Protein 8PHX (pdb70)

Sequence (516 aa):
DISHLRVLVAEDNLVNNQEVISRMLKQEGITNNLLTMACNGAKAIDFVKESIENNENFDLIFMDVQMPEVDGLKATKMIRKNLQYNKPIIALTAFADESSNVKECLNSGMSGFITKPISKTNIKKVLVEFLSGDISHLRVLVAEDNLVNQEVISSRMLKQEGITNLTMACNGAKAIDFVKESIENNENFDLIFMDVQMPEVDGLKATKMIRKNLQYNKPIIALTAFADESNVKECLNSGMSGFITKPISSKTNIKKVLVEFLSPGDISHLRVLVAEDNLVNQEVISSRMLKQEGITNLLTMACNGAKAIDFVKESIENNENFDLIFMDVQMPEVDGLKATKMIRKNLQYNKPIIALTAFADESNVKECLNSSGMSSGFITKPISKTNIKKVLVEFLSPGDISHLRVLVAEDNLVNQEVISSRMLKQEGITNLTMACNGAKAIDFVKESIENNENFDLIFMDVQMPEVDGLKATKMIRKNLQYNKPIIALTAFADESNVKECLNSGMSGFITKPISKTNIKKVLVEFL

GO terms:
  GO:0004673 protein histidine kinase activity (F, IDA)
  GO:0007234 osmosensory signaling via phosphorelay pathway (P, IGI)
  GO:0036180 filamentous growth of a population of unicellular organisms in response to biotic stimulus (P, IMP)
  GO:0044180 filamentous growth of a unicellular organism (P, IMP)
  GO:1900445 positive regulation of filamentous growth of a population of unicellular organisms in response to biotic stimulus (P, IMP)
  GO:0097308 cellular response to farnesol (P, IMP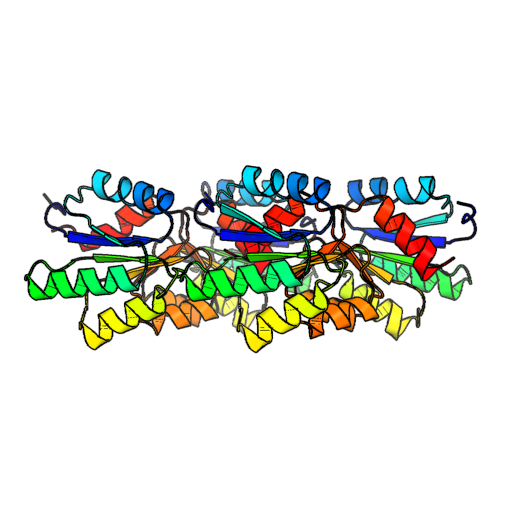)

Secondary structure (DSSP, 8-state):
--TT-EEEEE-S-HHHHHHHHHHHHHTT--EEEEESSHHHHHHHHHHHHHTT---SEEEEES--SSS-HHHHHHIIIIIS---S-EEEEES-EEHHHHHHHHHHT--EEEESSP-HHHHHHHHHHH--/---TT-EEEEE-S-HHHHHHHHHHHHHTT--EEEEESSHHHHHHHHHHHHHTT---SEEEEES--SSS-HHHHHHHHHHTS---S-EEEEES-EEHHHHHHHHHHT--EEEESSP-HHHHHHHHHHHH-/----TT-EEEEE-S-HHHHHHHHHHHHHHT--EEEEESSHHHHHHHHHHHHHTT---SEEEEES--SSS-HHHHHHHHHHTT---S-EEEEES-EEHHHHHHHHHHT--EEEESSP-HHHHHHHHGGG--/----TT-EEEEE-S-HHHHHHHHHHHHHHT--EEEEESSHHHHHHHHHHHHHTT---SEEEEES--SSS-HHHHHHHHHHTS---S-EEEEES-EEHHHHHHHHHHT--EEEESSP-HHHHHHHHHHH-

Radius of gyration: 25.38 Å; Cα contacts (8 Å, |Δi|>4): 1034; chains: 4; bounding box: 82×47×46 Å

Foldseek 3Di:
DCCPAAEEEEDLDVVLVVVVVVLCVVVPHDHYHYHNALVSVLVVQLVCVVPVVHHQEYEAEQDGPPHGRLNSLLCCCPVVVDDHAYEYEAQDDDDVVVVSNVVSPHPYYDYPPDDSVVVVVCCVVRPD/DCPQLAAEEEEDLDVVLVVVVVVLCVVVPHDHYHYHNALVRVLVVQVVCVVPVVHGQEYEAEQDGPPHGRLNSLLCCCPVVVDDHAYEYEAQDDDPVVVVSSVVSPHPYYDYPPHDSVVVVCCCVVRPD/DWAQQLAAEEEEDLDVVLVVVVVVLCVVRRHDHYDYHNALVRVLVVQVVCVVVVVHHQEYEAEQDGPPHGRLRSLLCCCPVVVDDHAYEYEAQDDDPVVVVSSVVSPHDHYDHPPDDSVVVVVVCPVVTD/DQAPQPAAEEEEDLDVVLVVVVVVLCVVVHHDHYDYHNALVSVLVVQVVCVVVVNHHQEYEAEQDGPPHGRLNSLLCCCPVVVDDHAYEYAYQDDDPVVVVSSVVSPHDHYDYPPDDSVNVVVVSVVSD

B-factor: mean 22.0, std 8.11, range [11.15, 103.99]

Solvent-accessible surface area: 22988 Å² total; per-residue (Å²): 71,29,42,23,5,57,0,0,0,0,2,64,70,127,110,49,12,64,72,4,14,48,32,0,114,146,42,31,3,94,68,39,21,53,1,64,29,0,37,104,0,30,69,59,0,135,92,1,68,83,94,127,101,62,0,42,0,0,0,0,5,17,144,16,80,94,37,36,0,21,127,0,0,86,87,0,51,172,99,27,146,11,129,83,19,0,2,0,3,14,68,86,6,44,84,81,51,4,107,95,11,17,127,3,23,4,20,0,10,5,3,42,67,23,28,38,38,7,0,85,12,5,16,14,62,58,32,48,84,138,36,64,132,6,46,0,0,0,0,2,35,46,128,108,46,12,49,58,2,13,136,22,0,122,103,22,20,2,100,67,38,21,56,1,68,28,0,36,110,0,23,83,64,0,101,94,3,66,115,83,124,101,72,0,30,0,0,0,0,5,14,44,7,55,94,36,35,0,24,124,0,0,90,78,0,46,167,92,25,128,19,131,85,15,0,0,0,3,15,22,22,4,29,83,81,18,4,108,91,14,21,122,3,23,3,18,1,13,4,3,15,70,29,24,118,80,10,0,103,72,5,10,96,110,63,48,113,148,57,67,9,53,108,4,37,0,0,0,0,3,33,0,124,68,35,11,98,41,1,8,112,28,0,116,119,56,30,5,90,70,34,19,58,2,62,28,0,38,113,0,22,80,60,1,79,80,2,68,128,74,127,103,80,4,42,0,0,0,0,4,27,102,5,69,92,37,30,0,30,140,0,0,101,50,0,51,132,90,31,134,18,117,100,23,0,11,0,2,16,33,31,3,34,73,82,50,2,98,100,8,25,122,12,20,2,13,1,6,3,5,46,37,25,23,115,86,7,0,35,34,10,6,95,123,26,93,100,106,36,54,9,37,62,4,42,0,0,0,0,1,58,64,112,108,45,15,99,52,3,10,135,31,0,114,116,44,29,4,83,68,36,21,52,2,63,26,0,34,103,0,24,73,63,0,81,81,2,69,133,81,123,105,70,1,24,0,0,0,0,3,19,131,14,79,96,36,32,0,34,131,0,0,94,53,0,52,129,93,31,126,17,134,63,26,0,4,0,1,12,36,31,4,32,72,81,46,3,97,93,8,27,115,12,19,2,19,7,6,4,5,46,81,24,21,88,62,7,0,93,69,11,7,26,51,38,67

Structure (mmCIF, N/CA/C/O backbone):
data_8PHX
#
_entry.id   8PHX
#
_cell.length_a   65.163
_cell.length_b   96.272
_cell.length_c   97.278
_cell.angle_alpha   90.00
_cell.angle_beta   90.00
_cell.angle_gamma   90.00
#
_symmetry.space_group_name_H-M   'P 2 21 21'
#
loop_
_entity.id
_entity.type
_entity.pdbx_description
1 polymer 'Histidine protein kinase SLN1'
2 non-polymer 'MAGNESIUM ION'
3 water water
#
loop_
_atom_site.group_PDB
_atom_site.id
_atom_site.type_symbol
_atom_site.label_atom_id
_atom_site.label_alt_id
_atom_site.label_comp_id
_atom_site.label_asym_id
_atom_site.label_entity_id
_atom_site.label_seq_id
_atom_site.pdbx_PDB_ins_code
_atom_site.Cartn_x
_atom_site.Cartn_y
_atom_site.Cartn_z
_atom_site.occupancy
_atom_site.B_iso_or_equiv
_atom_site.auth_seq_id
_atom_site.auth_comp_id
_atom_site.auth_asym_id
_atom_site.auth_atom_id
_atom_site.pdbx_PDB_model_num
ATOM 1 N N . ASP A 1 4 ? 31.464 21.780 11.118 1.00 38.21 1240 ASP A N 1
ATOM 2 C CA . ASP A 1 4 ? 31.937 20.553 11.819 1.00 36.91 1240 ASP A CA 1
ATOM 3 C C . ASP A 1 4 ? 30.808 19.595 12.152 1.00 32.75 1240 ASP A C 1
ATOM 4 O O . ASP A 1 4 ? 31.037 18.688 12.950 1.00 33.19 1240 ASP A O 1
ATOM 9 N N . ILE A 1 5 ? 29.636 19.737 11.515 1.00 31.68 1241 ILE A N 1
ATOM 10 C CA . ILE A 1 5 ? 28.564 18.792 11.779 1.00 29.15 1241 ILE A CA 1
ATOM 11 C C . ILE A 1 5 ? 28.133 18.044 10.520 1.00 27.82 1241 ILE A C 1
ATOM 12 O O . ILE A 1 5 ? 27.082 17.409 10.561 1.00 24.96 1241 ILE A O 1
ATOM 17 N N . SER A 1 6 ? 28.934 18.062 9.435 1.00 24.24 1242 SER A N 1
ATOM 18 C CA . SER A 1 6 ? 28.546 17.371 8.210 1.00 24.82 1242 SER A CA 1
ATOM 19 C C . SER A 1 6 ? 28.607 15.850 8.371 1.00 23.89 1242 SER A C 1
ATOM 20 O O . SER A 1 6 ? 28.104 15.122 7.513 1.00 24.99 1242 SER A O 1
ATOM 23 N N . HIS A 1 7 ? 29.156 15.362 9.470 1.00 19.18 1243 HIS A N 1
ATOM 24 C CA . HIS A 1 7 ? 29.179 13.933 9.737 1.00 19.19 1243 HIS A CA 1
ATOM 25 C C . HIS A 1 7 ? 27.817 13.389 10.162 1.00 18.09 1243 HIS A C 1
ATOM 26 O O . HIS A 1 7 ? 27.634 12.193 10.200 1.00 21.14 1243 HIS A O 1
ATOM 33 N N . LEU A 1 8 ? 26.865 14.268 10.472 1.00 16.98 1244 LEU A N 1
ATOM 34 C CA . LEU A 1 8 ? 25.599 13.796 11.021 1.00 16.89 1244 LEU A CA 1
ATOM 35 C C . LEU A 1 8 ? 24.668 13.332 9.907 1.00 16.94 1244 LEU A C 1
ATOM 36 O O . LEU A 1 8 ? 24.665 13.880 8.807 1.00 20.09 1244 LEU A O 1
ATOM 41 N N . ARG A 1 9 ? 23.891 12.301 10.213 1.00 15.04 1245 ARG A N 1
ATOM 42 C CA . ARG A 1 9 ? 22.793 11.890 9.354 1.00 15.63 1245 ARG A CA 1
ATOM 43 C C . ARG A 1 9 ? 21.517 12.059 10.161 1.00 13.42 1245 ARG A C 1
ATOM 44 O O . ARG A 1 9 ? 21.422 11.551 11.276 1.00 13.46 1245 ARG A O 1
ATOM 52 N N . VAL A 1 10 ? 20.569 12.814 9.603 1.00 13.54 1246 VAL A N 1
ATOM 53 C CA . VAL A 1 10 ? 19.380 13.218 10.337 1.00 13.36 1246 VAL A CA 1
ATOM 54 C C . VAL A 1 10 ? 18.137 12.768 9.587 1.00 13.70 1246 VAL A C 1
ATOM 55 O O . VAL A 1 10 ? 18.089 12.883 8.368 1.00 14.39 1246 VAL A O 1
ATOM 59 N N . LEU A 1 11 ? 17.172 12.220 10.322 1.00 12.32 1247 LEU A N 1
ATOM 60 C CA . LEU A 1 11 ? 15.846 11.908 9.810 1.00 11.42 1247 LEU A CA 1
ATOM 61 C C . LEU A 1 11 ? 14.845 12.925 10.346 1.00 11.51 1247 LEU A C 1
ATOM 62 O O . LEU A 1 11 ? 14.834 13.199 11.537 1.00 11.60 1247 LEU A O 1
ATOM 67 N N . VAL A 1 12 ? 14.025 13.477 9.454 1.00 12.60 1248 VAL A N 1
ATOM 68 C CA . VAL A 1 12 ? 12.929 14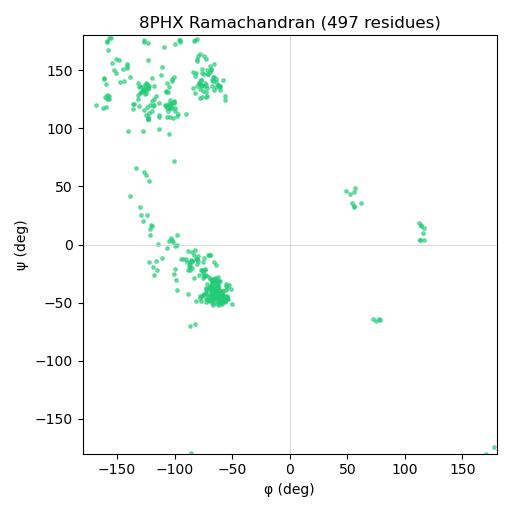.343 9.848 1.00 12.89 1248 VAL A CA 1
ATOM 69 C C . VAL A 1 12 ? 11.619 13.702 9.406 1.00 13.42 1248 VAL A C 1
ATOM 70 O O . VAL A 1 12 ? 11.420 13.508 8.205 1.00 14.00 1248 VAL A O 1
ATOM 74 N N . ALA A 1 13 ? 10.740 13.422 10.363 1.00 12.60 1249 ALA A N 1
ATOM 75 C CA . ALA A 1 13 ? 9.398 12.962 10.050 1.00 12.57 1249 ALA A CA 1
ATOM 76 C C . ALA A 1 13 ? 8.462 14.142 10.258 1.00 13.28 1249 ALA A C 1
ATOM 77 O O . ALA A 1 13 ? 8.366 14.665 11.372 1.00 12.88 1249 ALA A O 1
ATOM 79 N N . GLU A 1 14 ? 7.775 14.540 9.190 1.00 13.36 1250 GLU A N 1
ATOM 80 C CA . GLU A 1 14 ? 6.855 15.655 9.202 1.00 14.29 1250 GLU A CA 1
ATOM 81 C C . GLU A 1 14 ? 5.877 15.450 8.053 1.00 13.62 1250 GLU A C 1
ATOM 82 O O . GLU A 1 14 ? 6.328 15.324 6.907 1.00 15.11 1250 GLU A O 1
ATOM 88 N N . ASP A 1 15 ? 4.584 15.461 8.355 1.00 12.93 1251 ASP A N 1
ATOM 89 C CA . ASP A 1 15 ? 3.561 15.265 7.293 1.00 15.02 1251 ASP A CA 1
ATOM 90 C C . ASP A 1 15 ? 3.217 16.585 6.588 1.00 17.47 1251 ASP A C 1
ATOM 91 O O . ASP A 1 15 ? 2.477 16.528 5.618 1.00 18.46 1251 ASP A O 1
ATOM 96 N N . ASN A 1 16 ? 3.738 17.706 7.074 1.00 16.59 1252 ASN A N 1
ATOM 97 C CA . ASN A 1 16 ? 3.536 19.026 6.418 1.00 17.82 1252 ASN A CA 1
ATOM 98 C C . ASN A 1 16 ? 4.757 19.322 5.536 1.00 17.52 1252 ASN A C 1
ATOM 99 O O . ASN A 1 16 ? 5.829 19.515 6.059 1.00 17.95 1252 ASN A O 1
ATOM 104 N N . LEU A 1 17 ? 4.559 19.342 4.214 1.00 20.03 1253 LEU A N 1
ATOM 105 C CA . LEU A 1 17 ? 5.686 19.536 3.264 1.00 20.80 1253 LEU A CA 1
ATOM 106 C C . LEU A 1 17 ? 6.301 20.935 3.354 1.00 20.84 1253 LEU A C 1
ATOM 107 O O . LEU A 1 17 ? 7.511 21.047 3.210 1.00 23.43 1253 LEU A O 1
ATOM 112 N N . VAL A 1 18 ? 5.493 21.950 3.633 1.00 23.81 1254 VAL A N 1
ATOM 113 C CA . VAL A 1 18 ? 6.084 23.301 3.824 1.00 25.30 1254 VAL A CA 1
ATOM 114 C C . VAL A 1 18 ? 7.015 23.239 5.027 1.00 24.24 1254 VAL A C 1
ATOM 115 O O . VAL A 1 18 ? 8.143 23.714 4.954 1.00 24.58 1254 VAL A O 1
ATOM 119 N N . ASN A 1 19 ? 6.541 22.619 6.093 1.00 21.91 1255 ASN A N 1
ATOM 120 C CA A ASN A 1 19 ? 7.426 22.443 7.282 0.50 20.71 1255 ASN A CA 1
ATOM 121 C CA B ASN A 1 19 ? 7.436 22.459 7.269 0.50 22.16 1255 ASN A CA 1
ATOM 122 C C . ASN A 1 19 ? 8.758 21.669 7.034 1.00 20.06 1255 ASN A C 1
ATOM 123 O O . ASN A 1 19 ? 10.005 21.887 7.505 1.00 21.90 1255 ASN A O 1
ATOM 132 N N . GLN A 1 20 ? 8.611 20.631 6.188 1.00 19.82 1256 GLN A N 1
ATOM 133 C CA . GLN A 1 20 ? 9.832 19.844 5.849 1.00 18.89 1256 GLN A CA 1
ATOM 134 C C . GLN A 1 20 ? 10.873 20.758 5.196 1.00 19.01 1256 GLN A C 1
ATOM 135 O O . GLN A 1 20 ? 12.043 20.636 5.509 1.00 19.19 1256 GLN A O 1
ATOM 141 N N . GLU A 1 21 ? 10.420 21.593 4.269 1.00 20.53 1257 GLU A N 1
ATOM 142 C CA . GLU A 1 21 ? 11.332 22.514 3.558 1.00 22.39 1257 GLU A CA 1
ATOM 143 C C . GLU A 1 21 ? 11.973 23.483 4.555 1.00 21.38 1257 GLU A C 1
ATOM 144 O O . GLU A 1 21 ? 13.180 23.697 4.493 1.00 22.81 1257 GLU A O 1
ATOM 146 N N . VAL A 1 22 ? 11.174 24.005 5.471 1.00 21.86 1258 VAL A N 1
ATOM 147 C CA . VAL A 1 22 ? 11.708 24.947 6.440 1.00 22.25 1258 VAL A CA 1
ATOM 148 C C . VAL A 1 22 ? 12.777 24.307 7.325 1.00 19.93 1258 VAL A C 1
ATOM 149 O O . VAL A 1 22 ? 13.859 24.863 7.511 1.00 20.65 1258 VAL A O 1
ATOM 153 N N . ILE A 1 23 ? 12.490 23.132 7.912 1.00 20.56 1259 ILE A N 1
ATOM 154 C CA . ILE A 1 23 ? 13.458 22.504 8.792 1.00 20.08 1259 ILE A CA 1
ATOM 155 C C . ILE A 1 23 ? 14.688 22.038 8.010 1.00 17.06 1259 ILE A C 1
ATOM 156 O O . ILE A 1 23 ? 15.805 22.088 8.517 1.00 18.90 1259 ILE A O 1
ATOM 161 N N . SER A 1 24 ? 14.481 21.582 6.773 1.00 20.02 1260 SER A N 1
ATOM 162 C CA . SER A 1 24 ? 15.607 21.168 5.948 1.00 20.93 1260 SER A CA 1
ATOM 163 C C . SER A 1 24 ? 16.562 22.331 5.719 1.00 19.84 1260 SER A C 1
ATOM 164 O O . SER A 1 24 ? 17.763 22.153 5.860 1.00 20.17 1260 SER A O 1
ATOM 167 N N . ARG A 1 25 ? 16.013 23.501 5.367 1.00 20.46 1261 ARG A N 1
ATOM 168 C CA . ARG A 1 25 ? 16.833 24.686 5.132 1.00 20.84 1261 ARG A CA 1
ATOM 169 C C . ARG A 1 25 ? 17.607 25.069 6.391 1.00 20.87 1261 ARG A C 1
ATOM 170 O O . ARG A 1 25 ? 18.813 25.320 6.341 1.00 21.16 1261 ARG A O 1
ATOM 172 N N . MET A 1 26 ? 16.946 25.013 7.556 1.00 19.58 1262 MET A N 1
ATOM 173 C CA . MET A 1 26 ? 17.610 25.303 8.814 1.00 20.22 1262 MET A CA 1
ATOM 174 C C . MET A 1 26 ? 18.761 24.336 9.061 1.00 19.48 1262 MET A C 1
ATOM 175 O O . MET A 1 26 ? 19.822 24.754 9.513 1.00 22.23 1262 MET A O 1
ATOM 180 N N . LEU A 1 27 ? 18.527 23.026 8.851 1.00 18.44 1263 LEU A N 1
ATOM 181 C CA . LEU A 1 27 ? 19.545 22.019 9.106 1.00 18.30 1263 LEU A CA 1
ATOM 182 C C . LEU A 1 27 ? 20.734 22.208 8.165 1.00 18.54 1263 LEU A C 1
ATOM 183 O O . LEU A 1 27 ? 21.882 22.109 8.595 1.00 19.90 1263 LEU A O 1
ATOM 188 N N . LYS A 1 28 ? 20.433 22.496 6.902 1.00 19.85 1264 LYS A N 1
ATOM 189 C CA . LYS A 1 28 ? 21.479 22.756 5.923 1.00 22.79 1264 LYS A CA 1
ATOM 190 C C . LYS A 1 28 ? 22.296 23.985 6.313 1.00 24.44 1264 LYS A C 1
ATOM 191 O O . LYS A 1 28 ? 23.518 23.934 6.242 1.00 24.96 1264 LYS A O 1
ATOM 197 N N . GLN A 1 29 ? 21.635 25.067 6.747 1.00 24.15 1265 GLN A N 1
ATOM 198 C CA . GLN A 1 29 ? 22.339 26.267 7.182 1.00 26.34 1265 GLN A CA 1
ATOM 199 C C . GLN A 1 29 ? 23.257 25.966 8.363 1.00 27.76 1265 GLN A C 1
ATOM 200 O O . GLN A 1 29 ? 24.298 26.600 8.517 1.00 29.44 1265 GLN A O 1
ATOM 206 N N . GLU A 1 30 ? 22.890 24.999 9.212 1.00 26.58 1266 GLU A N 1
ATOM 207 C CA . GLU A 1 30 ? 23.726 24.620 10.339 1.00 28.73 1266 GLU A CA 1
ATOM 208 C C . GLU A 1 30 ? 24.865 23.700 9.906 1.00 28.17 1266 GLU A C 1
ATOM 209 O O . GLU A 1 30 ? 25.734 23.405 10.715 1.00 30.64 1266 GLU A O 1
ATOM 215 N N . GLY A 1 31 ? 24.854 23.206 8.661 1.00 25.59 1267 GLY A N 1
ATOM 216 C CA . GLY A 1 31 ? 25.952 22.394 8.159 1.00 24.47 1267 GLY A CA 1
ATOM 217 C C . GLY A 1 31 ? 25.603 20.928 7.881 1.00 23.51 1267 GLY A C 1
ATOM 218 O O . GLY A 1 31 ? 26.486 20.146 7.517 1.00 25.11 1267 GLY A O 1
ATOM 219 N N . ILE A 1 32 ? 24.334 20.537 8.035 1.00 21.85 1268 ILE A N 1
ATOM 220 C CA . ILE A 1 32 ? 23.942 19.160 7.779 1.00 21.82 1268 ILE A CA 1
ATOM 221 C C . ILE A 1 32 ? 23.831 18.981 6.270 1.00 21.33 1268 ILE A C 1
ATOM 222 O O . ILE A 1 32 ? 23.234 19.818 5.607 1.00 24.60 1268 ILE A O 1
ATOM 227 N N . THR A 1 33 ? 24.399 17.888 5.758 1.00 21.64 1269 THR A N 1
ATOM 228 C CA . THR A 1 33 ? 24.344 17.547 4.343 1.00 22.30 1269 THR A CA 1
ATOM 229 C C . THR A 1 33 ? 23.566 16.254 4.116 1.00 21.91 1269 THR A C 1
ATOM 230 O O . THR A 1 33 ? 23.099 16.013 3.009 1.00 25.74 1269 THR A O 1
ATOM 234 N N . ASN A 1 34 ? 23.446 15.411 5.155 1.00 17.27 1270 ASN A N 1
ATOM 235 C CA A ASN A 1 34 ? 22.826 14.103 5.032 0.50 17.86 1270 ASN A CA 1
ATOM 236 C CA B ASN A 1 34 ? 22.833 14.104 5.034 0.50 18.59 1270 ASN A CA 1
ATOM 237 C C . ASN A 1 34 ? 21.480 14.128 5.745 1.00 17.28 1270 ASN A C 1
ATOM 238 O O . ASN A 1 34 ? 21.429 13.987 6.958 1.00 18.70 1270 ASN A O 1
ATOM 247 N N . LEU A 1 35 ? 20.417 14.316 4.970 1.00 17.22 1271 LEU A N 1
ATOM 248 C CA A LEU A 1 35 ? 19.082 14.509 5.495 0.50 16.94 1271 LEU A CA 1
ATOM 249 C CA B LEU A 1 35 ? 19.061 14.549 5.458 0.50 16.71 1271 LEU A CA 1
ATOM 250 C C . LEU A 1 35 ? 18.101 13.596 4.758 1.00 16.32 1271 LEU A C 1
ATOM 251 O O . LEU A 1 35 ? 18.136 13.493 3.532 1.00 18.77 1271 LEU A O 1
ATOM 260 N N . THR A 1 36 ? 17.196 12.964 5.508 1.00 14.57 1272 THR A N 1
ATOM 261 C CA . THR A 1 36 ? 16.128 12.140 4.964 1.00 14.99 1272 THR A CA 1
ATOM 262 C C . THR A 1 36 ? 14.807 12.633 5.539 1.00 15.27 1272 THR A C 1
ATOM 263 O O . THR A 1 36 ? 14.721 12.867 6.751 1.00 14.36 1272 THR A O 1
ATOM 267 N N . MET A 1 37 ? 13.806 12.806 4.668 1.00 15.08 1273 MET A N 1
ATOM 268 C CA . MET A 1 37 ? 12.462 13.201 5.048 1.00 15.32 1273 MET A CA 1
ATOM 269 C C . MET A 1 37 ? 11.536 11.985 5.033 1.00 15.55 1273 MET A C 1
ATOM 270 O O . MET A 1 37 ? 11.627 11.128 4.154 1.00 17.14 1273 MET A O 1
ATOM 275 N N . ALA A 1 38 ? 10.640 11.931 6.011 1.00 14.55 1274 ALA A N 1
ATOM 276 C CA . ALA A 1 38 ? 9.575 10.941 6.094 1.00 14.33 1274 ALA A CA 1
ATOM 277 C C . ALA A 1 38 ? 8.244 11.661 6.272 1.00 15.59 1274 ALA A C 1
ATOM 278 O O . ALA A 1 38 ? 8.110 12.549 7.111 1.00 16.21 1274 ALA A O 1
ATOM 280 N N . CYS A 1 39 ? 7.242 11.254 5.496 1.00 13.43 1275 CYS A N 1
ATOM 281 C CA . CYS A 1 39 ? 5.925 11.952 5.504 1.00 15.01 1275 CYS A CA 1
ATOM 282 C C . CYS A 1 39 ? 4.986 11.411 6.589 1.00 14.50 1275 CYS A C 1
ATOM 283 O O . CYS A 1 39 ? 4.007 12.059 6.865 1.00 16.17 1275 CYS A O 1
ATOM 286 N N . ASN A 1 40 ? 5.304 10.249 7.153 1.00 14.64 1276 ASN A N 1
ATOM 287 C CA . ASN A 1 40 ? 4.473 9.694 8.215 1.00 15.59 1276 ASN A CA 1
ATOM 288 C C . ASN A 1 40 ? 5.296 8.717 9.050 1.00 14.95 1276 ASN A C 1
ATOM 289 O O . ASN A 1 40 ? 6.472 8.488 8.763 1.00 15.04 1276 ASN A O 1
ATOM 294 N N . GLY A 1 41 ? 4.682 8.164 10.102 1.00 15.11 1277 GLY A N 1
ATOM 295 C CA . GLY A 1 41 ? 5.405 7.293 11.006 1.00 15.30 1277 GLY A CA 1
ATOM 296 C C . GLY A 1 41 ? 5.788 5.963 10.359 1.00 15.42 1277 GLY A C 1
ATOM 297 O O . GLY A 1 41 ? 6.792 5.382 10.725 1.00 16.02 1277 GLY A O 1
ATOM 298 N N . ALA A 1 42 ? 4.978 5.499 9.389 1.00 17.44 1278 ALA A N 1
ATOM 299 C CA . ALA A 1 42 ? 5.290 4.237 8.715 1.00 18.00 1278 ALA A CA 1
ATOM 300 C C . ALA A 1 42 ? 6.584 4.365 7.909 1.00 17.14 1278 ALA A C 1
ATOM 301 O O . ALA A 1 42 ? 7.473 3.520 8.002 1.00 19.00 1278 ALA A O 1
ATOM 303 N N . LYS A 1 43 ? 6.720 5.487 7.195 1.00 18.67 1279 LYS A N 1
ATOM 304 C CA . LYS A 1 43 ? 7.915 5.776 6.421 1.00 18.50 1279 LYS A CA 1
ATOM 305 C C . LYS A 1 43 ? 9.115 5.953 7.348 1.00 16.94 1279 LYS A C 1
ATOM 306 O O . LYS A 1 43 ? 10.220 5.512 7.062 1.00 17.18 1279 LYS A O 1
ATOM 312 N N . ALA A 1 44 ? 8.868 6.598 8.496 1.00 15.89 1280 ALA A N 1
ATOM 313 C CA . ALA A 1 44 ? 9.923 6.807 9.453 1.00 15.45 1280 ALA A CA 1
ATOM 314 C C . ALA A 1 44 ? 10.484 5.469 9.917 1.00 15.40 1280 ALA A C 1
ATOM 315 O O . ALA A 1 44 ? 11.691 5.311 9.989 1.00 16.04 1280 ALA A O 1
ATOM 317 N N . ILE A 1 45 ? 9.603 4.527 10.276 1.00 16.20 1281 ILE A N 1
ATOM 318 C CA . ILE A 1 45 ? 10.035 3.211 10.745 1.00 16.29 1281 ILE A CA 1
ATOM 319 C C . ILE A 1 45 ? 10.865 2.530 9.655 1.00 16.99 1281 ILE A C 1
ATOM 320 O O . ILE A 1 45 ? 11.954 2.049 9.936 1.00 17.64 1281 ILE A O 1
ATOM 325 N N . ASP A 1 46 ? 10.328 2.542 8.440 1.00 18.61 1282 ASP A N 1
ATOM 326 C CA . ASP A 1 46 ? 10.994 1.933 7.298 1.00 20.91 1282 ASP A CA 1
ATOM 327 C C . ASP A 1 46 ? 12.417 2.478 7.151 1.00 20.01 1282 ASP A C 1
ATOM 328 O O . ASP A 1 46 ? 13.370 1.716 6.993 1.00 22.04 1282 ASP A O 1
ATOM 333 N N . PHE A 1 47 ? 12.575 3.809 7.226 1.00 18.69 1283 PHE A N 1
ATOM 334 C CA . PHE A 1 47 ? 13.876 4.425 7.023 1.00 18.59 1283 PHE A CA 1
ATOM 335 C C . PHE A 1 47 ? 14.862 4.062 8.121 1.00 18.52 1283 PHE A C 1
ATOM 336 O O . PHE A 1 47 ? 16.058 3.878 7.887 1.00 19.13 1283 PHE A O 1
ATOM 344 N N . VAL A 1 48 ? 14.391 3.989 9.364 1.00 16.99 1284 VAL A N 1
ATOM 345 C CA . VAL A 1 48 ? 15.288 3.639 10.440 1.00 18.73 1284 VAL A CA 1
ATOM 346 C C . VAL A 1 48 ? 15.765 2.198 10.267 1.00 21.29 1284 VAL A C 1
ATOM 347 O O . VAL A 1 48 ? 16.943 1.917 10.489 1.00 21.49 1284 VAL A O 1
ATOM 351 N N . LYS A 1 49 ? 14.840 1.300 9.937 1.00 23.85 1285 LYS A N 1
ATOM 352 C CA . LYS A 1 49 ? 15.204 -0.111 9.832 1.00 26.24 1285 LYS A CA 1
ATOM 353 C C . LYS A 1 49 ? 16.354 -0.266 8.836 1.00 27.05 1285 LYS A C 1
ATOM 354 O O . LYS A 1 49 ? 17.374 -0.880 9.167 1.00 27.51 1285 LYS A O 1
ATOM 360 N N . GLU A 1 50 ? 16.197 0.335 7.648 1.00 25.80 1286 GLU A N 1
ATOM 361 C CA . GLU A 1 50 ? 17.230 0.315 6.613 1.00 28.43 1286 GLU A CA 1
ATOM 362 C C . GLU A 1 50 ? 18.570 0.841 7.129 1.00 29.28 1286 GLU A C 1
ATOM 363 O O . GLU A 1 50 ? 19.622 0.290 6.825 1.00 30.23 1286 GLU A O 1
ATOM 369 N N . SER A 1 51 ? 18.537 1.961 7.860 1.00 24.71 1287 SER A N 1
ATOM 370 C CA . SER A 1 51 ? 19.742 2.648 8.290 1.00 24.60 1287 SER A CA 1
ATOM 371 C C . SER A 1 51 ? 20.573 1.777 9.235 1.00 26.90 1287 SER A C 1
ATOM 372 O O . SER A 1 51 ? 21.800 1.877 9.262 1.00 26.69 1287 SER A O 1
ATOM 375 N N . ILE A 1 52 ? 19.898 0.972 10.066 1.00 26.41 1288 ILE A N 1
ATOM 376 C CA . ILE A 1 52 ? 20.572 0.103 11.022 1.00 28.76 1288 ILE A CA 1
ATOM 377 C C . ILE A 1 52 ? 21.223 -1.054 10.262 1.00 31.23 1288 ILE A C 1
ATOM 378 O O . ILE A 1 52 ? 22.360 -1.439 10.554 1.00 31.32 1288 ILE A O 1
ATOM 383 N N . GLU A 1 53 ? 20.500 -1.576 9.267 1.00 29.81 1289 GLU A N 1
ATOM 384 C CA . GLU A 1 53 ? 20.977 -2.691 8.471 1.00 33.47 1289 GLU A CA 1
ATOM 385 C C . GLU A 1 53 ? 22.222 -2.284 7.688 1.00 36.96 1289 GLU A C 1
ATOM 386 O O . GLU A 1 53 ? 23.188 -3.053 7.648 1.00 36.83 1289 GLU A O 1
ATOM 388 N N . ASN A 1 54 ? 22.186 -1.077 7.097 1.00 36.38 1290 ASN A N 1
ATOM 389 C CA . ASN A 1 54 ? 23.136 -0.665 6.067 1.00 37.95 1290 ASN A CA 1
ATOM 390 C C . ASN A 1 54 ? 24.272 0.187 6.614 1.00 37.14 1290 ASN A C 1
ATOM 391 O O . ASN A 1 54 ? 25.043 0.727 5.819 1.00 34.41 1290 ASN A O 1
ATOM 396 N N . ASN A 1 55 ? 24.363 0.311 7.944 1.00 33.17 1291 ASN A N 1
ATOM 397 C CA . ASN A 1 55 ? 25.347 1.181 8.564 1.00 35.61 1291 ASN A CA 1
ATOM 398 C C . ASN A 1 55 ? 25.313 2.559 7.912 1.00 34.01 1291 ASN A C 1
ATOM 399 O O . ASN A 1 55 ? 26.353 3.134 7.607 1.00 34.38 1291 ASN A O 1
ATOM 404 N N . GLU A 1 56 ? 24.101 3.084 7.723 1.00 30.00 1292 GLU A N 1
ATOM 405 C CA . GLU A 1 56 ? 23.903 4.487 7.411 1.00 27.99 1292 GLU A CA 1
ATOM 406 C C . GLU A 1 56 ? 22.995 5.056 8.497 1.00 24.51 1292 GLU A C 1
ATOM 407 O O . GLU A 1 56 ? 21.958 5.644 8.199 1.00 24.22 1292 GLU A O 1
ATOM 413 N N . ASN A 1 57 ? 23.437 4.865 9.738 1.00 25.98 1293 ASN A N 1
ATOM 414 C CA . ASN A 1 57 ? 22.634 5.074 10.932 1.00 29.15 1293 ASN A CA 1
ATOM 415 C C . ASN A 1 57 ? 22.284 6.550 11.067 1.00 23.15 1293 ASN A C 1
ATOM 416 O O . ASN A 1 57 ? 23.085 7.420 10.735 1.00 23.24 1293 ASN A O 1
ATOM 421 N N . PHE A 1 58 ? 21.074 6.834 11.570 1.00 20.09 1294 PHE A N 1
ATOM 422 C CA . PHE A 1 58 ? 20.712 8.203 11.888 1.00 16.48 1294 PHE A CA 1
ATOM 423 C C . PHE A 1 58 ? 21.257 8.574 13.259 1.00 15.08 1294 PHE A C 1
ATOM 424 O O . PHE A 1 58 ? 21.033 7.872 14.238 1.00 17.37 1294 PHE A O 1
ATOM 432 N N . ASP A 1 59 ? 21.932 9.715 13.326 1.00 14.63 1295 ASP A N 1
ATOM 433 C CA . ASP A 1 59 ? 22.460 10.212 14.588 1.00 15.05 1295 ASP A CA 1
ATOM 434 C C . ASP A 1 59 ? 21.347 10.793 15.462 1.00 14.11 1295 ASP A C 1
ATOM 435 O O . ASP A 1 59 ? 21.475 10.865 16.679 1.00 15.78 1295 ASP A O 1
ATOM 440 N N . LEU A 1 60 ? 20.259 11.221 14.816 1.00 15.13 1296 LEU A N 1
ATOM 441 C CA . LEU A 1 60 ? 19.205 11.994 15.447 1.00 16.28 1296 LEU A CA 1
ATOM 442 C C . LEU A 1 60 ? 17.960 11.884 14.571 1.00 13.92 1296 LEU A C 1
ATOM 443 O O . LEU A 1 60 ? 18.078 11.917 13.348 1.00 13.34 1296 LEU A O 1
ATOM 448 N N . ILE A 1 61 ? 16.794 11.821 15.218 1.00 12.48 1297 ILE A N 1
ATOM 449 C CA . ILE A 1 61 ? 15.515 11.896 14.537 1.00 11.83 1297 ILE A CA 1
ATOM 450 C C . ILE A 1 61 ? 14.721 13.059 15.122 1.00 11.65 1297 ILE A C 1
ATOM 451 O O . ILE A 1 61 ? 14.613 13.196 16.343 1.00 12.09 1297 ILE A O 1
ATOM 456 N N . PHE A 1 62 ? 14.147 13.864 14.231 1.00 11.72 1298 PHE A N 1
ATOM 457 C CA . PHE A 1 62 ? 13.109 14.823 14.590 1.00 11.79 1298 PHE A CA 1
ATOM 458 C C . PHE A 1 62 ? 11.763 14.226 14.197 1.00 11.80 1298 PHE A C 1
ATOM 459 O O . PHE A 1 62 ? 11.548 13.900 13.028 1.00 12.58 1298 PHE A O 1
ATOM 467 N N . MET A 1 63 ? 10.862 14.084 15.157 1.00 11.44 1299 MET A N 1
ATOM 468 C CA . MET A 1 63 ? 9.650 13.303 14.943 1.00 12.18 1299 MET A CA 1
ATOM 469 C C . MET A 1 63 ? 8.430 14.172 15.210 1.00 12.10 1299 MET A C 1
ATOM 470 O O . MET A 1 63 ? 8.082 14.445 16.357 1.00 11.15 1299 MET A O 1
ATOM 475 N N . A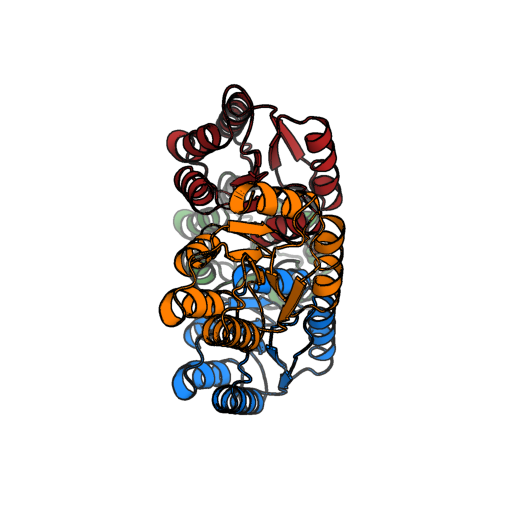SP A 1 64 ? 7.714 14.540 14.158 1.00 11.53 1300 ASP A N 1
ATOM 476 C CA . ASP A 1 64 ? 6.440 15.216 14.344 1.00 12.32 1300 ASP A CA 1
ATOM 477 C C . ASP A 1 64 ? 5.499 14.302 15.122 1.00 12.74 1300 ASP A C 1
ATOM 478 O O . ASP A 1 64 ? 5.382 13.111 14.800 1.00 13.39 1300 ASP A O 1
ATOM 483 N N . VAL A 1 65 ? 4.769 14.840 16.108 1.00 12.52 1301 VAL A N 1
ATOM 484 C CA . VAL A 1 65 ? 3.930 13.977 16.908 1.00 13.17 1301 VAL A CA 1
ATOM 485 C C . VAL A 1 65 ? 2.683 13.541 16.133 1.00 12.36 1301 VAL A C 1
ATOM 486 O O . VAL A 1 65 ? 2.320 12.366 16.206 1.00 14.52 1301 VAL A O 1
ATOM 490 N N . GLN A 1 66 ? 2.052 14.458 15.408 1.00 14.20 1302 GLN A N 1
ATOM 491 C CA . GLN A 1 66 ? 0.782 14.168 14.763 1.00 15.46 1302 GLN A CA 1
ATOM 492 C C . GLN A 1 66 ? 0.968 14.021 13.254 1.00 14.45 1302 GLN A C 1
ATOM 493 O O . GLN A 1 66 ? 1.223 14.976 12.530 1.00 15.31 1302 GLN A O 1
ATOM 499 N N . MET A 1 67 ? 0.823 12.775 12.804 1.00 14.94 1303 MET A N 1
ATOM 500 C CA . MET A 1 67 ? 0.943 12.428 11.409 1.00 14.98 1303 MET A CA 1
ATOM 501 C C . MET A 1 67 ? -0.122 11.378 11.094 1.00 15.43 1303 MET A C 1
ATOM 502 O O . MET A 1 67 ? -0.526 10.630 11.975 1.00 16.76 1303 MET A O 1
ATOM 507 N N . PRO A 1 68 ? -0.543 11.266 9.823 1.00 17.46 1304 PRO A N 1
ATOM 508 C CA . PRO A 1 68 ? -1.555 10.274 9.463 1.00 19.43 1304 PRO A CA 1
ATOM 509 C C . PRO A 1 68 ? -0.921 8.898 9.333 1.00 20.54 1304 PRO A C 1
ATOM 510 O O . PRO A 1 68 ? 0.298 8.777 9.213 1.00 18.65 1304 PRO A O 1
ATOM 514 N N . GLU A 1 69 ? -1.784 7.867 9.376 1.00 23.49 1305 GLU A N 1
ATOM 515 C CA . GLU A 1 69 ? -1.446 6.474 9.122 1.00 24.76 1305 GLU A CA 1
ATOM 516 C C . GLU A 1 69 ? -0.769 5.876 10.353 1.00 24.53 1305 GLU A C 1
ATOM 517 O O . GLU A 1 69 ? -1.299 4.955 10.975 1.00 24.82 1305 GLU A O 1
ATOM 519 N N . VAL A 1 70 ? 0.422 6.387 10.690 1.00 20.66 1306 VAL A N 1
ATOM 520 C CA . VAL A 1 70 ? 1.122 6.040 11.915 1.00 18.99 1306 VAL A CA 1
ATOM 521 C C . VAL A 1 70 ? 1.656 7.348 12.487 1.00 18.03 1306 VAL A C 1
ATOM 522 O O . VAL A 1 70 ? 2.401 8.040 11.814 1.00 18.27 1306 VAL A O 1
ATOM 526 N N . ASP A 1 71 ? 1.255 7.687 13.710 1.00 16.87 1307 ASP A N 1
ATOM 527 C CA . ASP A 1 71 ? 1.646 8.963 14.290 1.00 17.12 1307 ASP A CA 1
ATOM 528 C C . ASP A 1 71 ? 3.041 8.841 14.901 1.00 15.91 1307 ASP A C 1
ATOM 529 O O . ASP A 1 71 ? 3.665 7.784 14.889 1.00 15.93 1307 ASP A O 1
ATOM 534 N N . GLY A 1 72 ? 3.556 9.965 15.384 1.00 14.43 1308 GLY A N 1
ATOM 535 C CA . GLY A 1 72 ? 4.899 9.996 15.950 1.00 14.13 1308 GLY A CA 1
ATOM 536 C C . GLY A 1 72 ? 5.066 9.175 17.218 1.00 15.20 1308 GLY A C 1
ATOM 537 O O . GLY A 1 72 ? 6.149 8.680 17.520 1.00 15.71 1308 GLY A O 1
ATOM 538 N N . LEU A 1 73 ? 4.014 9.046 18.007 1.00 14.73 1309 LEU A N 1
ATOM 539 C CA . LEU A 1 73 ? 4.113 8.288 19.241 1.00 16.27 1309 LEU A CA 1
ATOM 540 C C . LEU A 1 73 ? 4.266 6.809 18.905 1.00 15.17 1309 LEU A C 1
ATOM 541 O O . LEU A 1 73 ? 5.128 6.152 19.463 1.00 14.95 1309 LEU A O 1
ATOM 546 N N . LYS A 1 74 ? 3.406 6.296 18.017 1.00 15.76 1310 LYS A N 1
ATOM 547 C CA . LYS A 1 74 ? 3.476 4.899 17.609 1.00 16.81 1310 LYS A CA 1
ATOM 548 C C . LYS A 1 74 ? 4.805 4.625 16.911 1.00 16.43 1310 LYS A C 1
ATOM 549 O O . LYS A 1 74 ? 5.432 3.581 17.138 1.00 16.87 1310 LYS A O 1
ATOM 555 N N . ALA A 1 75 ? 5.243 5.557 16.063 1.00 14.83 1311 ALA A N 1
ATOM 556 C CA . ALA A 1 75 ? 6.494 5.375 15.350 1.00 14.09 1311 ALA A CA 1
ATOM 557 C C . ALA A 1 75 ? 7.650 5.334 16.342 1.00 13.84 1311 ALA A C 1
ATOM 558 O O . ALA A 1 75 ? 8.557 4.507 16.199 1.00 14.02 1311 ALA A O 1
ATOM 560 N N . THR A 1 76 ? 7.660 6.256 17.311 1.00 14.07 1312 THR A N 1
ATOM 561 C CA . THR A 1 76 ? 8.728 6.295 18.301 1.00 13.62 1312 THR A CA 1
ATOM 562 C C . THR A 1 76 ? 8.784 4.987 19.103 1.00 13.61 1312 THR A C 1
ATOM 563 O O . THR A 1 76 ? 9.865 4.447 19.348 1.00 13.89 1312 THR A O 1
ATOM 567 N N . LYS A 1 77 ? 7.637 4.454 19.527 1.00 14.29 1313 LYS A N 1
ATOM 568 C CA . LYS A 1 77 ? 7.623 3.192 20.258 1.00 16.24 1313 LYS A CA 1
ATOM 569 C C . LYS A 1 77 ? 8.199 2.061 19.407 1.00 14.92 1313 LYS A C 1
ATOM 570 O O . LYS A 1 77 ? 9.008 1.277 19.897 1.00 15.15 1313 LYS A O 1
ATOM 576 N N . MET A 1 78 ? 7.811 1.990 18.131 1.00 14.16 1314 MET A N 1
ATOM 577 C CA . MET A 1 78 ? 8.335 0.945 17.260 1.00 15.47 1314 MET A CA 1
ATOM 578 C C . MET A 1 78 ? 9.851 1.087 17.091 1.00 15.07 1314 MET A C 1
ATOM 579 O O . MET A 1 78 ? 10.618 0.116 17.179 1.00 15.87 1314 MET A O 1
ATOM 584 N N . ILE A 1 79 ? 10.293 2.325 16.862 1.00 13.39 1315 ILE A N 1
ATOM 585 C CA . ILE A 1 79 ? 11.703 2.583 16.630 1.00 14.37 1315 ILE A CA 1
ATOM 586 C C . ILE A 1 79 ? 12.516 2.262 17.879 1.00 15.12 1315 ILE A C 1
ATOM 587 O O . ILE A 1 79 ? 13.595 1.674 17.786 1.00 15.81 1315 ILE A O 1
ATOM 592 N N . ARG A 1 80 ? 12.018 2.629 19.058 1.00 14.86 1316 ARG A N 1
ATOM 593 C CA . ARG A 1 80 ? 12.690 2.330 20.315 1.00 15.15 1316 ARG A CA 1
ATOM 594 C C . ARG A 1 80 ? 12.704 0.838 20.631 1.00 15.27 1316 ARG A C 1
ATOM 595 O O . ARG A 1 80 ? 13.743 0.312 21.023 1.00 16.87 1316 ARG A O 1
ATOM 603 N N . LYS A 1 81 ? 11.539 0.185 20.559 1.00 15.12 1317 LYS A N 1
ATOM 604 C CA . LYS A 1 81 ? 11.404 -1.139 21.164 1.00 16.59 1317 LYS A CA 1
ATOM 605 C C . LYS A 1 81 ? 11.576 -2.272 20.157 1.00 15.76 1317 LYS A C 1
ATOM 606 O O . LYS A 1 81 ? 12.143 -3.315 20.517 1.00 18.15 1317 LYS A O 1
ATOM 612 N N . ASN A 1 82 ? 11.048 -2.091 18.945 1.00 15.23 1318 ASN A N 1
ATOM 613 C CA . ASN A 1 82 ? 11.159 -3.081 17.886 1.00 16.23 1318 ASN A CA 1
ATOM 614 C C . ASN A 1 82 ? 12.512 -2.976 17.186 1.00 16.47 1318 ASN A C 1
ATOM 615 O O . ASN A 1 82 ? 13.198 -3.985 17.039 1.00 19.39 1318 ASN A O 1
ATOM 620 N N . LEU A 1 83 ? 12.929 -1.756 16.797 1.00 15.95 1319 LEU A N 1
ATOM 621 C CA . LEU A 1 83 ? 14.194 -1.548 16.094 1.00 15.71 1319 LEU A CA 1
ATOM 622 C C . LEU A 1 83 ? 15.361 -1.298 17.052 1.00 14.96 1319 LEU A C 1
ATOM 623 O O . LEU A 1 83 ? 16.504 -1.360 16.605 1.00 17.82 1319 LEU A O 1
ATOM 628 N N . GLN A 1 84 ? 15.082 -1.046 18.340 1.00 14.93 1320 GLN A N 1
ATOM 629 C CA . GLN A 1 84 ? 16.090 -0.921 19.383 1.00 15.03 1320 GLN A CA 1
ATOM 630 C C . GLN A 1 84 ? 17.021 0.246 19.071 1.00 16.20 1320 GLN A C 1
ATOM 631 O O . GLN A 1 84 ? 18.229 0.206 19.338 1.00 17.77 1320 GLN A O 1
ATOM 637 N N . TYR A 1 85 ? 16.447 1.305 18.499 1.00 15.67 1321 TYR A N 1
ATOM 638 C CA . TYR A 1 85 ? 17.168 2.545 18.269 1.00 16.61 1321 TYR A CA 1
ATOM 639 C C . TYR A 1 85 ? 17.262 3.307 19.582 1.00 15.88 1321 TYR A C 1
ATOM 640 O O . TYR A 1 85 ? 16.235 3.551 20.209 1.00 16.73 1321 TYR A O 1
ATOM 649 N N . ASN A 1 86 ? 18.481 3.688 19.998 1.00 16.75 1322 ASN A N 1
ATOM 650 C CA . ASN A 1 86 ? 18.669 4.291 21.306 1.00 19.14 1322 ASN A CA 1
ATOM 651 C C . ASN A 1 86 ? 19.261 5.695 21.221 1.00 18.90 1322 ASN A C 1
ATOM 652 O O . ASN A 1 86 ? 19.645 6.247 22.252 1.00 21.90 1322 ASN A O 1
ATOM 657 N N . LYS A 1 87 ? 19.203 6.325 20.041 1.00 15.99 1323 LYS A N 1
ATOM 658 C CA . LYS A 1 87 ? 19.766 7.659 19.869 1.00 16.56 1323 LYS A CA 1
ATOM 659 C C . LYS A 1 87 ? 18.656 8.702 20.051 1.00 15.08 1323 LYS A C 1
ATOM 660 O O . LYS A 1 87 ? 17.490 8.368 20.296 1.00 14.87 1323 LYS A O 1
ATOM 666 N N . PRO A 1 88 ? 18.968 10.009 20.050 1.00 14.33 1324 PRO A N 1
ATOM 667 C CA . PRO A 1 88 ? 17.955 11.011 20.362 1.00 13.83 1324 PRO A CA 1
ATOM 668 C C . PRO A 1 88 ? 16.814 11.059 19.338 1.00 12.84 1324 PRO A C 1
ATOM 669 O O . PRO A 1 88 ? 17.036 11.050 18.136 1.00 13.57 1324 PRO A O 1
ATOM 673 N N . ILE A 1 89 ? 15.601 11.140 19.880 1.00 12.24 1325 ILE A N 1
ATOM 674 C CA . ILE A 1 89 ? 14.395 11.415 19.118 1.00 12.65 1325 ILE A CA 1
ATOM 675 C C . ILE A 1 89 ? 13.744 12.642 19.742 1.00 12.80 1325 ILE A C 1
ATOM 676 O O . ILE A 1 89 ? 13.365 12.609 20.915 1.00 13.89 1325 ILE A O 1
ATOM 681 N N . ILE A 1 90 ? 13.623 13.699 18.940 1.00 13.00 1326 ILE A N 1
ATOM 682 C CA . ILE A 1 90 ? 13.115 14.984 19.399 1.00 12.67 1326 ILE A CA 1
ATOM 683 C C . ILE A 1 90 ? 11.726 15.170 18.803 1.00 11.69 1326 ILE A C 1
ATOM 684 O O . ILE A 1 90 ? 11.595 15.271 17.590 1.00 12.79 1326 ILE A O 1
ATOM 689 N N . ALA A 1 91 ? 10.721 15.318 19.662 1.00 11.65 1327 ALA A N 1
ATOM 690 C CA . ALA A 1 91 ? 9.359 15.488 19.188 1.00 11.71 1327 ALA A CA 1
ATOM 691 C C . ALA A 1 91 ? 9.168 16.927 18.700 1.00 12.90 1327 ALA A C 1
ATOM 692 O O . ALA A 1 91 ? 9.705 17.845 19.302 1.00 13.36 1327 ALA A O 1
ATOM 694 N N . LEU A 1 92 ? 8.415 17.087 17.609 1.00 12.30 1328 LEU A N 1
ATOM 695 C CA . LEU A 1 92 ? 7.944 18.381 17.141 1.00 12.72 1328 LEU A CA 1
ATOM 696 C C . LEU A 1 92 ? 6.460 18.418 17.476 1.00 13.52 1328 LEU A C 1
ATOM 697 O O . LEU A 1 92 ? 5.698 17.592 16.993 1.00 13.21 1328 LEU A O 1
ATOM 702 N N . THR A 1 93 ? 6.045 19.355 18.334 1.00 13.11 1329 THR A N 1
ATOM 703 C CA . THR A 1 93 ? 4.689 19.396 18.849 1.00 13.98 1329 THR A CA 1
ATOM 704 C C . THR A 1 93 ? 4.095 20.794 18.699 1.00 15.86 1329 THR A C 1
ATOM 705 O O . THR A 1 93 ? 4.763 21.798 18.969 1.00 15.24 1329 THR A O 1
ATOM 709 N N . ALA A 1 94 ? 2.829 20.844 18.247 1.00 17.39 1330 ALA A N 1
ATOM 710 C CA . ALA A 1 94 ? 2.118 22.101 18.077 1.00 18.23 1330 ALA A CA 1
ATOM 711 C C . ALA A 1 94 ? 1.584 22.585 19.414 1.00 19.71 1330 ALA A C 1
ATOM 712 O O . ALA A 1 94 ? 1.215 23.750 19.532 1.00 19.49 1330 ALA A O 1
ATOM 714 N N . PHE A 1 95 ? 1.510 21.704 20.412 1.00 18.18 1331 PHE A N 1
ATOM 715 C CA . PHE A 1 95 ? 0.849 22.051 21.655 1.00 19.94 1331 PHE A CA 1
ATOM 716 C C . PHE A 1 95 ? 1.297 21.055 22.707 1.00 18.78 1331 PHE A C 1
ATOM 717 O O . PHE A 1 95 ? 1.054 19.858 22.561 1.00 19.45 1331 PHE A O 1
ATOM 725 N N . ALA A 1 96 ? 1.973 21.550 23.743 1.00 18.13 1332 ALA A N 1
ATOM 726 C CA . ALA A 1 96 ? 2.480 20.705 24.809 1.00 17.62 1332 ALA A CA 1
ATOM 727 C C . ALA A 1 96 ? 1.754 21.009 26.114 1.00 18.67 1332 ALA A C 1
ATOM 728 O O . ALA A 1 96 ? 1.904 22.096 26.659 1.00 18.70 1332 ALA A O 1
ATOM 730 N N . ASP A 1 97 ? 0.949 20.049 26.585 1.00 20.67 1333 ASP A N 1
ATOM 731 C CA . ASP A 1 97 ? 0.332 20.111 27.905 1.00 24.21 1333 ASP A CA 1
ATOM 732 C C . ASP A 1 97 ? 0.638 18.847 28.713 1.00 25.06 1333 ASP A C 1
ATOM 733 O O . ASP A 1 97 ? 1.253 17.909 28.226 1.00 24.04 1333 ASP A O 1
ATOM 738 N N . GLU A 1 98 ? 0.223 18.835 29.988 1.00 25.65 1334 GLU A N 1
ATOM 739 C CA . GLU A 1 98 ? 0.661 17.824 30.944 1.00 26.27 1334 GLU A CA 1
ATOM 740 C C . GLU A 1 98 ? 0.340 16.409 30.448 1.00 24.79 1334 GLU A C 1
ATOM 741 O O . GLU A 1 98 ? 1.211 15.532 30.465 1.00 22.98 1334 GLU A O 1
ATOM 747 N N . SER A 1 99 ? -0.889 16.201 29.976 1.00 24.75 1335 SER A N 1
ATOM 748 C CA A SER A 1 99 ? -1.348 14.904 29.499 0.50 25.42 1335 SER A CA 1
ATOM 749 C CA B SER A 1 99 ? -1.333 14.894 29.516 0.50 26.03 1335 SER A CA 1
ATOM 750 C C . SER A 1 99 ? -0.534 14.428 28.298 1.00 24.40 1335 SER A C 1
ATOM 751 O O . SER A 1 99 ? -0.004 13.305 28.292 1.00 26.79 1335 SER A O 1
ATOM 756 N N . ASN A 1 100 ? -0.442 15.267 27.263 1.00 22.62 1336 ASN A N 1
ATOM 757 C CA . ASN A 1 100 ? 0.161 14.806 26.027 1.00 22.93 1336 ASN A CA 1
ATOM 758 C C . ASN A 1 100 ? 1.684 14.737 26.184 1.00 21.85 1336 ASN A C 1
ATOM 759 O O . ASN A 1 100 ? 2.326 13.945 25.509 1.00 21.81 1336 ASN A O 1
ATOM 764 N N . VAL A 1 101 ? 2.274 15.480 27.118 1.00 19.94 1337 VAL A N 1
ATOM 765 C CA . VAL A 1 101 ? 3.701 15.369 27.341 1.00 19.38 1337 VAL A CA 1
ATOM 766 C C . VAL A 1 101 ? 4.017 14.021 27.990 1.00 19.30 1337 VAL A C 1
ATOM 767 O O . VAL A 1 101 ? 5.005 13.385 27.652 1.00 19.24 1337 VAL A O 1
ATOM 771 N N . LYS A 1 102 ? 3.238 13.608 29.000 1.00 19.99 1338 LYS A N 1
ATOM 772 C CA . LYS A 1 102 ? 3.479 12.312 29.620 1.00 21.53 1338 LYS A CA 1
ATOM 773 C C . LYS A 1 102 ? 3.390 11.185 28.587 1.00 21.76 1338 LYS A C 1
ATOM 774 O O . LYS A 1 102 ? 4.197 10.260 28.609 1.00 21.26 1338 LYS A O 1
ATOM 780 N N . GLU A 1 103 ? 2.431 11.286 27.675 1.00 21.06 1339 GLU A N 1
ATOM 781 C CA . GLU A 1 103 ? 2.254 10.328 26.592 1.00 22.95 1339 GLU A CA 1
ATOM 782 C C . GLU A 1 103 ? 3.509 10.282 25.710 1.00 21.38 1339 GLU A C 1
ATOM 783 O O . GLU A 1 103 ? 4.011 9.206 25.370 1.00 21.02 1339 GLU A O 1
ATOM 789 N N . CYS A 1 104 ? 4.047 11.459 25.367 1.00 19.41 1340 CYS A N 1
ATOM 790 C CA . CYS A 1 104 ? 5.258 11.575 24.562 1.00 21.56 1340 CYS A CA 1
ATOM 791 C C . CYS A 1 104 ? 6.448 10.930 25.261 1.00 20.48 1340 CYS A C 1
ATOM 792 O O . CYS A 1 104 ? 7.206 10.175 24.648 1.00 18.37 1340 CYS A O 1
ATOM 795 N N . LEU A 1 105 ? 6.645 11.260 26.543 1.00 19.09 1341 LEU A N 1
ATOM 796 C CA . LEU A 1 105 ? 7.746 10.693 27.300 1.00 19.39 1341 LEU A CA 1
ATOM 797 C C . LEU A 1 105 ? 7.615 9.171 27.378 1.00 19.56 1341 LEU A C 1
ATOM 798 O O . LEU A 1 105 ? 8.597 8.455 27.215 1.00 21.51 1341 LEU A O 1
ATOM 803 N N . ASN A 1 106 ? 6.392 8.668 27.585 1.00 19.62 1342 ASN A N 1
ATOM 804 C CA . ASN A 1 106 ? 6.161 7.236 27.687 1.00 21.41 1342 ASN A CA 1
ATOM 805 C C . ASN A 1 106 ? 6.472 6.544 26.362 1.00 19.71 1342 ASN A C 1
ATOM 806 O O . ASN A 1 106 ? 6.888 5.387 26.374 1.00 23.28 1342 ASN A O 1
ATOM 811 N N . SER A 1 107 ? 6.313 7.252 25.242 1.00 17.98 1343 SER A N 1
ATOM 812 C CA . SER A 1 107 ? 6.572 6.667 23.936 1.00 17.54 1343 SER A CA 1
ATOM 813 C C . SER A 1 107 ? 8.069 6.498 23.688 1.00 18.06 1343 SER A C 1
ATOM 814 O O . SER A 1 107 ? 8.442 5.703 22.820 1.00 18.98 1343 SER A O 1
ATOM 817 N N . GLY A 1 108 ? 8.908 7.249 24.421 1.00 17.30 1344 GLY A N 1
ATOM 818 C CA . GLY A 1 108 ? 10.361 7.163 24.347 1.00 17.08 1344 GLY A CA 1
ATOM 819 C C . GLY A 1 108 ? 11.040 8.397 23.750 1.00 17.10 1344 GLY A C 1
ATOM 820 O O . GLY A 1 108 ? 12.208 8.334 23.353 1.00 16.71 1344 GLY A O 1
ATOM 821 N N . MET A 1 109 ? 10.333 9.533 23.713 1.00 16.76 1345 MET A N 1
ATOM 822 C CA . MET A 1 109 ? 10.913 10.762 23.186 1.00 16.92 1345 MET A CA 1
ATOM 823 C C . MET A 1 109 ? 12.030 11.236 24.102 1.00 15.77 1345 MET A C 1
ATOM 824 O O . MET A 1 109 ? 11.914 11.151 25.329 1.00 17.47 1345 MET A O 1
ATOM 829 N N . SER A 1 110 ? 13.078 11.795 23.506 1.00 14.67 1346 SER A N 1
ATOM 830 C CA . SER A 1 110 ? 14.230 12.304 24.245 1.00 13.67 1346 SER A CA 1
ATOM 831 C C . SER A 1 110 ? 14.018 13.750 24.704 1.00 15.30 1346 SER A C 1
ATOM 832 O O . SER A 1 110 ? 14.759 14.252 25.551 1.00 16.93 1346 SER A O 1
ATOM 835 N N . GLY A 1 111 ? 13.078 14.445 24.072 1.00 15.62 1347 GLY A N 1
ATOM 836 C CA . GLY A 1 111 ? 12.873 15.872 24.282 1.00 16.18 1347 GLY A CA 1
ATOM 837 C C . GLY A 1 111 ? 11.894 16.376 23.226 1.00 15.37 1347 GLY A C 1
ATOM 838 O O . GLY A 1 111 ? 11.397 15.576 22.442 1.00 14.18 1347 GLY A O 1
ATOM 839 N N . PHE A 1 112 ? 11.574 17.676 23.246 1.00 14.70 1348 PHE A N 1
ATOM 840 C CA . PHE A 1 112 ? 10.625 18.218 22.295 1.00 14.18 1348 PHE A CA 1
ATOM 841 C C . PHE A 1 112 ? 10.939 19.680 22.018 1.00 13.37 1348 PHE A C 1
ATOM 842 O O . PHE A 1 112 ? 11.625 20.319 22.802 1.00 14.12 1348 PHE A O 1
ATOM 850 N N . ILE A 1 113 ? 10.425 20.132 20.885 1.00 12.44 1349 ILE A N 1
ATOM 851 C CA . ILE A 1 113 ? 10.425 21.518 20.447 1.00 12.22 1349 ILE A CA 1
ATOM 852 C C . ILE A 1 113 ? 8.993 21.855 20.083 1.00 12.85 1349 ILE A C 1
ATOM 853 O O . ILE A 1 113 ? 8.365 21.111 19.338 1.00 12.83 1349 ILE A O 1
ATOM 858 N N . THR A 1 114 ? 8.487 22.992 20.577 1.00 13.17 1350 THR A N 1
ATOM 859 C CA . THR A 1 114 ? 7.186 23.448 20.131 1.00 12.86 1350 THR A CA 1
ATOM 860 C C . THR A 1 114 ? 7.323 24.110 18.764 1.00 13.26 1350 THR A C 1
ATOM 861 O O . THR A 1 114 ? 8.240 24.907 18.522 1.00 14.16 1350 THR A O 1
ATOM 865 N N . LYS A 1 115 ? 6.342 23.818 17.902 1.00 15.04 1351 LYS A N 1
ATOM 866 C CA . LYS A 1 115 ? 6.275 24.422 16.587 1.00 16.47 1351 LYS A CA 1
ATOM 867 C C . LYS A 1 115 ? 5.642 25.803 16.739 1.00 18.23 1351 LYS A C 1
ATOM 868 O O . LYS A 1 115 ? 4.780 25.987 17.585 1.00 19.62 1351 LYS A O 1
ATOM 874 N N . PRO A 1 116 ? 6.017 26.805 15.917 1.00 20.06 1352 PRO A N 1
ATOM 875 C CA . PRO A 1 116 ? 7.035 26.644 14.885 1.00 20.09 1352 PRO A CA 1
ATOM 876 C C . PRO A 1 116 ? 8.436 26.629 15.479 1.00 21.42 1352 PRO A C 1
ATOM 877 O O . PRO A 1 116 ? 8.682 27.281 16.497 1.00 20.04 1352 PRO A O 1
ATOM 881 N N . ILE A 1 117 ? 9.332 25.875 14.856 1.00 21.44 1353 ILE A N 1
ATOM 882 C CA . ILE A 1 117 ? 10.689 25.737 15.342 1.00 22.71 1353 ILE A CA 1
ATOM 883 C C . ILE A 1 117 ? 11.509 26.952 14.911 1.00 21.42 1353 ILE A C 1
ATOM 884 O O . ILE A 1 117 ? 11.172 27.646 13.944 1.00 22.64 1353 ILE A O 1
ATOM 889 N N . SER A 1 118 ? 12.594 27.176 15.644 1.00 19.94 1354 SER A N 1
ATOM 890 C CA . SER A 1 118 ? 13.556 28.208 15.309 1.00 17.76 1354 SER A CA 1
ATOM 891 C C . SER A 1 118 ? 14.937 27.596 15.147 1.00 17.30 1354 SER A C 1
ATOM 892 O O . SER A 1 118 ? 15.213 26.530 15.690 1.00 17.29 1354 SER A O 1
ATOM 895 N N . LYS A 1 119 ? 15.835 28.297 14.429 1.00 18.28 1355 LYS A N 1
ATOM 896 C CA . LYS A 1 119 ? 17.206 27.832 14.269 1.00 18.55 1355 LYS A CA 1
ATOM 897 C C . LYS A 1 119 ? 17.883 27.595 15.618 1.00 17.20 1355 LYS A C 1
ATOM 898 O O . LYS A 1 119 ? 18.684 26.670 15.775 1.00 18.32 1355 LYS A O 1
ATOM 900 N N . THR A 1 120 ? 17.537 28.409 16.616 1.00 17.44 1356 THR A N 1
ATOM 901 C CA . THR A 1 120 ? 18.155 28.270 17.955 1.00 18.85 1356 THR A CA 1
ATOM 902 C C . THR A 1 120 ? 17.827 26.901 18.556 1.00 15.97 1356 THR A C 1
ATOM 903 O O . THR A 1 120 ? 18.678 26.321 19.188 1.00 15.57 1356 THR A O 1
ATOM 907 N N . ASN A 1 121 ? 16.611 26.428 18.300 1.00 15.76 1357 ASN A N 1
ATOM 908 C CA . ASN A 1 121 ? 16.207 25.136 18.816 1.00 16.24 1357 ASN A CA 1
ATOM 909 C C . ASN A 1 121 ? 17.050 24.009 18.219 1.00 15.60 1357 ASN A C 1
ATOM 910 O O . ASN A 1 121 ? 17.364 23.049 18.907 1.00 15.05 1357 ASN A O 1
ATOM 915 N N . ILE A 1 122 ? 17.369 24.138 16.924 1.00 18.32 1358 ILE A N 1
ATOM 916 C CA . ILE A 1 122 ? 18.208 23.165 16.239 1.00 20.68 1358 ILE A CA 1
ATOM 917 C C . ILE A 1 122 ? 19.627 23.184 16.806 1.00 20.29 1358 ILE A C 1
ATOM 918 O O . ILE A 1 122 ? 20.182 22.140 17.159 1.00 19.84 1358 ILE A O 1
ATOM 923 N N . LYS A 1 123 ? 20.230 24.374 16.917 1.00 20.21 1359 LYS A N 1
ATOM 924 C CA . LYS A 1 123 ? 21.548 24.507 17.521 1.00 20.31 1359 LYS A CA 1
ATOM 925 C C . LYS A 1 123 ? 21.583 23.899 18.918 1.00 20.95 1359 LYS A C 1
ATOM 926 O O . LYS A 1 123 ? 22.536 23.244 19.321 1.00 21.97 1359 LYS A O 1
ATOM 932 N N . LYS A 1 124 ? 20.550 24.182 19.721 1.00 17.43 1360 LYS A N 1
ATOM 933 C CA . LYS A 1 124 ? 20.548 23.711 21.086 1.00 16.71 1360 LYS A CA 1
ATOM 934 C C . LYS A 1 124 ? 20.502 22.187 21.101 1.00 16.09 1360 LYS A C 1
ATOM 935 O O . LYS A 1 124 ? 21.189 21.557 21.886 1.00 16.62 1360 LYS A O 1
ATOM 941 N N . VAL A 1 125 ? 19.633 21.591 20.279 1.00 17.41 1361 VAL A N 1
ATOM 942 C CA . VAL A 1 125 ? 19.587 20.135 20.230 1.00 18.74 1361 VAL A CA 1
ATOM 943 C C . VAL A 1 125 ? 20.959 19.548 19.877 1.00 21.16 1361 VAL A C 1
ATOM 944 O O . VAL A 1 125 ? 21.398 18.589 20.503 1.00 21.57 1361 VAL A O 1
ATOM 948 N N . LEU A 1 126 ? 21.624 20.128 18.883 1.00 23.80 1362 LEU A N 1
ATOM 949 C CA . LEU A 1 126 ? 22.923 19.629 18.444 1.00 27.69 1362 LEU A CA 1
ATOM 950 C C . LEU A 1 126 ? 23.959 19.685 19.565 1.00 30.05 1362 LEU A C 1
ATOM 951 O O . LEU A 1 126 ? 24.695 18.713 19.757 1.00 28.62 1362 LEU A O 1
ATOM 956 N N . VAL A 1 127 ? 24.055 20.804 20.302 1.00 26.85 1363 VAL A N 1
ATOM 957 C CA . VAL A 1 127 ? 25.109 20.920 21.298 1.00 28.04 1363 VAL A CA 1
ATOM 958 C C . VAL A 1 127 ? 24.789 20.012 22.482 1.00 27.68 1363 VAL A C 1
ATOM 959 O O . VAL A 1 127 ? 25.692 19.422 23.060 1.00 34.70 1363 VAL A O 1
ATOM 963 N N . GLU A 1 128 ? 23.510 19.911 22.872 1.00 24.60 1364 GLU A N 1
ATOM 964 C CA . GLU A 1 128 ? 23.154 19.162 24.062 1.00 24.29 1364 GLU A CA 1
ATOM 965 C C . GLU A 1 128 ? 23.280 17.658 23.824 1.00 23.56 1364 GLU A C 1
ATOM 966 O O . GLU A 1 128 ? 23.756 16.944 24.701 1.00 25.81 1364 GLU A O 1
ATOM 972 N N . PHE A 1 129 ? 22.832 17.179 22.656 1.00 21.53 1365 PHE A N 1
ATOM 973 C CA . PHE A 1 129 ? 22.733 15.745 22.423 1.00 21.86 1365 PHE A CA 1
ATOM 974 C C . PHE A 1 129 ? 23.897 15.184 21.605 1.00 23.63 1365 PHE A C 1
ATOM 975 O O . PHE A 1 129 ? 24.147 13.983 21.700 1.00 30.41 1365 PHE A O 1
ATOM 983 N N . LEU A 1 130 ? 24.557 16.001 20.773 1.00 25.67 1366 LEU A N 1
ATOM 984 C CA . LEU A 1 130 ? 25.476 15.459 19.776 1.00 26.67 1366 LEU A CA 1
ATOM 985 C C . LEU A 1 130 ? 26.833 16.156 19.813 1.00 28.75 1366 LEU A C 1
ATOM 986 O O . LEU A 1 130 ? 27.483 16.293 18.779 1.00 30.21 1366 LEU A O 1
ATOM 991 N N . SER A 1 131 ? 27.255 16.590 21.001 1.00 28.57 1367 SER A N 1
ATOM 992 C CA . SER A 1 131 ? 28.609 17.093 21.182 1.00 29.87 1367 SER A CA 1
ATOM 993 C C . SER A 1 131 ? 29.525 15.935 21.598 1.00 32.44 1367 SER A C 1
ATOM 994 O O . SER A 1 131 ? 30.738 16.214 21.743 1.00 31.75 1367 SER A O 1
ATOM 997 N N . GLY B 1 3 ? 60.439 25.944 11.319 1.00 41.29 1239 GLY B N 1
ATOM 998 C CA . GLY B 1 3 ? 61.329 25.083 12.123 1.00 41.95 1239 GLY B CA 1
ATOM 999 C C . GLY B 1 3 ? 61.981 23.990 11.279 1.00 43.50 1239 GLY B C 1
ATOM 1000 O O . GLY B 1 3 ? 61.609 23.781 10.123 1.00 44.45 1239 GLY B O 1
ATOM 1001 N N . ASP B 1 4 ? 62.943 23.289 11.892 1.00 42.11 1240 ASP B N 1
ATOM 1002 C CA . ASP B 1 4 ? 63.680 22.214 11.243 1.00 41.08 1240 ASP B CA 1
ATOM 1003 C C . ASP B 1 4 ? 63.107 20.868 11.686 1.00 36.39 1240 ASP B C 1
ATOM 1004 O O . ASP B 1 4 ? 63.739 20.113 12.431 1.00 35.99 1240 ASP B O 1
ATOM 1009 N N . ILE B 1 5 ? 61.903 20.576 11.188 1.00 29.07 1241 ILE B N 1
ATOM 1010 C CA . ILE B 1 5 ? 61.126 19.442 11.659 1.00 28.23 1241 ILE B CA 1
ATOM 1011 C C . ILE B 1 5 ? 60.664 18.590 10.482 1.00 24.24 1241 ILE B C 1
ATOM 1012 O O . ILE B 1 5 ? 59.661 17.888 10.614 1.00 21.32 1241 ILE B O 1
ATOM 1017 N N . SER B 1 6 ? 61.398 18.628 9.358 1.00 24.13 1242 SER B N 1
ATOM 1018 C CA . SER B 1 6 ? 60.984 17.928 8.147 1.00 23.24 1242 SER B CA 1
ATOM 1019 C C . SER B 1 6 ? 61.069 16.412 8.318 1.00 22.60 1242 SER B C 1
ATOM 1020 O O . SER B 1 6 ? 60.576 15.681 7.461 1.00 23.72 1242 SER B O 1
ATOM 1023 N N . HIS B 1 7 ? 61.666 15.922 9.413 1.00 20.46 1243 HIS B N 1
ATOM 1024 C CA . HIS B 1 7 ? 61.736 14.486 9.652 1.00 19.78 1243 HIS B CA 1
ATOM 1025 C C . HIS B 1 7 ? 60.385 13.924 10.121 1.00 19.00 1243 HIS B C 1
ATOM 1026 O O . HIS B 1 7 ? 60.188 12.715 10.105 1.00 20.30 1243 HIS B O 1
ATOM 1033 N N . LEU B 1 8 ? 59.477 14.799 10.524 1.00 17.93 1244 LEU B N 1
ATOM 1034 C CA . LEU B 1 8 ? 58.217 14.300 11.129 1.00 17.54 1244 LEU B CA 1
ATOM 1035 C C . LEU B 1 8 ? 57.233 13.741 10.101 1.00 17.46 1244 LEU B C 1
ATOM 1036 O O . LEU B 1 8 ? 57.061 14.355 9.057 1.00 19.90 1244 LEU B O 1
ATOM 1041 N N . ARG B 1 9 ? 56.618 12.617 10.433 1.00 15.41 1245 ARG B N 1
ATOM 1042 C CA . ARG B 1 9 ? 55.534 12.082 9.623 1.00 16.76 1245 ARG B CA 1
ATOM 1043 C C . ARG B 1 9 ? 54.246 12.301 10.398 1.00 14.88 1245 ARG B C 1
ATOM 1044 O O . ARG B 1 9 ? 54.117 11.820 11.519 1.00 14.71 1245 ARG B O 1
ATOM 1052 N N . VAL B 1 10 ? 53.317 13.062 9.813 1.00 13.75 1246 VAL B N 1
ATOM 1053 C CA . VAL B 1 10 ? 52.105 13.457 10.510 1.00 12.95 1246 VAL B CA 1
ATOM 1054 C C . VAL B 1 10 ? 50.887 12.901 9.780 1.00 13.16 1246 VAL B C 1
ATOM 1055 O O . VAL B 1 10 ? 50.817 12.979 8.557 1.00 13.83 1246 VAL B O 1
ATOM 1059 N N . LEU B 1 11 ? 49.939 12.368 10.554 1.00 12.38 1247 LEU B N 1
ATOM 1060 C CA . LEU B 1 11 ? 48.609 12.011 10.067 1.00 12.60 1247 LEU B CA 1
ATOM 1061 C C . LEU B 1 11 ? 47.588 13.032 10.553 1.00 12.68 1247 LEU B C 1
ATOM 1062 O O . LEU B 1 11 ? 47.585 13.356 11.728 1.00 12.65 1247 LEU B O 1
ATOM 1067 N N . VAL B 1 12 ? 46.692 13.477 9.658 1.00 12.17 1248 VAL B N 1
ATOM 1068 C CA . VAL B 1 12 ? 45.577 14.335 10.005 1.00 12.29 1248 VAL B CA 1
ATOM 1069 C C . VAL B 1 12 ? 44.305 13.615 9.593 1.00 13.55 1248 VAL B C 1
ATOM 1070 O O . VAL B 1 12 ? 44.132 13.349 8.411 1.00 13.99 1248 VAL B O 1
ATOM 1074 N N . ALA B 1 13 ? 43.437 13.342 10.553 1.00 12.59 1249 ALA B N 1
ATOM 1075 C CA . ALA B 1 13 ? 42.096 12.832 10.273 1.00 12.45 1249 ALA B CA 1
ATOM 1076 C C . ALA B 1 13 ? 41.097 13.970 10.455 1.00 13.25 1249 ALA B C 1
ATOM 1077 O O . ALA B 1 13 ? 40.997 14.529 11.534 1.00 12.91 1249 ALA B O 1
ATOM 1079 N N . GLU B 1 14 ? 40.356 14.294 9.392 1.00 12.94 1250 GLU B N 1
ATOM 1080 C CA . GLU B 1 14 ? 39.445 15.421 9.352 1.00 13.48 1250 GLU B CA 1
ATOM 1081 C C . GLU B 1 14 ? 38.474 15.142 8.211 1.00 12.76 1250 GLU B C 1
ATOM 1082 O O . GLU B 1 14 ? 38.937 14.903 7.109 1.00 14.58 1250 GLU B O 1
ATOM 1088 N N . ASP B 1 15 ? 37.176 15.187 8.481 1.00 12.50 1251 ASP B N 1
ATOM 1089 C CA . ASP B 1 15 ? 36.171 14.875 7.426 1.00 13.57 1251 ASP B CA 1
ATOM 1090 C C . ASP B 1 15 ? 35.802 16.143 6.643 1.00 15.48 1251 ASP B C 1
ATOM 1091 O O . ASP B 1 15 ? 35.065 16.032 5.677 1.00 17.25 1251 ASP B O 1
ATOM 1096 N N . ASN B 1 16 ? 36.306 17.286 7.078 1.00 14.99 1252 ASN B N 1
ATOM 1097 C CA . ASN B 1 16 ? 36.075 18.568 6.371 1.00 16.39 1252 ASN B CA 1
ATOM 1098 C C . ASN B 1 16 ? 37.297 18.906 5.514 1.00 16.63 1252 ASN B C 1
ATOM 1099 O O . ASN B 1 16 ? 38.341 19.160 6.055 1.00 15.87 1252 ASN B O 1
ATOM 1104 N N . LEU B 1 17 ? 37.109 18.921 4.192 1.00 18.21 1253 LEU B N 1
ATOM 1105 C CA . LEU B 1 17 ? 38.247 19.158 3.262 1.00 18.94 1253 LEU B CA 1
ATOM 1106 C C . LEU B 1 17 ? 38.808 20.577 3.359 1.00 19.24 1253 LEU B C 1
ATOM 1107 O O . LEU B 1 17 ? 39.997 20.730 3.201 1.00 20.99 1253 LEU B O 1
ATOM 1112 N N . VAL B 1 18 ? 37.975 21.562 3.657 1.00 20.66 1254 VAL B N 1
ATOM 1113 C CA . VAL B 1 18 ? 38.533 22.930 3.876 1.00 21.08 1254 VAL B CA 1
ATOM 1114 C C . VAL B 1 18 ? 39.462 22.900 5.094 1.00 20.39 1254 VAL B C 1
ATOM 1115 O O . VAL B 1 18 ? 40.552 23.453 5.026 1.00 21.97 1254 VAL B O 1
ATOM 1119 N N . ASN B 1 19 ? 39.021 22.234 6.153 1.00 19.98 1255 ASN B N 1
ATOM 1120 C CA . ASN B 1 19 ? 39.838 22.137 7.391 1.00 20.77 1255 ASN B CA 1
ATOM 1121 C C . ASN B 1 19 ? 41.152 21.394 7.090 1.00 18.98 1255 ASN B C 1
ATOM 1122 O O . ASN B 1 19 ? 42.181 21.776 7.602 1.00 19.77 1255 ASN B O 1
ATOM 1127 N N . GLN B 1 20 ? 41.072 20.322 6.305 1.00 18.08 1256 GLN B N 1
ATOM 1128 C CA . GLN B 1 20 ? 42.305 19.595 5.923 1.00 17.42 1256 GLN B CA 1
ATOM 1129 C C . GLN B 1 20 ? 43.311 20.555 5.277 1.00 17.59 1256 GLN B C 1
ATOM 1130 O O . GLN B 1 20 ? 44.487 20.496 5.611 1.00 18.61 1256 GLN B O 1
ATOM 1136 N N . GLU B 1 21 ? 42.832 21.373 4.352 1.00 18.42 1257 GLU B N 1
ATOM 1137 C CA . GLU B 1 21 ? 43.732 22.310 3.643 1.00 19.91 1257 GLU B CA 1
ATOM 1138 C C . GLU B 1 21 ? 44.319 23.336 4.620 1.00 20.19 1257 GLU B C 1
ATOM 1139 O O . GLU B 1 21 ? 45.506 23.600 4.549 1.00 21.37 1257 GLU B O 1
ATOM 1141 N N . VAL B 1 22 ? 43.476 23.881 5.489 1.00 20.30 1258 VAL B N 1
ATOM 1142 C CA . VAL B 1 22 ? 43.955 24.864 6.448 1.00 20.63 1258 VAL B CA 1
ATOM 1143 C C . VAL B 1 22 ? 45.041 24.267 7.342 1.00 18.44 1258 VAL B C 1
ATOM 1144 O O . VAL B 1 22 ? 46.092 24.879 7.518 1.00 18.30 1258 VAL B O 1
ATOM 1148 N N . ILE B 1 23 ? 44.794 23.087 7.949 1.00 17.64 1259 ILE B N 1
ATOM 1149 C CA . ILE B 1 23 ? 45.775 22.507 8.862 1.00 18.07 1259 ILE B CA 1
ATOM 1150 C C . ILE B 1 23 ? 47.022 22.103 8.078 1.00 17.32 1259 ILE B C 1
ATOM 1151 O O . ILE B 1 23 ? 48.133 22.248 8.573 1.00 17.88 1259 ILE B O 1
ATOM 1156 N N . SER B 1 24 ? 46.836 21.605 6.853 1.00 17.92 1260 SER B N 1
ATOM 1157 C CA A SER B 1 24 ? 47.983 21.227 6.043 0.50 18.10 1260 SER B CA 1
ATOM 1158 C CA B SER B 1 24 ? 47.958 21.239 6.002 0.50 19.19 1260 SER B CA 1
ATOM 1159 C C . SER B 1 24 ? 48.888 22.435 5.828 1.00 17.48 1260 SER B C 1
ATOM 1160 O O . SER B 1 24 ? 50.104 22.313 5.952 1.00 18.53 1260 SER B O 1
ATOM 1165 N N . ARG B 1 25 ? 48.292 23.595 5.520 1.00 19.41 1261 ARG B N 1
ATOM 1166 C CA . ARG B 1 25 ? 49.074 24.803 5.281 1.00 20.40 1261 ARG B CA 1
ATOM 1167 C C . ARG B 1 25 ? 49.817 25.227 6.542 1.00 19.47 1261 ARG B C 1
ATOM 1168 O O . ARG B 1 25 ? 51.011 25.528 6.501 1.00 18.87 1261 ARG B O 1
ATOM 1176 N N . MET B 1 26 ? 49.143 25.161 7.691 1.00 18.71 1262 MET B N 1
ATOM 1177 C CA . MET B 1 26 ? 49.790 25.552 8.932 1.00 18.79 1262 MET B CA 1
ATOM 1178 C C . MET B 1 26 ? 50.980 24.635 9.194 1.00 18.98 1262 MET B C 1
ATOM 1179 O O . MET B 1 26 ? 52.047 25.092 9.586 1.00 18.97 1262 MET B O 1
ATOM 1184 N N . LEU B 1 27 ? 50.790 23.315 9.048 1.00 17.44 1263 LEU B N 1
ATOM 1185 C CA . LEU B 1 27 ? 51.861 22.364 9.296 1.00 17.47 1263 LEU B CA 1
ATOM 1186 C C . LEU B 1 27 ? 53.037 22.604 8.351 1.00 19.34 1263 LEU B C 1
ATOM 1187 O O . LEU B 1 27 ? 54.187 22.529 8.771 1.00 18.92 1263 LEU B O 1
ATOM 1192 N N . LYS B 1 28 ? 52.742 22.887 7.074 1.00 20.19 1264 LYS B N 1
ATOM 1193 C CA . LYS B 1 28 ? 53.789 23.120 6.086 1.00 21.57 1264 LYS B CA 1
ATOM 1194 C C . LYS B 1 28 ? 54.586 24.379 6.427 1.00 22.60 1264 LYS B C 1
ATOM 1195 O O . LYS B 1 28 ? 55.805 24.382 6.318 1.00 20.91 1264 LYS B O 1
ATOM 1201 N N . GLN B 1 29 ? 53.900 25.424 6.893 1.00 23.59 1265 GLN B N 1
ATOM 1202 C CA . GLN B 1 29 ? 54.571 26.650 7.307 1.00 25.75 1265 GLN B CA 1
ATOM 1203 C C . GLN B 1 29 ? 55.490 26.408 8.504 1.00 26.34 1265 GLN B C 1
ATOM 1204 O O . GLN B 1 29 ? 56.486 27.109 8.649 1.00 26.90 1265 GLN B O 1
ATOM 1210 N N . GLU B 1 30 ? 55.163 25.430 9.356 1.00 24.74 1266 GLU B N 1
ATOM 1211 C CA . GLU B 1 30 ? 56.006 25.093 10.493 1.00 26.98 1266 GLU B CA 1
ATOM 1212 C C . GLU B 1 30 ? 57.177 24.210 10.071 1.00 25.51 1266 GLU B C 1
ATOM 1213 O O . GLU B 1 30 ? 58.074 23.987 10.877 1.00 29.83 1266 GLU B O 1
ATOM 1219 N N . GLY B 1 31 ? 57.148 23.667 8.844 1.00 24.56 1267 GLY B N 1
ATOM 1220 C CA . GLY B 1 31 ? 58.269 22.927 8.289 1.00 23.74 1267 GLY B CA 1
ATOM 1221 C C . GLY B 1 31 ? 57.966 21.452 8.002 1.00 22.97 1267 GLY B C 1
ATOM 1222 O O . GLY B 1 31 ? 58.854 20.697 7.604 1.00 22.98 1267 GLY B O 1
ATOM 1223 N N . ILE B 1 32 ? 56.716 21.032 8.205 1.00 20.36 1268 ILE B N 1
ATOM 1224 C CA . ILE B 1 32 ? 56.345 19.646 7.967 1.00 20.87 1268 ILE B CA 1
ATOM 1225 C C . ILE B 1 32 ? 56.205 19.438 6.461 1.00 20.25 1268 ILE B C 1
ATOM 1226 O O . ILE B 1 32 ? 55.653 20.293 5.774 1.00 21.26 1268 ILE B O 1
ATOM 1231 N N . THR B 1 33 ? 56.745 18.327 5.959 1.00 19.44 1269 THR B N 1
ATOM 1232 C CA . THR B 1 33 ? 56.653 17.994 4.545 1.00 21.75 1269 THR B CA 1
ATOM 1233 C C . THR B 1 33 ? 55.887 16.693 4.334 1.00 22.88 1269 THR B C 1
ATOM 1234 O O . THR B 1 33 ? 55.315 16.492 3.264 1.00 27.99 1269 THR B O 1
ATOM 1238 N N . ASN B 1 34 ? 55.904 15.813 5.341 1.00 19.39 1270 ASN B N 1
ATOM 1239 C CA . ASN B 1 34 ? 55.386 14.464 5.213 1.00 19.32 1270 ASN B CA 1
ATOM 1240 C C . ASN B 1 34 ? 54.034 14.392 5.930 1.00 18.30 1270 ASN B C 1
ATOM 1241 O O . ASN B 1 34 ? 53.997 14.196 7.138 1.00 18.15 1270 ASN B O 1
ATOM 1246 N N . LEU B 1 35 ? 52.955 14.567 5.163 1.00 16.89 1271 LEU B N 1
ATOM 1247 C CA . LEU B 1 35 ? 51.592 14.723 5.658 1.00 16.75 1271 LEU B CA 1
ATOM 1248 C C . LEU B 1 35 ? 50.710 13.700 4.959 1.00 16.75 1271 LEU B C 1
ATOM 1249 O O . LEU B 1 35 ? 50.766 13.554 3.738 1.00 20.02 1271 LEU B O 1
ATOM 1254 N N . THR B 1 36 ? 49.877 13.012 5.728 1.00 14.49 1272 THR B N 1
ATOM 1255 C CA . THR B 1 36 ? 48.859 12.115 5.200 1.00 14.24 1272 THR B CA 1
ATOM 1256 C C . THR B 1 36 ? 47.514 12.578 5.736 1.00 13.91 1272 THR B C 1
ATOM 1257 O O . THR B 1 36 ? 47.412 12.856 6.926 1.00 13.58 1272 THR B O 1
ATOM 1261 N N . MET B 1 37 ? 46.501 12.651 4.867 1.00 14.34 1273 MET B N 1
ATOM 1262 C CA . MET B 1 37 ? 45.138 12.989 5.236 1.00 14.82 1273 MET B CA 1
ATOM 1263 C C . MET B 1 37 ? 44.270 11.728 5.282 1.00 14.35 1273 MET B C 1
ATOM 1264 O O . MET B 1 37 ? 44.387 10.846 4.425 1.00 16.44 1273 MET B O 1
ATOM 1269 N N . ALA B 1 38 ? 43.358 11.693 6.246 1.00 12.89 1274 ALA B N 1
ATOM 1270 C CA . ALA B 1 38 ? 42.351 10.653 6.395 1.00 13.42 1274 ALA B CA 1
ATOM 1271 C C . ALA B 1 38 ? 40.984 11.317 6.539 1.00 14.62 1274 ALA B C 1
ATOM 1272 O O . ALA B 1 38 ? 40.814 12.213 7.359 1.00 15.42 1274 ALA B O 1
ATOM 1274 N N . CYS B 1 39 ? 39.985 10.861 5.763 1.00 14.43 1275 CYS B N 1
ATOM 1275 C CA . CYS B 1 39 ? 38.670 11.498 5.754 1.00 15.01 1275 CYS B CA 1
ATOM 1276 C C . CYS B 1 39 ? 37.748 10.998 6.862 1.00 14.46 1275 CYS B C 1
ATOM 1277 O O . CYS B 1 39 ? 36.700 11.594 7.116 1.00 15.62 1275 CYS B O 1
ATOM 1280 N N . ASN B 1 40 ? 38.106 9.884 7.506 1.00 13.50 1276 ASN B N 1
ATOM 1281 C CA . ASN B 1 40 ? 37.308 9.349 8.594 1.00 13.75 1276 ASN B CA 1
ATOM 1282 C C . ASN B 1 40 ? 38.193 8.452 9.448 1.00 13.50 1276 ASN B C 1
ATOM 1283 O O . ASN B 1 40 ? 39.364 8.278 9.140 1.00 13.46 1276 ASN B O 1
ATOM 1288 N N . GLY B 1 41 ? 37.634 7.968 10.557 1.00 13.83 1277 GLY B N 1
ATOM 1289 C CA . GLY B 1 41 ? 38.370 7.160 11.517 1.00 14.17 1277 GLY B CA 1
ATOM 1290 C C . GLY B 1 41 ? 38.827 5.812 10.968 1.00 14.96 1277 GLY B C 1
ATOM 1291 O O . GLY B 1 41 ? 39.830 5.291 11.411 1.00 14.50 1277 GLY B O 1
ATOM 1292 N N . ALA B 1 42 ? 38.045 5.222 10.059 1.00 14.23 1278 ALA B N 1
ATOM 1293 C CA . ALA B 1 42 ? 38.401 3.942 9.480 1.00 14.60 1278 ALA B CA 1
ATOM 1294 C C . ALA B 1 42 ? 39.656 4.116 8.619 1.00 14.42 1278 ALA B C 1
ATOM 1295 O O . ALA B 1 42 ? 40.581 3.305 8.712 1.00 15.19 1278 ALA B O 1
ATOM 1297 N N . LYS B 1 43 ? 39.721 5.193 7.827 1.00 14.71 1279 LYS B N 1
ATOM 1298 C CA . LYS B 1 43 ? 40.885 5.465 7.005 1.00 15.44 1279 LYS B CA 1
ATOM 1299 C C . LYS B 1 43 ? 42.099 5.747 7.888 1.00 14.78 1279 LYS B C 1
ATOM 1300 O O . LYS B 1 43 ? 43.210 5.322 7.579 1.00 15.03 1279 LYS B O 1
ATOM 1306 N N . ALA B 1 44 ? 41.876 6.459 8.999 1.00 13.84 1280 ALA B N 1
ATOM 1307 C CA . ALA B 1 44 ? 42.979 6.739 9.912 1.00 13.42 1280 ALA B CA 1
ATOM 1308 C C . ALA B 1 44 ? 43.579 5.450 10.457 1.00 13.88 1280 ALA B C 1
ATOM 1309 O O . ALA B 1 44 ? 44.796 5.288 10.474 1.00 13.59 1280 ALA B O 1
ATOM 1311 N N . ILE B 1 45 ? 42.725 4.534 10.920 1.00 12.89 1281 ILE B N 1
ATOM 1312 C CA . ILE B 1 45 ? 43.180 3.248 11.446 1.00 13.05 1281 ILE B CA 1
ATOM 1313 C C . ILE B 1 45 ? 43.993 2.534 10.372 1.00 13.41 1281 ILE B C 1
ATOM 1314 O O . ILE B 1 45 ? 45.075 2.014 10.650 1.00 13.52 1281 ILE B O 1
ATOM 1319 N N . ASP B 1 46 ? 43.443 2.499 9.154 1.00 13.16 1282 ASP B N 1
ATOM 1320 C CA . ASP B 1 46 ? 44.082 1.767 8.073 1.00 14.68 1282 ASP B CA 1
ATOM 1321 C C . ASP B 1 46 ? 45.488 2.320 7.819 1.00 14.26 1282 ASP B C 1
ATOM 1322 O O . ASP B 1 46 ? 46.441 1.557 7.630 1.00 14.76 1282 ASP B O 1
ATOM 1327 N N . PHE B 1 47 ? 45.634 3.650 7.805 1.00 14.09 1283 PHE B N 1
ATOM 1328 C CA . PHE B 1 47 ? 46.935 4.256 7.583 1.00 13.18 1283 PHE B CA 1
ATOM 1329 C C . PHE B 1 47 ? 47.911 3.940 8.712 1.00 13.36 1283 PHE B C 1
ATOM 1330 O O . PHE B 1 47 ? 49.094 3.730 8.476 1.00 14.84 1283 PHE B O 1
ATOM 1338 N N . VAL B 1 48 ? 47.453 3.983 9.964 1.00 12.48 1284 VAL B N 1
ATOM 1339 C CA . VAL B 1 48 ? 48.334 3.645 11.064 1.00 13.39 1284 VAL B CA 1
ATOM 1340 C C . VAL B 1 48 ? 48.763 2.184 10.966 1.00 13.79 1284 VAL B C 1
ATOM 1341 O O . VAL B 1 48 ? 49.923 1.861 11.161 1.00 13.99 1284 VAL B O 1
ATOM 1345 N N . LYS B 1 49 ? 47.836 1.270 10.682 1.00 13.62 1285 LYS B N 1
ATOM 1346 C CA . LYS B 1 49 ? 48.223 -0.129 10.545 1.00 14.70 1285 LYS B CA 1
ATOM 1347 C C . LYS B 1 49 ? 49.287 -0.304 9.465 1.00 15.81 1285 LYS B C 1
ATOM 1348 O O . LYS B 1 49 ? 50.278 -0.981 9.714 1.00 15.47 1285 LYS B O 1
ATOM 1354 N N . GLU B 1 50 ? 49.088 0.316 8.293 1.00 15.98 1286 GLU B N 1
ATOM 1355 C CA . GLU B 1 50 ? 50.055 0.213 7.203 1.00 18.03 1286 GLU B CA 1
ATOM 1356 C C . GLU B 1 50 ? 51.411 0.777 7.627 1.00 17.79 1286 GLU B C 1
ATOM 1357 O O . GLU B 1 50 ? 52.459 0.181 7.360 1.00 18.59 1286 GLU B O 1
ATOM 1363 N N . SER B 1 51 ? 51.408 1.887 8.358 1.00 15.92 1287 SER B N 1
ATOM 1364 C CA . SER B 1 51 ? 52.627 2.548 8.799 1.00 16.44 1287 SER B CA 1
ATOM 1365 C C . SER B 1 51 ? 53.445 1.639 9.717 1.00 17.38 1287 SER B C 1
ATOM 1366 O O . SER B 1 51 ? 54.666 1.697 9.678 1.00 20.21 1287 SER B O 1
ATOM 1369 N N . ILE B 1 52 ? 52.785 0.819 10.535 1.00 15.81 1288 ILE B N 1
ATOM 1370 C CA . ILE B 1 52 ? 53.457 -0.088 11.453 1.00 16.87 1288 ILE B CA 1
ATOM 1371 C C . ILE B 1 52 ? 54.008 -1.280 10.687 1.00 19.28 1288 ILE B C 1
ATOM 1372 O O . ILE B 1 52 ? 55.151 -1.686 10.900 1.00 20.63 1288 ILE B O 1
ATOM 1377 N N . GLU B 1 53 ? 53.202 -1.833 9.785 1.00 19.07 1289 GLU B N 1
ATOM 1378 C CA . GLU B 1 53 ? 53.593 -3.012 9.029 1.00 22.14 1289 GLU B CA 1
ATOM 1379 C C . GLU B 1 53 ? 54.814 -2.695 8.173 1.00 21.45 1289 GLU B C 1
ATOM 1380 O O . GLU B 1 53 ? 55.624 -3.586 7.927 1.00 22.40 1289 GLU B O 1
ATOM 1386 N N . ASN B 1 54 ? 54.961 -1.423 7.795 1.00 21.81 1290 ASN B N 1
ATOM 1387 C CA . ASN B 1 54 ? 55.987 -0.984 6.859 1.00 25.79 1290 ASN B CA 1
ATOM 1388 C C . ASN B 1 54 ? 57.124 -0.211 7.523 1.00 27.95 1290 ASN B C 1
ATOM 1389 O O . ASN B 1 54 ? 58.050 0.183 6.822 1.00 29.82 1290 ASN B O 1
ATOM 1394 N N . ASN B 1 55 ? 57.057 0.040 8.833 1.00 30.00 1291 ASN B N 1
ATOM 1395 C CA . ASN B 1 55 ? 58.058 0.855 9.520 1.00 33.55 1291 ASN B CA 1
ATOM 1396 C C . ASN B 1 55 ? 58.174 2.240 8.884 1.00 34.88 1291 ASN B C 1
ATOM 1397 O O . ASN B 1 55 ? 59.273 2.721 8.605 1.00 34.50 1291 ASN B O 1
ATOM 1402 N N . GLU B 1 56 ? 57.034 2.892 8.658 1.00 29.48 1292 GLU B N 1
ATOM 1403 C CA . GLU B 1 56 ? 56.997 4.299 8.302 1.00 29.03 1292 GLU B CA 1
ATOM 1404 C C . GLU B 1 56 ? 56.064 4.979 9.295 1.00 23.92 1292 GLU B C 1
ATOM 1405 O O . GLU B 1 56 ? 55.049 5.558 8.913 1.00 24.19 1292 GLU B O 1
ATOM 1411 N N . ASN B 1 57 ? 56.458 4.918 10.564 1.00 23.09 1293 ASN B N 1
ATOM 1412 C CA . ASN B 1 57 ? 55.562 5.228 11.663 1.00 22.89 1293 ASN B CA 1
ATOM 1413 C C . ASN B 1 57 ? 55.258 6.721 11.649 1.00 18.94 1293 ASN B C 1
ATOM 1414 O O . ASN B 1 57 ? 56.088 7.552 11.288 1.00 20.71 1293 ASN B O 1
ATOM 1419 N N . PHE B 1 58 ? 54.052 7.060 12.093 1.00 16.43 1294 PHE B N 1
ATOM 1420 C CA . PHE B 1 58 ? 53.669 8.441 12.296 1.00 15.82 1294 PHE B CA 1
ATOM 1421 C C . PHE B 1 58 ? 54.214 8.954 13.625 1.00 14.70 1294 PHE B C 1
ATOM 1422 O O . PHE B 1 58 ? 54.113 8.284 14.652 1.00 17.78 1294 PHE B O 1
ATOM 1430 N N . ASP B 1 59 ? 54.743 10.161 13.619 1.00 14.67 1295 ASP B N 1
ATOM 1431 C CA . ASP B 1 59 ? 55.263 10.749 14.874 1.00 15.66 1295 ASP B CA 1
ATOM 1432 C C . ASP B 1 59 ? 54.160 11.471 15.639 1.00 16.03 1295 ASP B C 1
ATOM 1433 O O . ASP B 1 59 ? 54.314 11.648 16.841 1.00 15.82 1295 ASP B O 1
ATOM 1438 N N . LEU B 1 60 ? 53.074 11.791 14.952 1.00 14.84 1296 LEU B N 1
ATOM 1439 C CA . LEU B 1 60 ? 51.979 12.576 15.552 1.00 16.47 1296 LEU B CA 1
ATOM 1440 C C . LEU B 1 60 ? 50.697 12.404 14.740 1.00 13.58 1296 LEU B C 1
ATOM 1441 O O . LEU B 1 60 ? 50.768 12.315 13.529 1.00 13.44 1296 LEU B O 1
ATOM 1446 N N . ILE B 1 61 ? 49.580 12.352 15.445 1.00 13.24 1297 ILE B N 1
ATOM 1447 C CA . ILE B 1 61 ? 48.278 12.273 14.801 1.00 12.45 1297 ILE B CA 1
ATOM 1448 C C . ILE B 1 61 ? 47.425 13.420 15.318 1.00 13.09 1297 ILE B C 1
ATOM 1449 O O . ILE B 1 61 ? 47.322 13.599 16.528 1.00 12.94 1297 ILE B O 1
ATOM 1454 N N . PHE B 1 62 ? 46.811 14.170 14.403 1.00 11.99 1298 PHE B N 1
ATOM 1455 C CA . PHE B 1 62 ? 45.728 15.082 14.715 1.00 12.05 1298 PHE B CA 1
ATOM 1456 C C . PHE B 1 62 ? 44.426 14.388 14.339 1.00 11.57 1298 PHE B C 1
ATOM 1457 O O . PHE B 1 62 ? 44.255 13.990 13.191 1.00 13.04 1298 PHE B O 1
ATOM 1465 N N . MET B 1 63 ? 43.530 14.271 15.311 1.00 11.29 1299 MET B N 1
ATOM 1466 C CA . MET B 1 63 ? 42.338 13.459 15.160 1.00 11.62 1299 MET B CA 1
ATOM 1467 C C . MET B 1 63 ? 41.094 14.310 15.399 1.00 11.71 1299 MET B C 1
ATOM 1468 O O . MET B 1 63 ? 40.747 14.609 16.540 1.00 12.08 1299 MET B O 1
ATOM 1473 N N . ASP B 1 64 ? 40.358 14.608 14.339 1.00 11.62 1300 ASP B N 1
ATOM 1474 C CA . ASP B 1 64 ? 39.052 15.208 14.492 1.00 12.52 1300 ASP B CA 1
ATOM 1475 C C . ASP B 1 64 ? 38.153 14.274 15.286 1.00 13.00 1300 ASP B C 1
ATOM 1476 O O . ASP B 1 64 ? 38.105 13.079 15.041 1.00 12.37 1300 ASP B O 1
ATOM 1481 N N . VAL B 1 65 ? 37.437 14.801 16.284 1.00 13.30 1301 VAL B N 1
ATOM 1482 C CA . VAL B 1 65 ? 36.599 13.956 17.097 1.00 12.87 1301 VAL B CA 1
ATOM 1483 C C . VAL B 1 65 ? 35.395 13.444 16.298 1.00 12.27 1301 VAL B C 1
ATOM 1484 O O . VAL B 1 65 ? 35.076 12.264 16.407 1.00 14.42 1301 VAL B O 1
ATOM 1488 N N . GLN B 1 66 ? 34.693 14.312 15.580 1.00 13.74 1302 GLN B N 1
ATOM 1489 C CA . GLN B 1 66 ? 33.434 13.942 14.934 1.00 13.97 1302 GLN B CA 1
ATOM 1490 C C . GLN B 1 66 ? 33.643 13.749 13.432 1.00 13.75 1302 GLN B C 1
ATOM 1491 O O . GLN B 1 66 ? 33.879 14.698 12.699 1.00 15.48 1302 GLN B O 1
ATOM 1497 N N . MET B 1 67 ? 33.567 12.482 13.008 1.00 14.04 1303 MET B N 1
ATOM 1498 C CA . MET B 1 67 ? 33.721 12.077 11.625 1.00 13.91 1303 MET B CA 1
ATOM 1499 C C . MET B 1 67 ? 32.716 10.955 11.374 1.00 13.97 1303 MET B C 1
ATOM 1500 O O . MET B 1 67 ? 32.334 10.249 12.308 1.00 15.80 1303 MET B O 1
ATOM 1505 N N . PRO B 1 68 ? 32.264 10.777 10.123 1.00 15.67 1304 PRO B N 1
ATOM 1506 C CA . PRO B 1 68 ? 31.297 9.716 9.839 1.00 17.98 1304 PRO B CA 1
ATOM 1507 C C . PRO B 1 68 ? 31.969 8.352 9.772 1.00 19.44 1304 PRO B C 1
ATOM 1508 O O . PRO B 1 68 ? 33.201 8.236 9.697 1.00 19.91 1304 PRO B O 1
ATOM 1512 N N . GLU B 1 69 ? 31.126 7.319 9.859 1.00 19.42 1305 GLU B N 1
ATOM 1513 C CA . GLU B 1 69 ? 31.498 5.915 9.769 1.00 21.59 1305 GLU B CA 1
ATOM 1514 C C . GLU B 1 69 ? 32.187 5.447 11.047 1.00 21.63 1305 GLU B C 1
ATOM 1515 O O . GLU B 1 69 ? 31.675 4.580 11.749 1.00 24.83 1305 GLU B O 1
ATOM 1517 N N . VAL B 1 70 ? 33.374 6.007 11.320 1.00 19.35 1306 VAL B N 1
ATOM 1518 C CA . VAL B 1 70 ? 34.148 5.741 12.515 1.00 18.47 1306 VAL B CA 1
ATOM 1519 C C . VAL B 1 70 ? 34.650 7.098 13.003 1.00 16.38 1306 VAL B C 1
ATOM 1520 O O . VAL B 1 70 ? 35.354 7.771 12.256 1.00 15.66 1306 VAL B O 1
ATOM 1524 N N . ASP B 1 71 ? 34.215 7.505 14.201 1.00 15.87 1307 ASP B N 1
ATOM 1525 C CA . ASP B 1 71 ? 34.564 8.807 14.736 1.00 15.83 1307 ASP B CA 1
ATOM 1526 C C . ASP B 1 71 ? 35.969 8.746 15.340 1.00 15.69 1307 ASP B C 1
ATOM 1527 O O . ASP B 1 71 ? 36.646 7.711 15.326 1.00 13.78 1307 ASP B O 1
ATOM 1532 N N . GLY B 1 72 ? 36.443 9.905 15.806 1.00 14.69 1308 GLY B N 1
ATOM 1533 C CA . GLY B 1 72 ? 37.798 10.003 16.339 1.00 14.32 1308 GLY B CA 1
ATOM 1534 C C . GLY B 1 72 ? 38.014 9.225 17.637 1.00 14.37 1308 GLY B C 1
ATOM 1535 O O . GLY B 1 72 ? 39.129 8.797 17.945 1.00 15.73 1308 GLY B O 1
ATOM 1536 N N . LEU B 1 73 ? 36.969 9.083 18.448 1.00 14.09 1309 LEU B N 1
ATOM 1537 C CA . LEU B 1 73 ? 37.055 8.367 19.706 1.00 15.40 1309 LEU B CA 1
ATOM 1538 C C . LEU B 1 73 ? 37.310 6.888 19.415 1.00 14.61 1309 LEU B C 1
ATOM 1539 O O . LEU B 1 73 ? 38.197 6.287 20.005 1.00 14.92 1309 LEU B O 1
ATOM 1544 N N . LYS B 1 74 ? 36.479 6.293 18.559 1.00 15.16 1310 LYS B N 1
ATOM 1545 C CA . LYS B 1 74 ? 36.634 4.895 18.195 1.00 16.33 1310 LYS B CA 1
ATOM 1546 C C . LYS B 1 74 ? 37.982 4.675 17.514 1.00 15.48 1310 LYS B C 1
ATOM 1547 O O . LYS B 1 74 ? 38.639 3.675 17.777 1.00 13.84 1310 LYS B O 1
ATOM 1553 N N . ALA B 1 75 ? 38.384 5.589 16.620 1.00 13.87 1311 ALA B N 1
ATOM 1554 C CA . ALA B 1 75 ? 39.668 5.444 15.949 1.00 14.04 1311 ALA B CA 1
ATOM 1555 C C . ALA B 1 75 ? 40.817 5.481 16.956 1.00 14.24 1311 ALA B C 1
ATOM 1556 O O . ALA B 1 75 ? 41.767 4.701 16.844 1.00 13.77 1311 ALA B O 1
ATOM 1558 N N . THR B 1 76 ? 40.758 6.413 17.908 1.00 14.00 1312 THR B N 1
ATOM 1559 C CA . THR B 1 76 ? 41.830 6.550 18.881 1.00 13.43 1312 THR B CA 1
ATOM 1560 C C . THR B 1 76 ? 41.938 5.296 19.745 1.00 14.16 1312 THR B C 1
ATOM 1561 O O . THR B 1 76 ? 43.033 4.843 20.057 1.00 13.90 1312 THR B O 1
ATOM 1565 N N . LYS B 1 77 ? 40.803 4.755 20.173 1.00 14.27 1313 LYS B N 1
ATOM 1566 C CA . LYS B 1 77 ? 40.842 3.533 20.956 1.00 16.03 1313 LYS B CA 1
ATOM 1567 C C . LYS B 1 77 ? 41.524 2.404 20.195 1.00 14.86 1313 LYS B C 1
ATOM 1568 O O . LYS B 1 77 ? 42.315 1.675 20.768 1.00 15.06 1313 LYS B O 1
ATOM 1574 N N . MET B 1 78 ? 41.181 2.241 18.928 1.00 15.02 1314 MET B N 1
ATOM 1575 C CA . MET B 1 78 ? 41.784 1.201 18.103 1.00 16.71 1314 MET B CA 1
ATOM 1576 C C . MET B 1 78 ? 43.280 1.441 17.954 1.00 15.11 1314 MET B C 1
ATOM 1577 O O . MET B 1 78 ? 44.113 0.541 18.118 1.00 15.12 1314 MET B O 1
ATOM 1582 N N . ILE B 1 79 ? 43.638 2.686 17.656 1.00 14.37 1315 ILE B N 1
ATOM 1583 C CA . ILE B 1 79 ? 45.030 3.028 17.409 1.00 14.05 1315 ILE B CA 1
ATOM 1584 C C . ILE B 1 79 ? 45.857 2.805 18.679 1.00 14.19 1315 ILE B C 1
ATOM 1585 O O . ILE B 1 79 ? 46.992 2.322 18.605 1.00 13.82 1315 ILE B O 1
ATOM 1590 N N . ARG B 1 80 ? 45.306 3.120 19.854 1.00 13.96 1316 ARG B N 1
ATOM 1591 C CA . ARG B 1 80 ? 45.991 2.896 21.118 1.00 13.86 1316 ARG B CA 1
ATOM 1592 C C . ARG B 1 80 ? 46.043 1.401 21.469 1.00 14.86 1316 ARG B C 1
ATOM 1593 O O . ARG B 1 80 ? 47.102 0.897 21.845 1.00 16.00 1316 ARG B O 1
ATOM 1601 N N . LYS B 1 81 ? 44.905 0.713 21.393 1.00 15.21 1317 LYS B N 1
ATOM 1602 C CA . LYS B 1 81 ? 44.770 -0.567 22.077 1.00 16.13 1317 LYS B CA 1
ATOM 1603 C C . LYS B 1 81 ? 44.981 -1.746 21.132 1.00 16.84 1317 LYS B C 1
ATOM 1604 O O . LYS B 1 81 ? 45.419 -2.807 21.576 1.00 19.22 1317 LYS B O 1
ATOM 1610 N N . ASN B 1 82 ? 44.640 -1.578 19.858 1.00 16.98 1318 ASN B N 1
ATOM 1611 C CA . ASN B 1 82 ? 44.915 -2.597 18.860 1.00 16.31 1318 ASN B CA 1
ATOM 1612 C C . ASN B 1 82 ? 46.313 -2.397 18.269 1.00 17.17 1318 ASN B C 1
ATOM 1613 O O . ASN B 1 82 ? 47.051 -3.358 18.104 1.00 17.35 1318 ASN B O 1
ATOM 1618 N N . LEU B 1 83 ? 46.703 -1.149 17.967 1.00 15.21 1319 LEU B N 1
ATOM 1619 C CA . LEU B 1 83 ? 47.932 -0.903 17.236 1.00 15.12 1319 LEU B CA 1
ATOM 1620 C C . LEU B 1 83 ? 49.047 -0.381 18.143 1.00 15.94 1319 LEU B C 1
ATOM 1621 O O . LEU B 1 83 ? 50.152 -0.156 17.661 1.00 16.38 1319 LEU B O 1
ATOM 1626 N N . GLN B 1 84 ? 48.789 -0.274 19.452 1.00 13.85 1320 GLN B N 1
ATOM 1627 C CA . GLN B 1 84 ? 49.819 0.042 20.440 1.00 15.47 1320 GLN B CA 1
ATOM 1628 C C . GLN B 1 84 ? 50.564 1.343 20.141 1.00 16.82 1320 GLN B C 1
ATOM 1629 O O . GLN B 1 84 ? 51.724 1.509 20.520 1.00 17.42 1320 GLN B O 1
ATOM 1635 N N . TYR B 1 85 ? 49.865 2.314 19.543 1.00 15.61 1321 TYR B N 1
ATOM 1636 C CA . TYR B 1 85 ? 50.453 3.605 19.233 1.00 16.70 1321 TYR B CA 1
ATOM 1637 C C . TYR B 1 85 ? 50.637 4.359 20.540 1.00 17.13 1321 TYR B C 1
ATOM 1638 O O . TYR B 1 85 ? 49.685 4.476 21.293 1.00 18.28 1321 TYR B O 1
ATOM 1647 N N . ASN B 1 86 ? 51.842 4.871 20.809 1.00 18.69 1322 ASN B N 1
ATOM 1648 C CA . ASN B 1 86 ? 52.106 5.474 22.108 1.00 19.76 1322 ASN B CA 1
ATOM 1649 C C . ASN B 1 86 ? 52.542 6.933 21.948 1.00 19.78 1322 ASN B C 1
ATOM 1650 O O . ASN B 1 86 ? 52.935 7.564 22.932 1.00 22.14 1322 ASN B O 1
ATOM 1655 N N . LYS B 1 87 ? 52.458 7.478 20.725 1.00 16.49 1323 LYS B N 1
ATOM 1656 C CA . LYS B 1 87 ? 52.866 8.841 20.448 1.00 17.91 1323 LYS B CA 1
ATOM 1657 C C . LYS B 1 87 ? 51.653 9.770 20.505 1.00 16.27 1323 LYS B C 1
ATOM 1658 O O . LYS B 1 87 ? 50.534 9.337 20.785 1.00 15.06 1323 LYS B O 1
ATOM 1664 N N . PRO B 1 88 ? 51.845 11.106 20.360 1.00 15.97 1324 PRO B N 1
ATOM 1665 C CA . PRO B 1 88 ? 50.733 12.006 20.586 1.00 15.87 1324 PRO B CA 1
ATOM 1666 C C . PRO B 1 88 ? 49.551 11.918 19.614 1.00 13.91 1324 PRO B C 1
ATOM 1667 O O . PRO B 1 88 ? 49.766 11.799 18.446 1.00 15.29 1324 PRO B O 1
ATOM 1671 N N . ILE B 1 89 ? 48.356 11.876 20.180 1.00 13.26 1325 ILE B N 1
ATOM 1672 C CA . ILE B 1 89 ? 47.133 12.001 19.405 1.00 12.79 1325 ILE B CA 1
ATOM 1673 C C . ILE B 1 89 ? 46.412 13.225 19.945 1.00 13.83 1325 ILE B C 1
ATOM 1674 O O . ILE B 1 89 ? 45.971 13.234 21.100 1.00 14.16 1325 ILE B O 1
ATOM 1679 N N . ILE B 1 90 ? 46.285 14.240 19.101 1.00 13.90 1326 ILE B N 1
ATOM 1680 C CA . ILE B 1 90 ? 45.710 15.520 19.494 1.00 14.32 1326 ILE B CA 1
ATOM 1681 C C . ILE B 1 90 ? 44.296 15.606 18.937 1.00 13.83 1326 ILE B C 1
ATOM 1682 O O . ILE B 1 90 ? 44.135 15.622 17.711 1.00 13.59 1326 ILE B O 1
ATOM 1687 N N . ALA B 1 91 ? 43.298 15.694 19.811 1.00 13.06 1327 ALA B N 1
ATOM 1688 C CA . ALA B 1 91 ? 41.919 15.824 19.375 1.00 12.86 1327 ALA B CA 1
ATOM 1689 C C . ALA B 1 91 ? 41.644 17.219 18.818 1.00 14.24 1327 ALA B C 1
ATOM 1690 O O . ALA B 1 91 ? 42.130 18.204 19.360 1.00 14.51 1327 ALA B O 1
ATOM 1692 N N . LEU B 1 92 ? 40.906 17.297 17.702 1.00 14.17 1328 LEU B N 1
ATOM 1693 C CA . LEU B 1 92 ? 40.366 18.569 17.225 1.00 14.61 1328 LEU B CA 1
ATOM 1694 C C . LEU B 1 92 ? 38.871 18.569 17.543 1.00 15.81 1328 LEU B C 1
ATOM 1695 O O . LEU B 1 92 ? 38.150 17.674 17.093 1.00 14.85 1328 LEU B O 1
ATOM 1700 N N . THR B 1 93 ? 38.397 19.504 18.394 1.00 15.24 1329 THR B N 1
ATOM 1701 C CA . THR B 1 93 ? 37.047 19.435 18.941 1.00 16.56 1329 THR B CA 1
ATOM 1702 C C . THR B 1 93 ? 36.345 20.776 18.799 1.00 18.31 1329 THR B C 1
ATOM 1703 O O . THR B 1 93 ? 36.985 21.793 18.994 1.00 18.01 1329 THR B O 1
ATOM 1707 N N . ALA B 1 94 ? 35.060 20.744 18.437 1.00 18.41 1330 ALA B N 1
ATOM 1708 C CA . ALA B 1 94 ? 34.264 21.945 18.229 1.00 20.77 1330 ALA B CA 1
ATOM 1709 C C . ALA B 1 94 ? 33.677 22.466 19.538 1.00 21.43 1330 ALA B C 1
ATOM 1710 O O . ALA B 1 94 ? 33.289 23.632 19.621 1.00 20.40 1330 ALA B O 1
ATOM 1712 N N . PHE B 1 95 ? 33.581 21.622 20.564 1.00 19.92 1331 PHE B N 1
ATOM 1713 C CA . PHE B 1 95 ? 32.987 22.018 21.836 1.00 20.29 1331 PHE B CA 1
ATOM 1714 C C . PHE B 1 95 ? 33.494 21.081 22.916 1.00 21.08 1331 PHE B C 1
ATOM 1715 O O . PHE B 1 95 ? 33.371 19.867 22.764 1.00 21.29 1331 PHE B O 1
ATOM 1723 N N . ALA B 1 96 ? 34.016 21.643 24.009 1.00 20.14 1332 ALA B N 1
ATOM 1724 C CA . ALA B 1 96 ? 34.653 20.825 25.027 1.00 19.57 1332 ALA B CA 1
ATOM 1725 C C . ALA B 1 96 ? 34.011 21.151 26.370 1.00 20.71 1332 ALA B C 1
ATOM 1726 O O . ALA B 1 96 ? 34.095 22.286 26.825 1.00 22.37 1332 ALA B O 1
ATOM 1728 N N . ASP B 1 97 ? 33.338 20.163 26.957 1.00 21.51 1333 ASP B N 1
ATOM 1729 C CA . ASP B 1 97 ? 32.804 20.259 28.307 1.00 23.85 1333 ASP B CA 1
ATOM 1730 C C . ASP B 1 97 ? 33.279 19.070 29.143 1.00 26.46 1333 ASP B C 1
ATOM 1731 O O . ASP B 1 97 ? 33.927 18.161 28.635 1.00 27.40 1333 ASP B O 1
ATOM 1736 N N . GLU B 1 98 ? 32.938 19.067 30.437 1.00 24.67 1334 GLU B N 1
ATOM 1737 C CA . GLU B 1 98 ? 33.486 18.084 31.361 1.00 27.69 1334 GLU B CA 1
ATOM 1738 C C . GLU B 1 98 ? 33.203 16.660 30.871 1.00 24.13 1334 GLU B C 1
ATOM 1739 O O . GLU B 1 98 ? 34.089 15.806 30.861 1.00 22.20 1334 GLU B O 1
ATOM 1745 N N . SER B 1 99 ? 31.981 16.410 30.432 1.00 23.06 1335 SER B N 1
ATOM 1746 C CA . SER B 1 99 ? 31.556 15.073 30.062 1.00 25.24 1335 SER B CA 1
ATOM 1747 C C . SER B 1 99 ? 32.293 14.584 28.814 1.00 24.23 1335 SER B C 1
ATOM 1748 O O . SER B 1 99 ? 32.822 13.465 28.792 1.00 24.44 1335 SER B O 1
ATOM 1751 N N . ASN B 1 100 ? 32.349 15.416 27.775 1.00 21.44 1336 ASN B N 1
ATOM 1752 C CA . ASN B 1 100 ? 32.926 14.930 26.534 1.00 21.53 1336 ASN B CA 1
ATOM 1753 C C . ASN B 1 100 ? 34.451 14.948 26.636 1.00 20.86 1336 ASN B C 1
ATOM 1754 O O . ASN B 1 100 ? 35.107 14.126 26.006 1.00 20.27 1336 ASN B O 1
ATOM 1759 N N . VAL B 1 101 ? 35.029 15.811 27.471 1.00 19.80 1337 VAL B N 1
ATOM 1760 C CA . VAL B 1 101 ? 36.464 15.786 27.669 1.00 19.62 1337 VAL B CA 1
ATOM 1761 C C . VAL B 1 101 ? 36.842 14.475 28.361 1.00 21.51 1337 VAL B C 1
ATOM 1762 O O . VAL B 1 101 ? 37.817 13.826 27.996 1.00 20.55 1337 VAL B O 1
ATOM 1766 N N . LYS B 1 102 ? 36.074 14.064 29.378 1.00 22.19 1338 LYS B N 1
ATOM 1767 C CA . LYS B 1 102 ? 36.387 12.811 30.051 1.00 22.62 1338 LYS B CA 1
ATOM 1768 C C . LYS B 1 102 ? 36.348 11.645 29.067 1.00 22.17 1338 LYS B C 1
ATOM 1769 O O . LYS B 1 102 ? 37.228 10.788 29.085 1.00 21.63 1338 LYS B O 1
ATOM 1775 N N . GLU B 1 103 ? 35.368 11.660 28.168 1.00 21.05 1339 GLU B N 1
ATOM 1776 C CA . GLU B 1 103 ? 35.207 10.655 27.133 1.00 22.31 1339 GLU B CA 1
ATOM 1777 C C . GLU B 1 103 ? 36.443 10.644 26.222 1.00 21.67 1339 GLU B C 1
ATOM 1778 O O . GLU B 1 103 ? 36.975 9.585 25.884 1.00 21.45 1339 GLU B O 1
ATOM 1784 N N . CYS B 1 104 ? 36.914 11.837 25.831 1.00 19.42 1340 CYS B N 1
ATOM 1785 C CA . CYS B 1 104 ? 38.091 11.958 24.983 1.00 20.26 1340 CYS B CA 1
ATOM 1786 C C . CYS B 1 104 ? 39.324 11.411 25.685 1.00 19.47 1340 CYS B C 1
ATOM 1787 O O . CYS B 1 104 ? 40.115 10.693 25.081 1.00 18.83 1340 CYS B O 1
ATOM 1790 N N . LEU B 1 105 ? 39.509 11.768 26.959 1.00 18.67 1341 LEU B N 1
ATOM 1791 C CA . LEU B 1 105 ? 40.639 11.263 27.711 1.00 20.29 1341 LEU B CA 1
ATOM 1792 C C . LEU B 1 105 ? 40.568 9.743 27.816 1.00 20.82 1341 LEU B C 1
ATOM 1793 O O . LEU B 1 105 ? 41.575 9.071 27.633 1.00 21.39 1341 LEU B O 1
ATOM 1798 N N . ASN B 1 106 ? 39.385 9.196 28.082 1.00 20.30 1342 ASN B N 1
ATOM 1799 C CA . ASN B 1 106 ? 39.233 7.758 28.232 1.00 21.54 1342 ASN B CA 1
ATOM 1800 C C . ASN B 1 106 ? 39.550 7.045 26.919 1.00 20.69 1342 ASN B C 1
ATOM 1801 O O . ASN B 1 106 ? 40.040 5.923 26.961 1.00 22.54 1342 ASN B O 1
ATOM 1806 N N . SER B 1 107 ? 39.316 7.687 25.770 1.00 18.99 1343 SER B N 1
ATOM 1807 C CA . SER B 1 107 ? 39.577 7.052 24.485 1.00 17.88 1343 SER B CA 1
ATOM 1808 C C . SER B 1 107 ? 41.075 6.977 24.203 1.00 18.88 1343 SER B C 1
ATOM 1809 O O . SER B 1 107 ? 41.482 6.181 23.365 1.00 20.27 1343 SER B O 1
ATOM 1812 N N . GLY B 1 108 ? 41.883 7.825 24.851 1.00 17.63 1344 GLY B N 1
ATOM 1813 C CA . GLY B 1 108 ? 43.328 7.787 24.705 1.00 17.95 1344 GLY B CA 1
ATOM 1814 C C . GLY B 1 108 ? 43.948 9.046 24.084 1.00 17.05 1344 GLY B C 1
ATOM 1815 O O . GLY B 1 108 ? 45.125 9.031 23.750 1.00 16.97 1344 GLY B O 1
ATOM 1816 N N . MET B 1 109 ? 43.193 10.150 24.013 1.00 18.01 1345 MET B N 1
ATOM 1817 C CA . MET B 1 109 ? 43.707 11.404 23.470 1.00 17.37 1345 MET B CA 1
ATOM 1818 C C . MET B 1 109 ? 44.793 11.971 24.383 1.00 17.24 1345 MET B C 1
ATOM 1819 O O . MET B 1 109 ? 44.657 11.907 25.611 1.00 18.40 1345 MET B O 1
ATOM 1824 N N . SER B 1 110 ? 45.852 12.542 23.787 1.00 16.56 1346 SER B N 1
ATOM 1825 C CA . SER B 1 110 ? 46.991 13.122 24.500 1.00 16.32 1346 SER B CA 1
ATOM 1826 C C . SER B 1 110 ? 46.755 14.585 24.836 1.00 17.77 1346 SER B C 1
ATOM 1827 O O . SER B 1 110 ? 47.469 15.176 25.647 1.00 16.45 1346 SER B O 1
ATOM 1830 N N . GLY B 1 111 ? 45.859 15.213 24.105 1.00 18.09 1347 GLY B N 1
ATOM 1831 C CA . GLY B 1 111 ? 45.596 16.625 24.298 1.00 18.02 1347 GLY B CA 1
ATOM 1832 C C . GLY B 1 111 ? 44.566 17.047 23.268 1.00 18.03 1347 GLY B C 1
ATOM 1833 O O . GLY B 1 111 ? 44.047 16.175 22.561 1.00 16.78 1347 GLY B O 1
ATOM 1834 N N . PHE B 1 112 ? 44.288 18.353 23.210 1.00 17.03 1348 PHE B N 1
ATOM 1835 C CA . PHE B 1 112 ? 43.201 18.833 22.357 1.00 16.41 1348 PHE B CA 1
ATOM 1836 C C . PHE B 1 112 ? 43.436 20.294 21.937 1.00 16.88 1348 PHE B C 1
ATOM 1837 O O . PHE B 1 112 ? 44.142 21.097 22.578 1.00 17.92 1348 PHE B O 1
ATOM 1845 N N . ILE B 1 113 ? 42.802 20.607 20.815 1.00 15.15 1349 ILE B N 1
ATOM 1846 C CA . ILE B 1 113 ? 42.717 21.968 20.326 1.00 14.95 1349 ILE B CA 1
ATOM 1847 C C . ILE B 1 113 ? 41.262 22.202 19.982 1.00 15.90 1349 ILE B C 1
ATOM 1848 O O . ILE B 1 113 ? 40.665 21.378 19.298 1.00 14.80 1349 ILE B O 1
ATOM 1853 N N . THR B 1 114 ? 40.666 23.285 20.483 1.00 14.51 1350 THR B N 1
ATOM 1854 C CA . THR B 1 114 ? 39.329 23.651 20.055 1.00 15.06 1350 THR B CA 1
ATOM 1855 C C . THR B 1 114 ? 39.401 24.302 18.671 1.00 15.64 1350 THR B C 1
ATOM 1856 O O . THR B 1 114 ? 40.259 25.141 18.381 1.00 15.79 1350 THR B O 1
ATOM 1860 N N . LYS B 1 115 ? 38.398 23.958 17.856 1.00 17.24 1351 LYS B N 1
ATOM 1861 C CA . LYS B 1 115 ? 38.255 24.507 16.525 1.00 18.67 1351 LYS B CA 1
ATOM 1862 C C . LYS B 1 115 ? 37.521 25.842 16.668 1.00 18.91 1351 LYS B C 1
ATOM 1863 O O . LYS B 1 115 ? 36.702 26.014 17.560 1.00 20.29 1351 LYS B O 1
ATOM 1869 N N . PRO B 1 116 ? 37.784 26.846 15.809 1.00 22.15 1352 PRO B N 1
ATOM 1870 C CA . PRO B 1 116 ? 38.765 26.734 14.742 1.00 22.57 1352 PRO B CA 1
ATOM 1871 C C . PRO B 1 116 ? 40.190 26.805 15.265 1.00 23.13 1352 PRO B C 1
ATOM 1872 O O . PRO B 1 116 ? 40.458 27.491 16.250 1.00 22.73 1352 PRO B O 1
ATOM 1876 N N . ILE B 1 117 ? 41.101 26.080 14.623 1.00 23.92 1353 ILE B N 1
ATOM 1877 C CA . ILE B 1 117 ? 42.469 26.010 15.096 1.00 23.30 1353 ILE B CA 1
ATOM 1878 C C . ILE B 1 117 ? 43.235 27.255 14.634 1.00 24.33 1353 ILE B C 1
ATOM 1879 O O . ILE B 1 117 ? 42.801 27.945 13.704 1.00 24.42 1353 ILE B O 1
ATOM 1884 N N . SER B 1 118 ? 44.348 27.518 15.333 1.00 22.04 1354 SER B N 1
ATOM 1885 C CA A SER B 1 118 ? 45.248 28.620 15.029 0.50 23.13 1354 SER B CA 1
ATOM 1886 C CA B SER B 1 118 ? 45.253 28.630 15.066 0.50 20.97 1354 SER B CA 1
ATOM 1887 C C . SER B 1 118 ? 46.682 28.110 14.927 1.00 21.83 1354 SER B C 1
ATOM 1888 O O . SER B 1 118 ? 47.037 27.086 15.499 1.00 21.17 1354 SER B O 1
ATOM 1893 N N . LYS B 1 119 ? 47.536 28.854 14.204 1.00 23.40 1355 LYS B N 1
ATOM 1894 C CA . LYS B 1 119 ? 48.915 28.441 13.999 1.00 24.77 1355 LYS B CA 1
ATOM 1895 C C . LYS B 1 119 ? 49.641 28.200 15.315 1.00 22.95 1355 LYS B C 1
ATOM 1896 O O . LYS B 1 119 ? 50.414 27.254 15.429 1.00 23.52 1355 LYS B O 1
ATOM 1902 N N . THR B 1 120 ? 49.386 29.042 16.332 1.00 22.62 1356 THR B N 1
ATOM 1903 C CA . THR B 1 120 ? 50.120 28.925 17.577 1.00 21.24 1356 THR B CA 1
ATOM 1904 C C . THR B 1 120 ? 49.768 27.607 18.274 1.00 19.08 1356 THR B C 1
ATOM 1905 O O . THR B 1 120 ? 50.588 27.032 18.970 1.00 18.47 1356 THR B O 1
ATOM 1909 N N . ASN B 1 121 ? 48.537 27.120 18.088 1.00 18.73 1357 ASN B N 1
ATOM 1910 C CA . ASN B 1 121 ? 48.180 25.845 18.678 1.00 18.47 1357 ASN B CA 1
ATOM 1911 C C . ASN B 1 121 ? 49.050 24.733 18.105 1.00 19.54 1357 ASN B C 1
ATOM 1912 O O . ASN B 1 121 ? 49.476 23.844 18.830 1.00 18.32 1357 ASN B O 1
ATOM 1917 N N . ILE B 1 122 ? 49.270 24.797 16.786 1.00 19.65 1358 ILE B N 1
ATOM 1918 C CA . ILE B 1 122 ? 50.076 23.798 16.099 1.00 21.67 1358 ILE B CA 1
ATOM 1919 C C . ILE B 1 122 ? 51.527 23.938 16.556 1.00 21.25 1358 ILE B C 1
ATOM 1920 O O . ILE B 1 122 ? 52.185 22.968 16.909 1.00 20.34 1358 ILE B O 1
ATOM 1925 N N . LYS B 1 123 ? 52.024 25.178 16.613 1.00 20.70 1359 LYS B N 1
ATOM 1926 C CA . LYS B 1 123 ? 53.399 25.393 17.033 1.00 21.77 1359 LYS B CA 1
ATOM 1927 C C . LYS B 1 123 ? 53.616 24.826 18.436 1.00 22.10 1359 LYS B C 1
ATOM 1928 O O . LYS B 1 123 ? 54.598 24.151 18.715 1.00 21.56 1359 LYS B O 1
ATOM 1934 N N . LYS B 1 124 ? 52.668 25.042 19.351 1.00 20.45 1360 LYS B N 1
ATOM 1935 C CA . LYS B 1 124 ? 52.897 24.601 20.712 1.00 20.55 1360 LYS B CA 1
ATOM 1936 C C . LYS B 1 124 ? 52.888 23.075 20.825 1.00 19.00 1360 LYS B C 1
ATOM 1937 O O . LYS B 1 124 ? 53.624 22.514 21.606 1.00 19.28 1360 LYS B O 1
ATOM 1943 N N . VAL B 1 125 ? 52.039 22.394 20.075 1.00 18.63 1361 VAL B N 1
ATOM 1944 C CA . VAL B 1 125 ? 52.028 20.908 20.110 1.00 20.05 1361 VAL B CA 1
ATOM 1945 C C . VAL B 1 125 ? 53.376 20.368 19.626 1.00 19.88 1361 VAL B C 1
ATOM 1946 O O . VAL B 1 125 ? 53.915 19.462 20.248 1.00 20.31 1361 VAL B O 1
ATOM 1950 N N . LEU B 1 126 ? 53.887 20.953 18.553 1.00 21.28 1362 LEU B N 1
ATOM 1951 C CA . LEU B 1 126 ? 55.117 20.414 17.929 1.00 24.64 1362 LEU B CA 1
ATOM 1952 C C . LEU B 1 126 ? 56.287 20.581 18.893 1.00 26.37 1362 LEU B C 1
ATOM 1953 O O . LEU B 1 126 ? 57.082 19.665 19.038 1.00 26.81 1362 LEU B O 1
ATOM 1958 N N . VAL B 1 127 ? 56.351 21.735 19.539 1.00 26.43 1363 VAL B N 1
ATOM 1959 C CA . VAL B 1 127 ? 57.460 21.988 20.500 1.00 28.20 1363 VAL B CA 1
ATOM 1960 C C . VAL B 1 127 ? 57.247 21.173 21.773 1.00 29.99 1363 VAL B C 1
ATOM 1961 O O . VAL B 1 127 ? 58.200 20.568 22.230 1.00 31.38 1363 VAL B O 1
ATOM 1965 N N . GLU B 1 128 ? 56.036 21.187 22.327 1.00 32.28 1364 GLU B N 1
ATOM 1966 C CA . GLU B 1 128 ? 55.818 20.514 23.634 1.00 36.13 1364 GLU B CA 1
ATOM 1967 C C . GLU B 1 128 ? 55.956 19.004 23.539 1.00 37.96 1364 GLU B C 1
ATOM 1968 O O . GLU B 1 128 ? 56.555 18.416 24.441 1.00 44.15 1364 GLU B O 1
ATOM 1974 N N . PHE B 1 129 ? 55.436 18.403 22.479 1.00 34.13 1365 PHE B N 1
ATOM 1975 C CA . PHE B 1 129 ? 55.413 16.921 22.467 1.00 33.45 1365 PHE B CA 1
ATOM 1976 C C . PHE B 1 129 ? 56.547 16.317 21.637 1.00 34.57 1365 PHE B C 1
ATOM 1977 O O . PHE B 1 129 ? 56.849 15.160 21.908 1.00 36.12 1365 PHE B O 1
ATOM 1985 N N . LEU B 1 130 ? 57.150 17.049 20.693 1.00 31.42 1366 LEU B N 1
ATOM 1986 C CA . LEU B 1 130 ? 58.119 16.411 19.754 1.00 34.25 1366 LEU B CA 1
ATOM 1987 C C . LEU B 1 130 ? 59.524 17.035 19.767 1.00 38.03 1366 LEU B C 1
ATOM 1988 O O . LEU B 1 13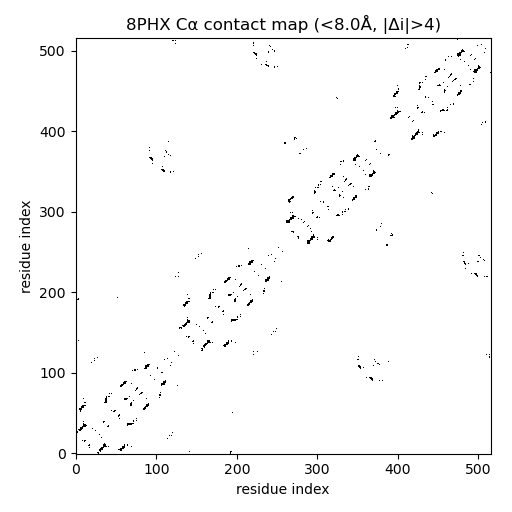0 ? 60.415 16.419 19.188 1.00 38.43 1366 LEU B O 1
ATOM 1993 N N . SER B 1 131 ? 59.713 18.219 20.335 1.00 39.95 1367 SER B N 1
ATOM 1994 C CA . SER B 1 131 ? 61.028 18.901 20.243 1.00 41.71 1367 SER B CA 1
ATOM 1995 C C . SER B 1 131 ? 62.045 18.253 21.192 1.00 40.64 1367 SER B C 1
ATOM 1996 O O . SER B 1 131 ? 61.626 17.438 22.024 1.00 43.46 1367 SER B O 1
ATOM 1998 N N . PRO C 1 2 ? -19.992 36.710 20.831 1.00 31.70 1238 PRO C N 1
ATOM 1999 C CA . PRO C 1 2 ? -18.682 36.258 20.301 1.00 34.18 1238 PRO C CA 1
ATOM 2000 C C . PRO C 1 2 ? -17.714 35.971 21.452 1.00 32.92 1238 PRO C C 1
ATOM 2001 O O . PRO C 1 2 ? -17.627 36.749 22.408 1.00 32.52 1238 PRO C O 1
ATOM 2003 N N . GLY C 1 3 ? -16.971 34.864 21.311 1.00 33.29 1239 GLY C N 1
ATOM 2004 C CA . GLY C 1 3 ? -15.980 34.436 22.283 1.00 30.89 1239 GLY C CA 1
ATOM 2005 C C . GLY C 1 3 ? -14.923 35.511 22.513 1.00 25.81 1239 GLY C C 1
ATOM 2006 O O . GLY C 1 3 ? -14.451 36.151 21.580 1.00 28.61 1239 GLY C O 1
ATOM 2007 N N . ASP C 1 4 ? -14.509 35.656 23.770 1.00 24.16 1240 ASP C N 1
ATOM 2008 C CA . ASP C 1 4 ? -13.765 36.822 24.201 1.00 23.45 1240 ASP C CA 1
ATOM 2009 C C . ASP C 1 4 ? -12.850 36.429 25.358 1.00 20.30 1240 ASP C C 1
ATOM 2010 O O . ASP C 1 4 ? -13.185 35.556 26.151 1.00 18.39 1240 ASP C O 1
ATOM 2015 N N . ILE C 1 5 ? -11.677 37.077 25.460 1.00 18.32 1241 ILE C N 1
ATOM 2016 C CA . ILE C 1 5 ? -10.763 36.871 26.572 1.00 17.56 1241 ILE C CA 1
ATOM 2017 C C . ILE C 1 5 ? -10.377 38.207 27.218 1.00 15.81 1241 ILE C C 1
ATOM 2018 O O . ILE C 1 5 ? -9.409 38.251 27.981 1.00 15.38 1241 ILE C O 1
ATOM 2023 N N . SER C 1 6 ? -11.171 39.272 27.019 1.00 15.87 1242 SER C N 1
ATOM 2024 C CA . SER C 1 6 ? -10.840 40.581 27.579 1.00 16.21 1242 SER C CA 1
ATOM 2025 C C . SER C 1 6 ? -10.890 40.600 29.106 1.00 16.06 1242 SER C C 1
ATOM 2026 O O . SER C 1 6 ? -10.364 41.514 29.726 1.00 17.66 1242 SER C O 1
ATOM 2029 N N . HIS C 1 7 ? -11.516 39.576 29.701 1.00 15.84 1243 HIS C N 1
ATOM 2030 C CA . HIS C 1 7 ? -11.703 39.491 31.142 1.00 16.48 1243 HIS C CA 1
ATOM 2031 C C . HIS C 1 7 ? -10.496 38.885 31.863 1.00 16.81 1243 HIS C C 1
ATOM 2032 O O . HIS C 1 7 ? -10.416 38.958 33.096 1.00 18.41 1243 HIS C O 1
ATOM 2039 N N . LEU C 1 8 ? -9.580 38.257 31.124 1.00 16.51 1244 LEU C N 1
ATOM 2040 C CA . LEU C 1 8 ? -8.532 37.497 31.779 1.00 16.77 1244 LEU C CA 1
ATOM 2041 C C . LEU C 1 8 ? -7.519 38.423 32.450 1.00 16.47 1244 LEU C C 1
ATOM 2042 O O . LEU C 1 8 ? -7.207 39.517 31.966 1.00 16.71 1244 LEU C O 1
ATOM 2047 N N . ARG C 1 9 ? -6.942 37.899 33.523 1.00 14.55 1245 ARG C N 1
ATOM 2048 C CA . ARG C 1 9 ? -5.790 38.484 34.161 1.00 13.95 1245 ARG C CA 1
ATOM 2049 C C . ARG C 1 9 ? -4.647 37.476 34.026 1.00 13.01 1245 ARG C C 1
ATOM 2050 O O . ARG C 1 9 ? -4.813 36.310 34.388 1.00 13.23 1245 ARG C O 1
ATOM 2058 N N . VAL C 1 10 ? -3.497 37.939 33.511 1.00 13.46 1246 VAL C N 1
ATOM 2059 C CA . VAL C 1 10 ? -2.378 37.063 33.203 1.00 12.79 1246 VAL C CA 1
ATOM 2060 C C . VAL C 1 10 ? -1.137 37.554 33.926 1.00 12.98 1246 VAL C C 1
ATOM 2061 O O . VAL C 1 10 ? -0.905 38.752 33.954 1.00 13.59 1246 VAL C O 1
ATOM 2065 N N . LEU C 1 11 ? -0.364 36.616 34.467 1.00 12.51 1247 LEU C N 1
ATOM 2066 C CA . LEU C 1 11 ? 0.965 36.858 35.013 1.00 13.03 1247 LEU C CA 1
ATOM 2067 C C . LEU C 1 11 ? 2.029 36.276 34.075 1.00 12.55 1247 LEU C C 1
ATOM 2068 O O . LEU C 1 11 ? 1.903 35.124 33.655 1.00 13.59 1247 LEU C O 1
ATOM 2073 N N . VAL C 1 12 ? 3.057 37.083 33.782 1.00 12.62 1248 VAL C N 1
ATOM 2074 C CA . VAL C 1 12 ? 4.219 36.624 33.035 1.00 12.67 1248 VAL C CA 1
ATOM 2075 C C . VAL C 1 12 ? 5.438 36.792 33.924 1.00 13.26 1248 VAL C C 1
ATOM 2076 O O . VAL C 1 12 ? 5.772 37.901 34.284 1.00 14.06 1248 VAL C O 1
ATOM 2080 N N . ALA C 1 13 ? 6.130 35.695 34.236 1.00 13.62 1249 ALA C N 1
ATOM 2081 C CA . ALA C 1 13 ? 7.399 35.745 34.940 1.00 13.84 1249 ALA C CA 1
ATOM 2082 C C . ALA C 1 13 ? 8.501 35.452 33.930 1.00 13.77 1249 ALA C C 1
ATOM 2083 O O . ALA C 1 13 ? 8.508 34.380 33.333 1.00 13.85 1249 ALA C O 1
ATOM 2085 N N . GLU C 1 14 ? 9.409 36.415 33.753 1.00 13.86 1250 GLU C N 1
ATOM 2086 C CA . GLU C 1 14 ? 10.540 36.286 32.847 1.00 14.63 1250 GLU C CA 1
ATOM 2087 C C . GLU C 1 14 ? 11.606 37.258 33.332 1.00 15.29 1250 GLU C C 1
ATOM 2088 O O . GLU C 1 14 ? 11.287 38.432 33.527 1.00 15.53 1250 GLU C O 1
ATOM 2094 N N . ASP C 1 15 ? 12.834 36.789 33.529 1.00 14.41 1251 ASP C N 1
ATOM 2095 C CA . ASP C 1 15 ? 13.927 37.687 33.993 1.00 14.97 1251 ASP C CA 1
ATOM 2096 C C . ASP C 1 15 ? 14.548 38.459 32.825 1.00 15.46 1251 ASP C C 1
ATOM 2097 O O . ASP C 1 15 ? 15.401 39.297 33.082 1.00 17.65 1251 ASP C O 1
ATOM 2102 N N . ASN C 1 16 ? 14.125 38.162 31.606 1.00 14.39 1252 ASN C N 1
ATOM 2103 C CA . ASN C 1 16 ? 14.612 38.919 30.427 1.00 13.92 1252 ASN C CA 1
ATOM 2104 C C . ASN C 1 16 ? 13.519 39.899 29.987 1.00 15.27 1252 ASN C C 1
ATOM 2105 O O . ASN C 1 16 ? 12.432 39.457 29.659 1.00 14.89 1252 ASN C O 1
ATOM 2110 N N . LEU C 1 17 ? 13.846 41.191 29.964 1.00 14.85 1253 LEU C N 1
ATOM 2111 C CA . LEU C 1 17 ? 12.832 42.241 29.680 1.00 15.70 1253 LEU C CA 1
ATOM 2112 C C . LEU C 1 17 ? 12.445 42.302 28.207 1.00 15.58 1253 LEU C C 1
ATOM 2113 O O . LEU C 1 17 ? 11.343 42.731 27.922 1.00 17.19 1253 LEU C O 1
ATOM 2118 N N . VAL C 1 18 ? 13.349 41.888 27.331 1.00 15.38 1254 VAL C N 1
ATOM 2119 C CA . VAL C 1 18 ? 12.983 41.835 25.893 1.00 14.59 1254 VAL C CA 1
ATOM 2120 C C . VAL C 1 18 ? 11.913 40.754 25.744 1.00 14.96 1254 VAL C C 1
ATOM 2121 O O . VAL C 1 18 ? 10.915 40.989 25.091 1.00 15.73 1254 VAL C O 1
ATOM 2125 N N . ASN C 1 19 ? 12.140 39.630 26.403 1.00 14.33 1255 ASN C N 1
ATOM 2126 C CA . ASN C 1 19 ? 11.200 38.497 26.305 1.00 14.97 1255 ASN C CA 1
ATOM 2127 C C . ASN C 1 19 ? 9.853 38.888 26.926 1.00 15.36 1255 ASN C C 1
ATOM 2128 O O . ASN C 1 19 ? 8.838 38.492 26.394 1.00 15.89 1255 ASN C O 1
ATOM 2133 N N . GLN C 1 20 ? 9.888 39.622 28.043 1.00 15.19 1256 GLN C N 1
ATOM 2134 C CA . GLN C 1 20 ? 8.620 40.116 28.650 1.00 16.10 1256 GLN C CA 1
ATOM 2135 C C . GLN C 1 20 ? 7.839 40.940 27.624 1.00 16.44 1256 GLN C C 1
ATOM 2136 O O . GLN C 1 20 ? 6.646 40.777 27.525 1.00 16.83 1256 GLN C O 1
ATOM 2142 N N . GLU C 1 21 ? 8.531 41.828 26.933 1.00 17.54 1257 GLU C N 1
ATOM 2143 C CA . GLU C 1 21 ? 7.835 42.738 25.993 1.00 18.83 1257 GLU C CA 1
ATOM 2144 C C . GLU C 1 21 ? 7.287 41.955 24.793 1.00 18.01 1257 GLU C C 1
ATOM 2145 O O . GLU C 1 21 ? 6.185 42.251 24.361 1.00 17.67 1257 GLU C O 1
ATOM 2151 N N . VAL C 1 22 ? 8.058 40.988 24.304 1.00 16.76 1258 VAL C N 1
ATOM 2152 C CA . VAL C 1 22 ? 7.562 40.187 23.196 1.00 17.24 1258 VAL C CA 1
ATOM 2153 C C . VAL C 1 22 ? 6.262 39.498 23.595 1.00 16.73 1258 VAL C C 1
ATOM 2154 O O . VAL C 1 22 ? 5.277 39.526 22.856 1.00 16.86 1258 VAL C O 1
ATOM 2158 N N . ILE C 1 23 ? 6.260 38.812 24.731 1.00 15.75 1259 ILE C N 1
ATOM 2159 C CA . ILE C 1 23 ? 5.092 38.021 25.064 1.00 15.84 1259 ILE C CA 1
ATOM 2160 C C . ILE C 1 23 ? 3.946 38.957 25.443 1.00 15.85 1259 ILE C C 1
ATOM 2161 O O . ILE C 1 23 ? 2.804 38.682 25.121 1.00 14.87 1259 ILE C O 1
ATOM 2166 N N . SER C 1 24 ? 4.247 40.098 26.086 1.00 16.19 1260 SER C N 1
ATOM 2167 C CA A SER C 1 24 ? 3.236 41.091 26.409 0.50 16.44 1260 SER C CA 1
ATOM 2168 C CA B SER C 1 24 ? 3.242 41.103 26.408 0.50 16.74 1260 SER C CA 1
ATOM 2169 C C . SER C 1 24 ? 2.538 41.576 25.141 1.00 17.18 1260 SER C C 1
ATOM 2170 O O . SER C 1 24 ? 1.315 41.641 25.090 1.00 17.24 1260 SER C O 1
ATOM 2175 N N . ARG C 1 25 ? 3.317 41.897 24.107 1.00 16.57 1261 ARG C N 1
ATOM 2176 C CA . ARG C 1 25 ? 2.740 42.384 22.856 1.00 18.20 1261 ARG C CA 1
ATOM 2177 C C . ARG C 1 25 ? 1.846 41.311 22.232 1.00 17.25 1261 ARG C C 1
ATOM 2178 O O . ARG C 1 25 ? 0.756 41.612 21.740 1.00 16.17 1261 ARG C O 1
ATOM 2186 N N . MET C 1 26 ? 2.294 40.048 22.255 1.00 15.41 1262 MET C N 1
ATOM 2187 C CA . MET C 1 26 ? 1.511 38.975 21.658 1.00 16.04 1262 MET C CA 1
ATOM 2188 C C . MET C 1 26 ? 0.202 38.808 22.415 1.00 16.58 1262 MET C C 1
ATOM 2189 O O . MET C 1 26 ? -0.831 38.621 21.785 1.00 16.49 1262 MET C O 1
ATOM 2194 N N . LEU C 1 27 ? 0.262 38.827 23.748 1.00 15.95 1263 LEU C N 1
ATOM 2195 C CA . LEU C 1 27 ? -0.944 38.679 24.541 1.00 16.50 1263 LEU C CA 1
ATOM 2196 C C . LEU C 1 27 ? -1.910 39.828 24.246 1.00 17.81 1263 LEU C C 1
ATOM 2197 O O . LEU C 1 27 ? -3.104 39.591 24.074 1.00 18.76 1263 LEU C O 1
ATOM 2202 N N . LYS C 1 28 ? -1.420 41.072 24.226 1.00 17.11 1264 LYS C N 1
ATOM 2203 C CA . LYS C 1 28 ? -2.270 42.226 23.941 1.00 19.14 1264 LYS C CA 1
ATOM 2204 C C . LYS C 1 28 ? -2.930 42.095 22.565 1.00 19.91 1264 LYS C C 1
ATOM 2205 O O . LYS C 1 28 ? -4.115 42.402 22.410 1.00 22.02 1264 LYS C O 1
ATOM 2211 N N . GLN C 1 29 ? -2.177 41.634 21.561 1.00 19.67 1265 GLN C N 1
ATOM 2212 C CA . GLN C 1 29 ? -2.698 41.516 20.209 1.00 22.06 1265 GLN C CA 1
ATOM 2213 C C . GLN C 1 29 ? -3.836 40.502 20.146 1.00 23.41 1265 GLN C C 1
ATOM 2214 O O . GLN C 1 29 ? -4.747 40.666 19.333 1.00 24.52 1265 GLN C O 1
ATOM 2220 N N . GLU C 1 30 ? -3.791 39.473 21.004 1.00 23.42 1266 GLU C N 1
ATOM 2221 C CA . GLU C 1 30 ? -4.825 38.448 21.049 1.00 27.41 1266 GLU C CA 1
ATOM 2222 C C . GLU C 1 30 ? -6.041 38.925 21.841 1.00 27.74 1266 GLU C C 1
ATOM 2223 O O . GLU C 1 30 ? -7.081 38.267 21.809 1.00 31.31 1266 GLU C O 1
ATOM 2229 N N . GLY C 1 31 ? -5.904 40.031 22.574 1.00 25.18 1267 GLY C N 1
ATOM 2230 C CA . GLY C 1 31 ? -7.014 40.645 23.280 1.00 26.07 1267 GLY C CA 1
ATOM 2231 C C . GLY C 1 31 ? -6.881 40.643 24.803 1.00 24.32 1267 GLY C C 1
ATOM 2232 O O . GLY C 1 31 ? -7.835 41.000 25.494 1.00 24.61 1267 GLY C O 1
ATOM 2233 N N . ILE C 1 32 ? -5.704 40.274 25.337 1.00 22.59 1268 ILE C N 1
ATOM 2234 C CA . ILE C 1 32 ? -5.469 40.362 26.775 1.00 20.37 1268 ILE C CA 1
ATOM 2235 C C . ILE C 1 32 ? -5.344 41.830 27.166 1.00 18.62 1268 ILE C C 1
ATOM 2236 O O . ILE C 1 32 ? -4.570 42.593 26.567 1.00 20.79 1268 ILE C O 1
ATOM 2241 N N . THR C 1 33 ? -6.029 42.187 28.251 1.00 20.67 1269 THR C N 1
ATOM 2242 C CA . THR C 1 33 ? -6.175 43.564 28.680 1.00 20.49 1269 THR C CA 1
ATOM 2243 C C . THR C 1 33 ? -5.524 43.842 30.040 1.00 23.14 1269 THR C C 1
ATOM 2244 O O . THR C 1 33 ? -5.384 45.000 30.426 1.00 27.79 1269 THR C O 1
ATOM 2248 N N . ASN C 1 34 ? -5.170 42.792 30.791 1.00 18.64 1270 ASN C N 1
ATOM 2249 C CA . ASN C 1 34 ? -4.796 42.905 32.193 1.00 18.33 1270 ASN C CA 1
ATOM 2250 C C . ASN C 1 34 ? -3.620 41.956 32.449 1.00 17.36 1270 ASN C C 1
ATOM 2251 O O . ASN C 1 34 ? -3.812 40.754 32.648 1.00 16.92 1270 ASN C O 1
ATOM 2256 N N . LEU C 1 35 ? -2.411 42.539 32.416 1.00 18.02 1271 LEU C N 1
ATOM 2257 C CA A LEU C 1 35 ? -1.137 41.823 32.427 0.50 17.88 1271 LEU C CA 1
ATOM 2258 C CA B LEU C 1 35 ? -1.176 41.776 32.461 0.50 17.32 1271 LEU C CA 1
ATOM 2259 C C . LEU C 1 35 ? -0.271 42.312 33.576 1.00 16.82 1271 LEU C C 1
ATOM 2260 O O . LEU C 1 35 ? -0.179 43.523 33.807 1.00 19.37 1271 LEU C O 1
ATOM 2269 N N . THR C 1 36 ? 0.397 41.393 34.281 1.00 15.51 1272 THR C N 1
ATOM 2270 C CA . THR C 1 36 ? 1.385 41.713 35.304 1.00 16.06 1272 THR C CA 1
ATOM 2271 C C . THR C 1 36 ? 2.687 40.997 34.946 1.00 15.75 1272 THR C C 1
ATOM 2272 O O . THR C 1 36 ? 2.646 39.817 34.603 1.00 14.38 1272 THR C O 1
ATOM 2276 N N . MET C 1 37 ? 3.815 41.720 35.026 1.00 15.24 1273 MET C N 1
ATOM 2277 C CA . MET C 1 37 ? 5.146 41.161 34.809 1.00 16.11 1273 MET C CA 1
ATOM 2278 C C . MET C 1 37 ? 5.829 40.888 36.145 1.00 15.47 1273 MET C C 1
ATOM 2279 O O . MET C 1 37 ? 5.718 41.685 37.072 1.00 16.13 1273 MET C O 1
ATOM 2284 N N . ALA C 1 38 ? 6.610 39.804 36.210 1.00 14.70 1274 ALA C N 1
ATOM 2285 C CA . ALA C 1 38 ? 7.455 39.493 37.348 1.00 14.37 1274 ALA C CA 1
ATOM 2286 C C . ALA C 1 38 ? 8.844 39.157 36.834 1.00 15.14 1274 ALA C C 1
ATOM 2287 O O . ALA C 1 38 ? 8.980 38.358 35.911 1.00 15.56 1274 ALA C O 1
ATOM 2289 N N . CYS C 1 39 ? 9.861 39.702 37.488 1.00 14.29 1275 CYS C N 1
ATOM 2290 C CA . CYS C 1 39 ? 11.256 39.533 37.014 1.00 16.16 1275 CYS C CA 1
ATOM 2291 C C . CYS C 1 39 ? 11.926 38.286 37.596 1.00 16.85 1275 CYS C C 1
ATOM 2292 O O . CYS C 1 39 ? 12.980 37.940 37.114 1.00 17.30 1275 CYS C O 1
ATOM 2295 N N . ASN C 1 40 ? 11.354 37.700 38.634 1.00 15.69 1276 ASN C N 1
ATOM 2296 C CA . ASN C 1 40 ? 11.890 36.465 39.178 1.00 15.47 1276 ASN C CA 1
ATOM 2297 C C . ASN C 1 40 ? 10.780 35.713 39.902 1.00 16.31 1276 ASN C C 1
ATOM 2298 O O . ASN C 1 40 ? 9.651 36.200 39.950 1.00 14.74 1276 ASN C O 1
ATOM 2303 N N . GLY C 1 41 ? 11.100 34.519 40.434 1.00 15.38 1277 GLY C N 1
ATOM 2304 C CA . GLY C 1 41 ? 10.084 33.670 41.041 1.00 14.64 1277 GLY C CA 1
ATOM 2305 C C . GLY C 1 41 ? 9.560 34.228 42.358 1.00 15.43 1277 GLY C C 1
ATOM 2306 O O . GLY C 1 41 ? 8.428 33.944 42.700 1.00 16.38 1277 GLY C O 1
ATOM 2307 N N . ALA C 1 42 ? 10.392 35.000 43.064 1.00 16.93 1278 ALA C N 1
ATOM 2308 C CA . ALA C 1 42 ? 9.973 35.599 44.326 1.00 18.02 1278 ALA C CA 1
ATOM 2309 C C . ALA C 1 42 ? 8.910 36.662 44.057 1.00 17.24 1278 ALA C C 1
ATOM 2310 O O . ALA C 1 42 ? 7.872 36.695 44.717 1.00 17.36 1278 ALA C O 1
ATOM 2312 N N . LYS C 1 43 ? 9.131 37.495 43.033 1.00 16.80 1279 LYS C N 1
ATOM 2313 C CA . LYS C 1 43 ? 8.136 38.474 42.630 1.00 17.96 1279 LYS C CA 1
ATOM 2314 C C . LYS C 1 43 ? 6.874 37.775 42.134 1.00 17.12 1279 LYS C C 1
ATOM 2315 O O . LYS C 1 43 ? 5.764 38.245 42.369 1.00 16.35 1279 LYS C O 1
ATOM 2321 N N . ALA C 1 44 ? 7.022 36.666 41.402 1.00 14.39 1280 ALA C N 1
ATOM 2322 C CA . ALA C 1 44 ? 5.850 35.960 40.915 1.00 14.43 1280 ALA C CA 1
ATOM 2323 C C . ALA C 1 44 ? 4.988 35.500 42.081 1.00 14.37 1280 ALA C C 1
ATOM 2324 O O . ALA C 1 44 ? 3.782 35.675 42.038 1.00 14.20 1280 ALA C O 1
ATOM 2326 N N . ILE C 1 45 ? 5.610 34.849 43.058 1.00 15.68 1281 ILE C N 1
ATOM 2327 C CA . ILE C 1 45 ? 4.888 34.378 44.233 1.00 16.19 1281 ILE C CA 1
ATOM 2328 C C . ILE C 1 45 ? 4.165 35.539 44.906 1.00 18.06 1281 ILE C C 1
ATOM 2329 O O . ILE C 1 45 ? 2.989 35.413 45.272 1.00 18.67 1281 ILE C O 1
ATOM 2334 N N . ASP C 1 46 ? 4.880 36.656 45.079 1.00 19.70 1282 ASP C N 1
ATOM 2335 C CA . ASP C 1 46 ? 4.320 37.820 45.758 1.00 21.19 1282 ASP C CA 1
ATOM 2336 C C . ASP C 1 46 ? 3.066 38.286 45.021 1.00 17.94 1282 ASP C C 1
ATOM 2337 O O . ASP C 1 46 ? 2.037 38.592 45.647 1.00 18.33 1282 ASP C O 1
ATOM 2342 N N . PHE C 1 47 ? 3.116 38.328 43.680 1.00 16.63 1283 PHE C N 1
ATOM 2343 C CA . PHE C 1 47 ? 1.970 38.780 42.915 1.00 15.84 1283 PHE C CA 1
ATOM 2344 C C . PHE C 1 47 ? 0.783 37.823 43.009 1.00 14.57 1283 PHE C C 1
ATOM 2345 O O . PHE C 1 47 ? -0.369 38.243 43.025 1.00 15.01 1283 PHE C O 1
ATOM 2353 N N . VAL C 1 48 ? 1.045 36.517 43.007 1.00 14.48 1284 VAL C N 1
ATOM 2354 C CA . VAL C 1 48 ? -0.044 35.575 43.160 1.00 14.85 1284 VAL C CA 1
ATOM 2355 C C . VAL C 1 48 ? -0.652 35.764 44.554 1.00 15.21 1284 VAL C C 1
ATOM 2356 O O . VAL C 1 48 ? -1.867 35.774 44.667 1.00 15.04 1284 VAL C O 1
ATOM 2360 N N . LYS C 1 49 ? 0.178 35.907 45.593 1.00 15.46 1285 LYS C N 1
ATOM 2361 C CA . LYS C 1 49 ? -0.347 36.091 46.945 1.00 16.75 1285 LYS C CA 1
ATOM 2362 C C . LYS C 1 49 ? -1.266 37.299 46.955 1.00 17.08 1285 LYS C C 1
ATOM 2363 O O . LYS C 1 49 ? -2.377 37.213 47.466 1.00 16.93 1285 LYS C O 1
ATOM 2369 N N . GLU C 1 50 ? -0.803 38.414 46.389 1.00 17.95 1286 GLU C N 1
ATOM 2370 C CA . GLU C 1 50 ? -1.573 39.651 46.369 1.00 19.02 1286 GLU C CA 1
ATOM 2371 C C . GLU C 1 50 ? -2.885 39.432 45.625 1.00 18.89 1286 GLU C C 1
ATOM 2372 O O . GLU C 1 50 ? -3.951 39.916 46.020 1.00 17.80 1286 GLU C O 1
ATOM 2378 N N . SER C 1 51 ? -2.831 38.694 44.511 1.00 15.53 1287 SER C N 1
ATOM 2379 C CA . SER C 1 51 ? -4.010 38.467 43.703 1.00 16.56 1287 SER C CA 1
ATOM 2380 C C . SER C 1 51 ? -5.073 37.696 44.478 1.00 16.74 1287 SER C C 1
ATOM 2381 O O . SER C 1 51 ? -6.258 37.881 44.250 1.00 18.40 1287 SER C O 1
ATOM 2384 N N . ILE C 1 52 ? -4.642 36.820 45.379 1.00 16.46 1288 ILE C N 1
ATOM 2385 C CA . ILE C 1 52 ? -5.569 36.034 46.179 1.00 16.84 1288 ILE C CA 1
ATOM 2386 C C . ILE C 1 52 ? -6.124 36.900 47.312 1.00 17.39 1288 ILE C C 1
ATOM 2387 O O . ILE C 1 52 ? -7.323 36.909 47.528 1.00 17.29 1288 ILE C O 1
ATOM 2392 N N . GLU C 1 53 ? -5.250 37.653 47.963 1.00 17.82 1289 GLU C N 1
ATOM 2393 C CA . GLU C 1 53 ? -5.632 38.556 49.046 1.00 19.13 1289 GLU C CA 1
ATOM 2394 C C . GLU C 1 53 ? -6.720 39.517 48.568 1.00 21.30 1289 GLU C C 1
ATOM 2395 O O . GLU C 1 53 ? -7.612 39.871 49.337 1.00 20.60 1289 GLU C O 1
ATOM 2401 N N . ASN C 1 54 ? -6.654 39.943 47.294 1.00 21.69 1290 ASN C N 1
ATOM 2402 C CA . ASN C 1 54 ? -7.527 40.991 46.782 1.00 21.15 1290 ASN C CA 1
ATOM 2403 C C . ASN C 1 54 ? -8.657 40.445 45.916 1.00 20.93 1290 ASN C C 1
ATOM 2404 O O . ASN C 1 54 ? -9.447 41.215 45.357 1.00 21.71 1290 ASN C O 1
ATOM 2409 N N . ASN C 1 55 ? -8.780 39.119 45.821 1.00 20.20 1291 ASN C N 1
ATOM 2410 C CA . ASN C 1 55 ? -9.767 38.471 44.981 1.00 22.44 1291 ASN C CA 1
ATOM 2411 C C . ASN C 1 55 ? -9.710 38.999 43.547 1.00 21.90 1291 ASN C C 1
ATOM 2412 O O . ASN C 1 55 ? -10.750 39.226 42.941 1.00 25.15 1291 ASN C O 1
ATOM 2417 N N . GLU C 1 56 ? -8.489 39.147 43.021 1.00 21.78 1292 GLU C N 1
ATOM 2418 C CA . GLU C 1 56 ? -8.262 39.538 41.636 1.00 20.93 1292 GLU C CA 1
ATOM 2419 C C . GLU C 1 56 ? -7.364 38.480 41.003 1.00 17.40 1292 GLU C C 1
ATOM 2420 O O . GLU C 1 56 ? -6.251 38.748 40.574 1.00 17.75 1292 GLU C O 1
ATOM 2426 N N . ASN C 1 57 ? -7.868 37.255 41.009 1.00 17.71 1293 ASN C N 1
ATOM 2427 C CA . ASN C 1 57 ? -7.038 36.090 40.764 1.00 17.02 1293 ASN C CA 1
ATOM 2428 C C . ASN C 1 57 ? -6.552 36.050 39.321 1.00 16.25 1293 ASN C C 1
ATOM 2429 O O . ASN C 1 57 ? -7.250 36.485 38.422 1.00 17.62 1293 ASN C O 1
ATOM 2434 N N . PHE C 1 58 ? -5.375 35.443 39.122 1.00 16.05 1294 PHE C N 1
ATOM 2435 C CA . PHE C 1 58 ? -4.861 35.225 37.778 1.00 15.01 1294 PHE C CA 1
ATOM 2436 C C . PHE C 1 58 ? -5.554 34.030 37.151 1.00 15.11 1294 PHE C C 1
ATOM 2437 O O . PHE C 1 58 ? -5.700 32.996 37.784 1.00 16.06 1294 PHE C O 1
ATOM 2445 N N . ASP C 1 59 ? -5.896 34.140 35.864 1.00 15.18 1295 ASP C N 1
ATOM 2446 C CA . ASP C 1 59 ? -6.488 33.045 35.108 1.00 16.26 1295 ASP C CA 1
ATOM 2447 C C . ASP C 1 59 ? -5.423 32.135 34.493 1.00 14.68 1295 ASP C C 1
ATOM 2448 O O . ASP C 1 59 ? -5.724 30.995 34.171 1.00 15.12 1295 ASP C O 1
ATOM 2453 N N . LEU C 1 60 ? -4.199 32.662 34.321 1.00 14.07 1296 LEU C N 1
ATOM 2454 C CA . LEU C 1 60 ? -3.165 32.016 33.528 1.00 15.61 1296 LEU C CA 1
ATOM 2455 C C . LEU C 1 60 ? -1.819 32.585 33.949 1.00 13.91 1296 LEU C C 1
ATOM 2456 O O . LEU C 1 60 ? -1.726 33.780 34.185 1.00 13.98 1296 LEU C O 1
ATOM 2461 N N . ILE C 1 61 ? -0.798 31.722 34.084 1.00 13.40 1297 ILE C N 1
ATOM 2462 C CA . ILE C 1 61 ? 0.556 32.159 34.390 1.00 12.47 1297 ILE C CA 1
ATOM 2463 C C . ILE C 1 61 ? 1.488 31.584 33.338 1.00 12.70 1297 ILE C C 1
ATOM 2464 O O . ILE C 1 61 ? 1.423 30.397 33.062 1.00 12.87 1297 ILE C O 1
ATOM 2469 N N . PHE C 1 62 ? 2.353 32.440 32.806 1.00 12.80 1298 PHE C N 1
ATOM 2470 C CA . PHE C 1 62 ? 3.501 32.008 32.017 1.00 12.69 1298 PHE C CA 1
ATOM 2471 C C . PHE C 1 62 ? 4.741 32.136 32.888 1.00 12.88 1298 PHE C C 1
ATOM 2472 O O . PHE C 1 62 ? 5.031 33.203 33.431 1.00 14.02 1298 PHE C O 1
ATOM 2480 N N . MET C 1 63 ? 5.466 31.040 33.043 1.00 12.93 1299 MET C N 1
ATOM 2481 C CA . MET C 1 63 ? 6.531 30.957 34.032 1.00 12.99 1299 MET C CA 1
ATOM 2482 C C . MET C 1 63 ? 7.834 30.549 33.355 1.00 13.21 1299 MET C C 1
ATOM 2483 O O . MET C 1 63 ? 8.011 29.386 32.980 1.00 14.23 1299 MET C O 1
ATOM 2488 N N . ASP C 1 64 ? 8.778 31.481 33.300 1.00 12.83 1300 ASP C N 1
ATOM 2489 C CA . ASP C 1 64 ? 10.129 31.151 32.875 1.00 12.88 1300 ASP C CA 1
ATOM 2490 C C . ASP C 1 64 ? 10.730 30.131 33.834 1.00 14.55 1300 ASP C C 1
ATOM 2491 O O . ASP C 1 64 ? 10.592 30.252 35.037 1.00 14.97 1300 ASP C O 1
ATOM 2496 N N . VAL C 1 65 ? 11.406 29.104 33.320 1.00 14.95 1301 VAL C N 1
ATOM 2497 C CA . VAL C 1 65 ? 11.938 28.055 34.173 1.00 16.67 1301 VAL C CA 1
ATOM 2498 C C . VAL C 1 65 ? 13.177 28.556 34.916 1.00 16.14 1301 VAL C C 1
ATOM 2499 O O . VAL C 1 65 ? 13.319 28.283 36.114 1.00 17.96 1301 VAL C O 1
ATOM 2503 N N . GLN C 1 66 ? 14.076 29.272 34.229 1.00 16.20 1302 GLN C N 1
ATOM 2504 C CA . GLN C 1 66 ? 15.289 29.759 34.859 1.00 17.70 1302 GLN C CA 1
ATOM 2505 C C . GLN C 1 66 ? 15.205 31.264 35.117 1.00 16.95 1302 GLN C C 1
ATOM 2506 O O . GLN C 1 66 ? 15.152 32.074 34.193 1.00 17.62 1302 GLN C O 1
ATOM 2512 N N . MET C 1 67 ? 15.204 31.608 36.412 1.00 16.25 1303 MET C N 1
ATOM 2513 C CA . MET C 1 67 ? 15.190 32.970 36.923 1.00 16.17 1303 MET C CA 1
ATOM 2514 C C . MET C 1 67 ? 16.025 33.040 38.194 1.00 17.14 1303 MET C C 1
ATOM 2515 O O . MET C 1 67 ? 16.163 32.054 38.913 1.00 18.11 1303 MET C O 1
ATOM 2520 N N . PRO C 1 68 ? 16.625 34.205 38.485 1.00 19.54 1304 PRO C N 1
ATOM 2521 C CA . PRO C 1 68 ? 17.434 34.348 39.689 1.00 21.46 1304 PRO C CA 1
ATOM 2522 C C . PRO C 1 68 ? 16.588 34.401 40.955 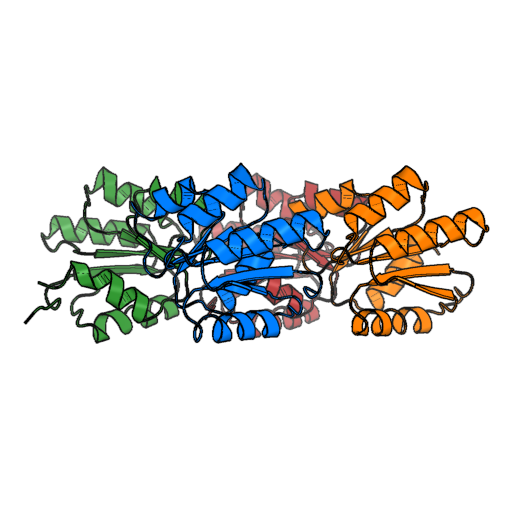1.00 23.03 1304 PRO C C 1
ATOM 2523 O O . PRO C 1 68 ? 15.377 34.620 40.902 1.00 21.80 1304 PRO C O 1
ATOM 2527 N N . GLU C 1 69 ? 17.250 34.105 42.080 1.00 24.70 1305 GLU C N 1
ATOM 2528 C CA . GLU C 1 69 ? 16.698 34.209 43.423 1.00 24.47 1305 GLU C CA 1
ATOM 2529 C C . GLU C 1 69 ? 15.774 33.021 43.697 1.00 25.09 1305 GLU C C 1
ATOM 2530 O O . GLU C 1 69 ? 16.055 32.193 44.561 1.00 27.13 1305 GLU C O 1
ATOM 2532 N N . VAL C 1 70 ? 14.673 32.937 42.943 1.00 21.14 1306 VAL C N 1
ATOM 2533 C CA . VAL C 1 70 ? 13.763 31.802 42.983 1.00 18.20 1306 VAL C CA 1
ATOM 2534 C C . VAL C 1 70 ? 13.438 31.444 41.526 1.00 18.07 1306 VAL C C 1
ATOM 2535 O O . VAL C 1 70 ? 12.926 32.294 40.789 1.00 17.40 1306 VAL C O 1
ATOM 2539 N N . ASP C 1 71 ? 13.737 30.206 41.109 1.00 17.10 1307 ASP C N 1
ATOM 2540 C CA . ASP C 1 71 ? 13.508 29.837 39.723 1.00 17.85 1307 ASP C CA 1
ATOM 2541 C C . ASP C 1 71 ? 12.045 29.450 39.540 1.00 17.18 1307 ASP C C 1
ATOM 2542 O O . ASP C 1 71 ? 11.237 29.458 40.492 1.00 17.42 1307 ASP C O 1
ATOM 2547 N N . GLY C 1 72 ? 11.675 29.160 38.285 1.00 16.07 1308 GLY C N 1
ATOM 2548 C CA . GLY C 1 72 ? 10.293 28.872 37.952 1.00 15.17 1308 GLY C CA 1
ATOM 2549 C C . GLY C 1 72 ? 9.770 27.572 38.551 1.00 15.42 1308 GLY C C 1
ATOM 2550 O O . GLY C 1 72 ? 8.576 27.422 38.783 1.00 15.69 1308 GLY C O 1
ATOM 2551 N N . LEU C 1 73 ? 10.637 26.574 38.746 1.00 15.72 1309 LEU C N 1
ATOM 2552 C CA . LEU C 1 73 ? 10.233 25.313 39.341 1.00 17.68 1309 LEU C CA 1
ATOM 2553 C C . LEU C 1 73 ? 9.835 25.537 40.796 1.00 17.00 1309 LEU C C 1
ATOM 2554 O O . LEU C 1 73 ? 8.777 25.065 41.220 1.00 18.41 1309 LEU C O 1
ATOM 2559 N 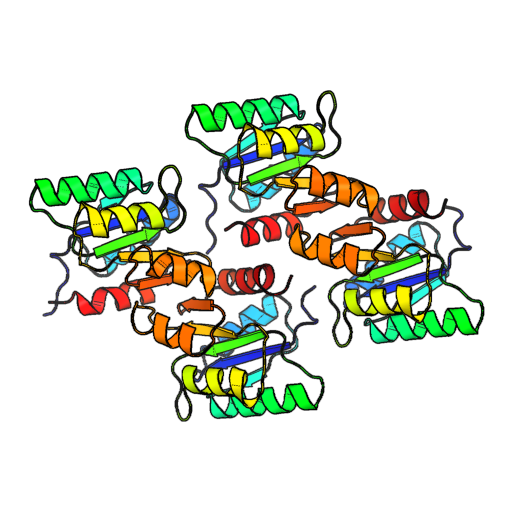N . LYS C 1 74 ? 10.678 26.268 41.523 1.00 17.77 1310 LYS C N 1
ATOM 2560 C CA . LYS C 1 74 ? 10.401 26.518 42.929 1.00 19.13 1310 LYS C CA 1
ATOM 2561 C C . LYS C 1 74 ? 9.169 27.405 43.051 1.00 19.72 1310 LYS C C 1
ATOM 2562 O O . LYS C 1 74 ? 8.329 27.184 43.926 1.00 19.64 1310 LYS C O 1
ATOM 2568 N N . ALA C 1 75 ? 9.056 28.412 42.178 1.00 17.52 1311 ALA C N 1
ATOM 2569 C CA . ALA C 1 75 ? 7.893 29.290 42.236 1.00 17.16 1311 ALA C CA 1
ATOM 2570 C C . ALA C 1 75 ? 6.620 28.494 41.974 1.00 16.12 1311 ALA C C 1
ATOM 2571 O O . ALA C 1 75 ? 5.606 28.661 42.657 1.00 16.05 1311 ALA C O 1
ATOM 2573 N N . THR C 1 76 ? 6.653 27.622 40.968 1.00 15.08 1312 THR C N 1
ATOM 2574 C CA . THR C 1 76 ? 5.478 26.882 40.557 1.00 15.50 1312 THR C CA 1
ATOM 2575 C C . THR C 1 76 ? 5.045 25.977 41.698 1.00 15.13 1312 THR C C 1
ATOM 2576 O O . THR C 1 76 ? 3.846 25.880 41.977 1.00 15.70 1312 THR C O 1
ATOM 2580 N N . LYS C 1 77 ? 6.021 25.335 42.357 1.00 16.62 1313 LYS C N 1
ATOM 2581 C CA . LYS C 1 77 ? 5.707 24.409 43.442 1.00 18.48 1313 LYS C CA 1
ATOM 2582 C C . LYS C 1 77 ? 5.024 25.160 44.587 1.00 18.26 1313 LYS C C 1
ATOM 2583 O O . LYS C 1 77 ? 4.020 24.689 45.097 1.00 19.30 1313 LYS C O 1
ATOM 2589 N N . MET C 1 78 ? 5.519 26.361 44.906 1.00 18.03 1314 MET C N 1
ATOM 2590 C CA . MET C 1 78 ? 4.938 27.179 45.971 1.00 19.83 1314 MET C CA 1
ATOM 2591 C C . MET C 1 78 ? 3.521 27.610 45.606 1.00 18.70 1314 MET C C 1
ATOM 2592 O O . MET C 1 78 ? 2.576 27.554 46.403 1.00 17.47 1314 MET C O 1
ATOM 2597 N N . ILE C 1 79 ? 3.350 28.054 44.371 1.00 15.93 1315 ILE C N 1
ATOM 2598 C CA . ILE C 1 79 ? 2.069 28.533 43.882 1.00 15.80 1315 ILE C CA 1
ATOM 2599 C C . ILE C 1 79 ? 1.043 27.395 43.849 1.00 17.67 1315 ILE C C 1
ATOM 2600 O O . ILE C 1 79 ? -0.130 27.605 44.179 1.00 16.37 1315 ILE C O 1
ATOM 2605 N N . ARG C 1 80 ? 1.447 26.175 43.467 1.00 17.02 1316 ARG C N 1
ATOM 2606 C CA . ARG C 1 80 ? 0.514 25.057 43.442 1.00 18.22 1316 ARG C CA 1
ATOM 2607 C C . ARG C 1 80 ? 0.149 24.607 44.853 1.00 19.29 1316 ARG C C 1
ATOM 2608 O O . ARG C 1 80 ? -1.003 24.291 45.115 1.00 20.57 1316 ARG C O 1
ATOM 2616 N N . LYS C 1 81 ? 1.140 24.523 45.735 1.00 18.71 1317 LYS C N 1
ATOM 2617 C CA . LYS C 1 81 ? 0.919 23.932 47.052 1.00 22.32 1317 LYS C CA 1
ATOM 2618 C C . LYS C 1 81 ? 0.413 24.990 48.033 1.00 21.26 1317 LYS C C 1
ATOM 2619 O O . LYS C 1 81 ? -0.738 24.943 48.480 1.00 24.63 1317 LYS C O 1
ATOM 2625 N N . ASN C 1 82 ? 1.272 25.931 48.408 1.00 19.83 1318 ASN C N 1
ATOM 2626 C CA . ASN C 1 82 ? 0.905 26.913 49.421 1.00 21.19 1318 ASN C CA 1
ATOM 2627 C C . ASN C 1 82 ? -0.271 27.768 48.954 1.00 20.44 1318 ASN C C 1
ATOM 2628 O O . ASN C 1 82 ? -1.151 28.094 49.760 1.00 21.46 1318 ASN C O 1
ATOM 2633 N N . LEU C 1 83 ? -0.310 28.153 47.667 1.00 18.62 1319 LEU C N 1
ATOM 2634 C CA . LEU C 1 83 ? -1.332 29.093 47.215 1.00 17.16 1319 LEU C CA 1
ATOM 2635 C C . LEU C 1 83 ? -2.474 28.401 46.473 1.00 16.52 1319 LEU C C 1
ATOM 2636 O O . LEU C 1 83 ? -3.351 29.093 45.965 1.00 18.38 1319 LEU C O 1
ATOM 2641 N N . GLN C 1 84 ? -2.464 27.059 46.399 1.00 17.14 1320 GLN C N 1
ATOM 2642 C CA . GLN C 1 84 ? -3.574 26.262 45.902 1.00 18.74 1320 GLN C CA 1
ATOM 2643 C C . GLN C 1 84 ? -4.012 26.707 44.509 1.00 18.53 1320 GLN C C 1
ATOM 2644 O O . GLN C 1 84 ? -5.188 26.665 44.168 1.00 19.51 1320 GLN C O 1
ATOM 2650 N N . TYR C 1 85 ? -3.048 27.120 43.681 1.00 18.33 1321 TYR C N 1
ATOM 2651 C CA . TYR C 1 85 ? -3.377 27.569 42.345 1.00 18.38 1321 TYR C CA 1
ATOM 2652 C C . TYR C 1 85 ? -3.668 26.372 41.451 1.00 19.05 1321 TYR C C 1
ATOM 2653 O O . TYR C 1 85 ? -2.817 25.489 41.342 1.00 19.96 1321 TYR C O 1
ATOM 2662 N N . ASN C 1 86 ? -4.821 26.357 40.782 1.00 20.42 1322 ASN C N 1
ATOM 2663 C CA . ASN C 1 86 ? -5.186 25.185 39.996 1.00 20.60 1322 ASN C CA 1
ATOM 2664 C C . ASN C 1 86 ? -5.414 25.533 38.526 1.00 21.07 1322 ASN C C 1
ATOM 2665 O O . ASN C 1 86 ? -5.961 24.714 37.799 1.00 24.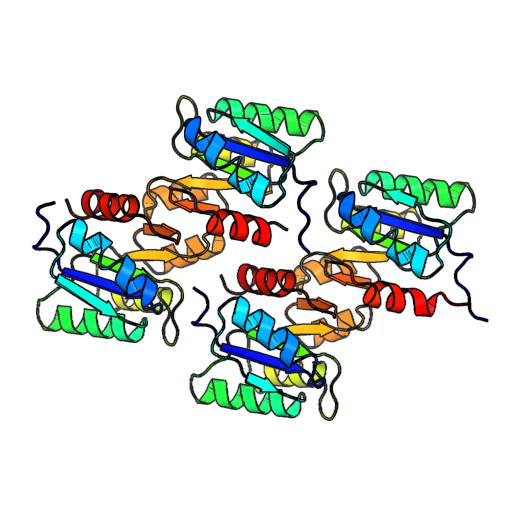18 1322 ASN C O 1
ATOM 2670 N N . LYS C 1 87 ? -5.007 26.730 38.085 1.00 17.13 1323 LYS C N 1
ATOM 2671 C CA . LYS C 1 87 ? -5.215 27.118 36.698 1.00 17.44 1323 LYS C CA 1
ATOM 2672 C C . LYS C 1 87 ? -3.910 26.896 35.938 1.00 15.88 1323 LYS C C 1
ATOM 2673 O O . LYS C 1 87 ? -2.905 26.529 36.522 1.00 16.02 1323 LYS C O 1
ATOM 2679 N N . PRO C 1 88 ? -3.889 27.043 34.599 1.00 15.91 1324 PRO C N 1
ATOM 2680 C CA . PRO C 1 88 ? -2.678 26.700 33.861 1.00 14.78 1324 PRO C CA 1
ATOM 2681 C C . PRO C 1 88 ? -1.459 27.545 34.233 1.00 13.69 1324 PRO C C 1
ATOM 2682 O O . PRO C 1 88 ? -1.564 28.752 34.409 1.00 14.19 1324 PRO C O 1
ATOM 2686 N N . ILE C 1 89 ? -0.319 26.866 34.355 1.00 12.48 1325 ILE C N 1
ATOM 2687 C CA . ILE C 1 89 ? 0.998 27.464 34.454 1.00 13.22 1325 ILE C CA 1
ATOM 2688 C C . ILE C 1 89 ? 1.838 26.914 33.305 1.00 13.35 1325 ILE C C 1
ATOM 2689 O O . ILE C 1 89 ? 2.107 25.710 33.254 1.00 14.31 1325 ILE C O 1
ATOM 2694 N N . ILE C 1 90 ? 2.201 27.796 32.374 1.00 13.58 1326 ILE C N 1
ATOM 2695 C CA . ILE C 1 90 ? 2.869 27.412 31.141 1.00 13.38 1326 ILE C CA 1
ATOM 2696 C C . ILE C 1 90 ? 4.350 27.730 31.276 1.00 12.74 1326 ILE C C 1
ATOM 2697 O O . ILE C 1 90 ? 4.726 28.895 31.425 1.00 14.12 1326 ILE C O 1
ATOM 2702 N N . ALA C 1 91 ? 5.191 26.694 31.206 1.00 12.67 1327 ALA C N 1
ATOM 2703 C CA . ALA C 1 91 ? 6.632 26.828 31.336 1.00 13.45 1327 ALA C CA 1
ATOM 2704 C C . ALA C 1 91 ? 7.189 27.430 30.055 1.00 14.66 1327 ALA C C 1
ATOM 2705 O O . ALA C 1 91 ? 6.769 27.058 28.966 1.00 15.48 1327 ALA C O 1
ATOM 2707 N N . LEU C 1 92 ? 8.102 28.391 30.200 1.00 14.28 1328 LEU C N 1
ATOM 2708 C CA . LEU C 1 92 ? 8.886 28.907 29.088 1.00 14.08 1328 LEU C CA 1
ATOM 2709 C C . LEU C 1 92 ? 10.301 28.378 29.252 1.00 14.33 1328 LEU C C 1
ATOM 2710 O O . LEU C 1 92 ? 10.978 28.644 30.227 1.00 13.57 1328 LEU C O 1
ATOM 2715 N N . THR C 1 93 ? 10.763 27.604 28.266 1.00 14.44 1329 THR C N 1
ATOM 2716 C CA . THR C 1 93 ? 12.018 26.887 28.408 1.00 15.71 1329 THR C CA 1
ATOM 2717 C C . THR C 1 93 ? 12.813 26.960 27.114 1.00 15.77 1329 THR C C 1
ATOM 2718 O O . THR C 1 93 ? 12.248 26.866 26.031 1.00 14.04 1329 THR C O 1
ATOM 2722 N N . ALA C 1 94 ? 14.144 27.046 27.234 1.00 16.45 1330 ALA C N 1
ATOM 2723 C CA . ALA C 1 94 ? 14.967 27.021 26.037 1.00 18.04 1330 ALA C CA 1
ATOM 2724 C C . ALA C 1 94 ? 15.269 25.592 25.614 1.00 19.99 1330 ALA C C 1
ATOM 2725 O O . ALA C 1 94 ? 15.773 25.379 24.510 1.00 22.08 1330 ALA C O 1
ATOM 2727 N N . PHE C 1 95 ? 15.014 24.612 26.477 1.00 16.70 1331 PHE C N 1
ATOM 2728 C CA . PHE C 1 95 ? 15.433 23.255 26.170 1.00 17.57 1331 PHE C CA 1
ATOM 2729 C C . PHE C 1 95 ? 14.632 22.271 27.004 1.00 16.20 1331 PHE C C 1
ATOM 2730 O O . PHE C 1 95 ? 14.697 22.256 28.230 1.00 16.34 1331 PHE C O 1
ATOM 2738 N N . ALA C 1 96 ? 13.883 21.427 26.307 1.00 14.91 1332 ALA C N 1
ATOM 2739 C CA . ALA C 1 96 ? 13.009 20.469 26.942 1.00 15.28 1332 ALA C CA 1
ATOM 2740 C C . ALA C 1 96 ? 13.510 19.055 26.660 1.00 17.31 1332 ALA C C 1
ATOM 2741 O O . ALA C 1 96 ? 13.330 18.552 25.555 1.00 19.99 1332 ALA C O 1
ATOM 2743 N N . ASP C 1 97 ? 14.225 18.442 27.605 1.00 17.22 1333 ASP C N 1
ATOM 2744 C CA . ASP C 1 97 ? 14.609 17.049 27.486 1.00 18.76 1333 ASP C CA 1
ATOM 2745 C C . ASP C 1 97 ? 13.828 16.203 28.488 1.00 18.81 1333 ASP C C 1
ATOM 2746 O O . ASP C 1 97 ? 13.115 16.733 29.347 1.00 19.33 1333 ASP C O 1
ATOM 2751 N N . GLU C 1 98 ? 13.920 14.880 28.359 1.00 19.61 1334 GLU C N 1
ATOM 2752 C CA . GLU C 1 98 ? 13.150 13.980 29.210 1.00 21.81 1334 GLU C CA 1
ATOM 2753 C C . GLU C 1 98 ? 13.315 14.348 30.684 1.00 21.15 1334 GLU C C 1
ATOM 2754 O O . GLU C 1 98 ? 12.322 14.510 31.395 1.00 19.54 1334 GLU C O 1
ATOM 2760 N N . SER C 1 99 ? 14.567 14.490 31.128 1.00 20.41 1335 SER C N 1
ATOM 2761 C CA . SER C 1 99 ? 14.866 14.716 32.536 1.00 22.39 1335 SER C CA 1
ATOM 2762 C C . SER C 1 99 ? 14.239 16.024 33.023 1.00 20.69 1335 SER C C 1
ATOM 2763 O O . SER C 1 99 ? 13.551 16.038 34.049 1.00 22.19 1335 SER C O 1
ATOM 2766 N N . ASN C 1 100 ? 14.491 17.124 32.316 1.00 19.04 1336 ASN C N 1
ATOM 2767 C CA . ASN C 1 100 ? 14.079 18.424 32.829 1.00 19.07 1336 ASN C CA 1
ATOM 2768 C C . ASN C 1 100 ? 12.565 18.601 32.676 1.00 18.99 1336 ASN C C 1
ATOM 2769 O O . ASN C 1 100 ? 11.943 19.274 33.493 1.00 17.75 1336 ASN C O 1
ATOM 2774 N N . VAL C 1 101 ? 11.951 17.959 31.681 1.00 17.51 1337 VAL C N 1
ATOM 2775 C CA . VAL C 1 101 ? 10.503 17.971 31.552 1.00 17.23 1337 VAL C CA 1
ATOM 2776 C C . VAL C 1 101 ? 9.854 17.265 32.747 1.00 18.75 1337 VAL C C 1
ATOM 2777 O O . VAL C 1 101 ? 8.852 17.743 33.274 1.00 18.49 1337 VAL C O 1
ATOM 2781 N N . LYS C 1 102 ? 10.411 16.123 33.169 1.00 19.65 1338 LYS C N 1
ATOM 2782 C CA . LYS C 1 102 ? 9.867 15.416 34.317 1.00 22.88 1338 LYS C CA 1
ATOM 2783 C C . LYS C 1 102 ? 9.943 16.313 35.551 1.00 21.87 1338 LYS C C 1
ATOM 2784 O O . LYS C 1 102 ? 9.006 16.352 36.334 1.00 22.60 1338 LYS C O 1
ATOM 2790 N N . GLU C 1 103 ? 11.057 17.029 35.711 1.00 21.13 1339 GLU C N 1
ATOM 2791 C CA . GLU C 1 103 ? 11.232 17.971 36.806 1.00 22.25 1339 GLU C CA 1
ATOM 2792 C C . GLU C 1 103 ? 10.118 19.020 36.758 1.00 22.22 1339 GLU C C 1
ATOM 2793 O O . GLU C 1 103 ? 9.498 19.343 37.769 1.00 21.40 1339 GLU C O 1
ATOM 2799 N N . CYS C 1 104 ? 9.861 19.559 35.566 1.00 19.65 1340 CYS C N 1
ATOM 2800 C CA . CYS C 1 104 ? 8.865 20.607 35.398 1.00 20.34 1340 CYS C CA 1
ATOM 2801 C C . CYS C 1 104 ? 7.468 20.082 35.714 1.00 19.10 1340 CYS C C 1
ATOM 2802 O O . CYS C 1 104 ? 6.696 20.757 36.389 1.00 18.70 1340 CYS C O 1
ATOM 2805 N N . LEU C 1 105 ? 7.128 18.893 35.201 1.00 18.87 1341 LEU C N 1
ATOM 2806 C CA . LEU C 1 105 ? 5.850 18.270 35.514 1.00 20.15 1341 LEU C CA 1
ATOM 2807 C C . LEU C 1 105 ? 5.693 18.062 37.019 1.00 21.38 1341 LEU C C 1
ATOM 2808 O O . LEU C 1 105 ? 4.624 18.337 37.557 1.00 22.41 1341 LEU C O 1
ATOM 2813 N N . ASN C 1 106 ? 6.748 17.581 37.680 1.00 21.64 1342 ASN C N 1
ATOM 2814 C CA . ASN C 1 106 ? 6.699 17.334 39.115 1.00 23.34 1342 ASN C CA 1
ATOM 2815 C C . ASN C 1 106 ? 6.452 18.628 39.894 1.00 23.06 1342 ASN C C 1
ATOM 2816 O O . ASN C 1 106 ? 5.773 18.600 40.922 1.00 24.75 1342 ASN C O 1
ATOM 2821 N N . SER C 1 107 ? 7.019 19.747 39.424 1.00 20.82 1343 SER C N 1
ATOM 2822 C CA A SER C 1 107 ? 6.880 21.049 40.063 0.50 20.54 1343 SER C CA 1
ATOM 2823 C CA B SER C 1 107 ? 6.871 21.029 40.092 0.50 22.10 1343 SER C CA 1
ATOM 2824 C C . SER C 1 107 ? 5.452 21.570 39.921 1.00 20.87 1343 SER C C 1
ATOM 2825 O O . SER C 1 107 ? 5.017 22.389 40.725 1.00 23.54 1343 SER C O 1
ATOM 2830 N N . GLY C 1 108 ? 4.728 21.099 38.895 1.00 18.73 1344 GLY C N 1
ATOM 2831 C CA . GLY C 1 108 ? 3.333 21.438 38.681 1.00 19.45 1344 GLY C CA 1
ATOM 2832 C C . GLY C 1 108 ? 3.065 22.265 37.418 1.00 19.73 1344 GLY C C 1
ATOM 2833 O O . GLY C 1 108 ? 1.985 22.820 37.278 1.00 20.28 1344 GLY C O 1
ATOM 2834 N N . MET C 1 109 ? 4.011 22.332 36.471 1.00 20.37 1345 MET C N 1
ATOM 2835 C CA . MET C 1 109 ? 3.734 22.987 35.193 1.00 18.86 1345 MET C CA 1
ATOM 2836 C C . MET C 1 109 ? 2.645 22.235 34.439 1.00 18.27 1345 MET C C 1
ATOM 2837 O O . MET C 1 109 ? 2.659 20.999 34.427 1.00 22.09 1345 MET C O 1
ATOM 2842 N N . SER C 1 110 ? 1.763 22.966 33.746 1.00 16.38 1346 SER C N 1
ATOM 2843 C CA A SER C 1 110 ? 0.596 22.445 33.035 0.50 17.54 1346 SER C CA 1
ATOM 2844 C CA B SER C 1 110 ? 0.679 22.287 33.053 0.50 17.28 1346 SER C CA 1
ATOM 2845 C C . SER C 1 110 ? 0.846 22.362 31.536 1.00 17.50 1346 SER C C 1
ATOM 2846 O O . SER C 1 110 ? 0.109 21.714 30.803 1.00 17.75 1346 SER C O 1
ATOM 2851 N N . GLY C 1 111 ? 1.776 23.194 31.079 1.00 17.27 1347 GLY C N 1
ATOM 2852 C CA . GLY C 1 111 ? 1.992 23.409 29.660 1.00 17.85 1347 GLY C CA 1
ATOM 2853 C C . GLY C 1 111 ? 3.405 23.933 29.454 1.00 14.89 1347 GLY C C 1
ATOM 2854 O O . GLY C 1 111 ? 4.102 24.225 30.423 1.00 14.61 1347 GLY C O 1
ATOM 2855 N N . PHE C 1 112 ? 3.841 23.923 28.188 1.00 15.28 1348 PHE C N 1
ATOM 2856 C CA . PHE C 1 112 ? 5.207 24.266 27.830 1.00 14.42 1348 PHE C CA 1
ATOM 2857 C C . PHE C 1 112 ? 5.250 24.928 26.467 1.00 13.60 1348 PHE C C 1
ATOM 2858 O O . PHE C 1 112 ? 4.568 24.506 25.535 1.00 14.34 1348 PHE C O 1
ATOM 2866 N N . ILE C 1 113 ? 6.099 25.959 26.359 1.00 12.51 1349 ILE C N 1
ATOM 2867 C CA . ILE C 1 113 ? 6.489 26.514 25.080 1.00 13.13 1349 ILE C CA 1
ATOM 2868 C C . ILE C 1 113 ? 8.005 26.591 25.072 1.00 12.92 1349 ILE C C 1
ATOM 2869 O O . ILE C 1 113 ? 8.601 27.077 26.041 1.00 12.82 1349 ILE C O 1
ATOM 2874 N N . THR C 1 114 ? 8.639 26.089 24.005 1.00 12.23 1350 THR C N 1
ATOM 2875 C CA . THR C 1 114 ? 10.070 26.278 23.863 1.00 13.04 1350 THR C CA 1
ATOM 2876 C C . THR C 1 114 ? 10.323 27.641 23.235 1.00 12.48 1350 THR C C 1
ATOM 2877 O O . THR C 1 114 ? 9.680 28.037 22.251 1.00 12.91 1350 THR C O 1
ATOM 2881 N N . LYS C 1 115 ? 11.284 28.352 23.824 1.00 13.54 1351 LYS C N 1
ATOM 2882 C CA . LYS C 1 115 ? 11.657 29.667 23.346 1.00 13.83 1351 LYS C CA 1
ATOM 2883 C C . LYS C 1 115 ? 12.346 29.550 21.991 1.00 12.84 1351 LYS C C 1
ATOM 2884 O O . LYS C 1 115 ? 12.966 28.519 21.718 1.00 14.86 1351 LYS C O 1
ATOM 2890 N N . PRO C 1 116 ? 12.295 30.592 21.144 1.00 13.81 1352 PRO C N 1
ATOM 2891 C CA . PRO C 1 116 ? 11.531 31.810 21.406 1.00 14.99 1352 PRO C CA 1
ATOM 2892 C C . PRO C 1 116 ? 10.029 31.630 21.229 1.00 14.48 1352 PRO C C 1
ATOM 2893 O O . PRO C 1 116 ? 9.564 30.698 20.562 1.00 14.76 1352 PRO C O 1
ATOM 2897 N N . ILE C 1 117 ? 9.262 32.553 21.793 1.00 15.39 1353 ILE C N 1
ATOM 2898 C CA . ILE C 1 117 ? 7.812 32.449 21.754 1.00 17.20 1353 ILE C CA 1
ATOM 2899 C C . ILE C 1 117 ? 7.307 32.873 20.376 1.00 18.73 1353 ILE C C 1
ATOM 2900 O O . ILE C 1 117 ? 7.783 33.846 19.795 1.00 22.27 1353 ILE C O 1
ATOM 2905 N N . SER C 1 118 ? 6.331 32.129 19.857 1.00 17.47 1354 SER C N 1
ATOM 2906 C CA . SER C 1 118 ? 5.647 32.469 18.620 1.00 18.33 1354 SER C CA 1
ATOM 2907 C C . SER C 1 118 ? 4.206 32.856 18.929 1.00 17.98 1354 SER C C 1
ATOM 2908 O O . SER C 1 118 ? 3.590 32.317 19.847 1.00 16.88 1354 SER C O 1
ATOM 2911 N N . LYS C 1 119 ? 3.675 33.800 18.160 1.00 18.68 1355 LYS C N 1
ATOM 2912 C CA . LYS C 1 119 ? 2.276 34.173 18.266 1.00 20.42 1355 LYS C CA 1
ATOM 2913 C C . LYS C 1 119 ? 1.378 32.940 18.150 1.00 18.22 1355 LYS C C 1
ATOM 2914 O O . LYS C 1 119 ? 0.338 32.877 18.792 1.00 18.15 1355 LYS C O 1
ATOM 2920 N N . THR C 1 120 ? 1.763 31.956 17.335 1.00 17.25 1356 THR C N 1
ATOM 2921 C CA . THR C 1 120 ? 0.988 30.739 17.186 1.00 17.99 1356 THR C CA 1
ATOM 2922 C C . THR C 1 120 ? 0.839 30.020 18.528 1.00 16.75 1356 THR C C 1
ATOM 2923 O O . THR C 1 120 ? -0.217 29.509 18.841 1.00 17.14 1356 THR C O 1
ATOM 2927 N N . ASN C 1 121 ? 1.909 29.963 19.320 1.00 16.09 1357 ASN C N 1
ATOM 2928 C CA . ASN C 1 121 ? 1.851 29.309 20.618 1.00 15.07 1357 ASN C CA 1
ATOM 2929 C C . ASN C 1 121 ? 0.889 30.035 21.548 1.00 16.17 1357 ASN C C 1
ATOM 2930 O O . ASN C 1 121 ? 0.119 29.404 22.251 1.00 15.58 1357 ASN C O 1
ATOM 2935 N N . ILE C 1 122 ? 0.966 31.370 21.558 1.00 16.26 1358 ILE C N 1
ATOM 2936 C CA . ILE C 1 122 ? 0.114 32.143 22.444 1.00 16.42 1358 ILE C CA 1
ATOM 2937 C C . ILE C 1 122 ? -1.352 31.944 22.070 1.00 16.52 1358 ILE C C 1
ATOM 2938 O O . ILE C 1 122 ? -2.168 31.721 22.955 1.00 16.48 1358 ILE C O 1
ATOM 2943 N N . LYS C 1 123 ? -1.655 32.016 20.774 1.00 17.61 1359 LYS C N 1
ATOM 2944 C CA . LYS C 1 123 ? -3.006 31.801 20.279 1.00 17.37 1359 LYS C CA 1
ATOM 2945 C C . LYS C 1 123 ? -3.533 30.452 20.753 1.00 16.99 1359 LYS C C 1
ATOM 2946 O O . LYS C 1 123 ? -4.641 30.327 21.275 1.00 16.92 1359 LYS C O 1
ATOM 2948 N N . LYS C 1 124 ? -2.714 29.411 20.610 1.00 15.93 1360 LYS C N 1
ATOM 2949 C CA . LYS C 1 124 ? -3.153 28.063 20.921 1.00 16.94 1360 LYS C CA 1
ATOM 2950 C C . LYS C 1 124 ? -3.443 27.913 22.417 1.00 17.91 1360 LYS C C 1
ATOM 2951 O O . LYS C 1 124 ? -4.466 27.364 22.817 1.00 18.24 1360 LYS C O 1
ATOM 2953 N N . VAL C 1 125 ? -2.577 28.456 23.279 1.00 16.65 1361 VAL C N 1
ATOM 2954 C CA . VAL C 1 125 ? -2.766 28.359 24.712 1.00 15.96 1361 VAL C CA 1
ATOM 2955 C C . VAL C 1 125 ? -4.039 29.096 25.130 1.00 15.95 1361 VAL C C 1
ATOM 2956 O O . VAL C 1 125 ? -4.653 28.719 26.122 1.00 17.89 1361 VAL C O 1
ATOM 2960 N N . LEU C 1 126 ? -4.394 30.165 24.405 1.00 16.03 1362 LEU C N 1
ATOM 2961 C CA . LEU C 1 126 ? -5.526 30.977 24.816 1.00 16.22 1362 LEU C CA 1
ATOM 2962 C C . LEU C 1 126 ? -6.851 30.379 24.378 1.00 16.63 1362 LEU C C 1
ATOM 2963 O O . LEU C 1 126 ? -7.863 30.862 24.855 1.00 16.62 1362 LEU C O 1
ATOM 2968 N N . VAL C 1 127 ? -6.850 29.381 23.482 1.00 15.67 1363 VAL C N 1
ATOM 2969 C CA . VAL C 1 127 ? -8.107 28.869 22.942 1.00 17.48 1363 VAL C CA 1
ATOM 2970 C C . VAL C 1 127 ? -9.025 28.409 24.067 1.00 17.51 1363 VAL C C 1
ATOM 2971 O O . VAL C 1 127 ? -10.228 28.716 24.037 1.00 16.79 1363 VAL C O 1
ATOM 2975 N N . GLU C 1 128 ? -8.498 27.681 25.048 1.00 17.93 1364 GLU C N 1
ATOM 2976 C CA . GLU C 1 128 ? -9.341 27.157 26.119 1.00 18.41 1364 GLU C CA 1
ATOM 2977 C C . GLU C 1 128 ? -9.959 28.272 26.963 1.00 18.88 1364 GLU C C 1
ATOM 2978 O O . GLU C 1 128 ? -10.934 28.023 27.668 1.00 20.39 1364 GLU C O 1
ATOM 2984 N N . PHE C 1 129 ? -9.432 29.507 26.899 1.00 17.24 1365 PHE C N 1
ATOM 2985 C CA . PHE C 1 129 ? -9.917 30.591 27.741 1.00 17.91 1365 PHE C CA 1
ATOM 2986 C C . PHE C 1 129 ? -11.003 31.416 27.068 1.00 18.01 1365 PHE C C 1
ATOM 2987 O O . PHE C 1 129 ? -11.633 32.220 27.749 1.00 18.92 1365 PHE C O 1
ATOM 2995 N N . LEU C 1 130 ? -11.212 31.254 25.752 1.00 18.84 1366 LEU C N 1
ATOM 2996 C CA . LEU C 1 130 ? -12.281 31.961 25.070 1.00 19.57 1366 LEU C CA 1
ATOM 2997 C C . LEU C 1 130 ? -13.600 31.640 25.757 1.00 20.05 1366 LEU C C 1
ATOM 2998 O O . LEU C 1 130 ? -13.895 30.468 25.969 1.00 18.98 1366 LEU C O 1
ATOM 3003 N N . SER C 1 131 ? -14.370 32.675 26.138 1.00 18.76 1367 SER C N 1
ATOM 3004 C CA . SER C 1 131 ? -15.690 32.409 26.697 1.00 21.07 1367 SER C CA 1
ATOM 3005 C C . SER C 1 131 ? -16.617 33.620 26.538 1.00 23.19 1367 SER C C 1
ATOM 3006 O O . SER C 1 131 ? -16.278 34.517 25.762 1.00 23.41 1367 SER C O 1
ATOM 3009 N N . PRO D 1 2 ? 14.533 35.355 19.188 1.00 31.41 1238 PRO D N 1
ATOM 3010 C CA . PRO D 1 2 ? 15.545 34.442 18.589 1.00 35.07 1238 PRO D CA 1
ATOM 3011 C C . PRO D 1 2 ? 16.378 33.795 19.693 1.00 31.41 1238 PRO D C 1
ATOM 3012 O O . PRO D 1 2 ? 16.058 32.675 20.075 1.00 31.91 1238 PRO D O 1
ATOM 3014 N N . GLY D 1 3 ? 17.394 34.500 20.197 1.00 28.05 1239 GLY D N 1
ATOM 3015 C CA . GLY D 1 3 ? 18.138 34.015 21.365 1.00 24.81 1239 GLY D CA 1
ATOM 3016 C C . GLY D 1 3 ? 18.561 34.986 22.458 1.00 23.30 1239 GLY D C 1
ATOM 3017 O O . GLY D 1 3 ? 19.679 34.859 22.948 1.00 24.09 1239 GLY D O 1
ATOM 3018 N N . ASP D 1 4 ? 17.680 35.911 22.833 1.00 18.05 1240 ASP D N 1
ATOM 3019 C CA . ASP D 1 4 ? 18.078 37.131 23.580 1.00 16.69 1240 ASP D CA 1
ATOM 3020 C C . ASP D 1 4 ? 18.819 36.779 24.871 1.00 17.62 1240 ASP D C 1
ATOM 3021 O O . ASP D 1 4 ? 18.269 36.059 25.684 1.00 17.57 1240 ASP D O 1
ATOM 3026 N N . ILE D 1 5 ? 20.037 37.318 25.021 1.00 16.95 1241 ILE D N 1
ATOM 3027 C CA . ILE D 1 5 ? 20.853 37.076 26.242 1.00 17.09 1241 ILE D CA 1
ATOM 3028 C C . ILE D 1 5 ? 21.239 38.424 26.875 1.00 15.43 1241 ILE D C 1
ATOM 3029 O O . ILE D 1 5 ? 22.194 38.455 27.617 1.00 15.64 1241 ILE D O 1
ATOM 3034 N N . SER D 1 6 ? 20.450 39.462 26.631 1.00 15.48 1242 SER D N 1
ATOM 3035 C CA . SER D 1 6 ? 20.775 40.788 27.143 1.00 16.00 1242 SER D CA 1
ATOM 3036 C C . SER D 1 6 ? 20.651 40.887 28.659 1.00 16.25 1242 SER D C 1
ATOM 3037 O O . SER D 1 6 ? 21.037 41.902 29.231 1.00 17.78 1242 SER D O 1
ATOM 3040 N N . HIS D 1 7 ? 20.103 39.861 29.304 1.00 16.06 1243 HIS D N 1
ATOM 3041 C CA . HIS D 1 7 ? 19.914 39.836 30.744 1.00 16.05 1243 HIS D CA 1
ATOM 3042 C C . HIS D 1 7 ? 21.060 39.135 31.486 1.00 17.72 1243 HIS D C 1
ATOM 3043 O O . HIS D 1 7 ? 21.117 39.203 32.718 1.00 19.57 1243 HIS D O 1
ATOM 3050 N N . LEU D 1 8 ? 21.931 38.419 30.765 1.00 17.54 1244 LEU D N 1
ATOM 3051 C CA . LEU D 1 8 ? 22.979 37.642 31.421 1.00 17.72 1244 LEU D CA 1
ATOM 3052 C C . LEU D 1 8 ? 24.050 38.530 32.038 1.00 17.00 1244 LEU D C 1
ATOM 3053 O O . LEU D 1 8 ? 24.335 39.612 31.537 1.00 19.36 1244 LEU D O 1
ATOM 3058 N N . ARG D 1 9 ? 24.598 38.055 33.162 1.00 14.74 1245 ARG D N 1
ATOM 3059 C CA . ARG D 1 9 ? 25.695 38.698 33.856 1.00 14.94 1245 ARG D CA 1
ATOM 3060 C C . ARG D 1 9 ? 26.900 37.771 33.762 1.00 14.51 1245 ARG D C 1
ATOM 3061 O O . ARG D 1 9 ? 26.828 36.607 34.150 1.00 15.08 1245 ARG D O 1
ATOM 3069 N N . VAL D 1 10 ? 27.986 38.286 33.194 1.00 13.84 1246 VAL D N 1
ATOM 3070 C CA . VAL D 1 10 ? 29.151 37.471 32.868 1.00 13.05 1246 VAL D CA 1
ATOM 3071 C C . VAL D 1 10 ? 30.398 38.036 33.534 1.00 13.07 1246 VAL D C 1
ATOM 3072 O O . VAL D 1 10 ? 30.622 39.247 33.555 1.00 14.10 1246 VAL D O 1
ATOM 3076 N N . LEU D 1 11 ? 31.221 37.129 34.073 1.00 12.76 1247 LEU D N 1
ATOM 3077 C CA . LEU D 1 11 ? 32.530 37.429 34.617 1.00 13.28 1247 LEU D CA 1
ATOM 3078 C C . LEU D 1 11 ? 33.586 36.878 33.665 1.00 13.16 1247 LEU D C 1
ATOM 3079 O O . LEU D 1 11 ? 33.516 35.714 33.285 1.00 13.07 1247 LEU D O 1
ATOM 3084 N N . VAL D 1 12 ? 34.564 37.724 33.333 1.00 13.16 1248 VAL D N 1
ATOM 3085 C CA . VAL D 1 12 ? 35.742 37.270 32.612 1.00 13.55 1248 VAL D CA 1
ATOM 3086 C C . VAL D 1 12 ? 36.965 37.554 33.463 1.00 12.98 1248 VAL D C 1
ATOM 3087 O O . VAL D 1 12 ? 37.245 38.704 33.777 1.00 14.10 1248 VAL D O 1
ATOM 3091 N N . ALA D 1 13 ? 37.733 36.514 33.743 1.00 13.18 1249 ALA D N 1
ATOM 3092 C CA . ALA D 1 13 ? 39.037 36.669 34.368 1.00 13.60 1249 ALA D CA 1
ATOM 3093 C C . ALA D 1 13 ? 40.106 36.422 33.313 1.00 12.88 1249 ALA D C 1
ATOM 3094 O O . ALA D 1 13 ? 40.143 35.351 32.715 1.00 14.33 1249 ALA D O 1
ATOM 3096 N N . GLU D 1 14 ? 40.943 37.436 33.109 1.00 13.86 1250 GLU D N 1
ATOM 3097 C CA . GLU D 1 14 ? 42.003 37.422 32.117 1.00 13.78 1250 GLU D CA 1
ATOM 3098 C C . GLU D 1 14 ? 43.003 38.479 32.569 1.00 14.30 1250 GLU D C 1
ATOM 3099 O O . GLU D 1 14 ? 42.622 39.637 32.756 1.00 14.53 1250 GLU D O 1
ATOM 3105 N N . ASP D 1 15 ? 44.262 38.094 32.723 1.00 14.05 1251 ASP D N 1
ATOM 3106 C CA . ASP D 1 15 ? 45.326 39.065 33.093 1.00 15.05 1251 ASP D CA 1
ATOM 3107 C C . ASP D 1 15 ? 45.794 39.875 31.875 1.00 15.07 1251 ASP D C 1
ATOM 3108 O O . ASP D 1 15 ? 46.492 40.862 32.066 1.00 16.83 1251 ASP D O 1
ATOM 3113 N N . ASN D 1 16 ? 45.446 39.439 30.675 1.00 13.86 1252 ASN D N 1
ATOM 3114 C CA . ASN D 1 16 ? 45.814 40.177 29.444 1.00 13.71 1252 ASN D CA 1
ATOM 3115 C C . ASN D 1 16 ? 44.687 41.171 29.145 1.00 15.97 1252 ASN D C 1
ATOM 3116 O O . ASN D 1 16 ? 43.593 40.749 28.784 1.00 15.43 1252 ASN D O 1
ATOM 3121 N N . LEU D 1 17 ? 44.988 42.459 29.274 1.00 15.53 1253 LEU D N 1
ATOM 3122 C CA . LEU D 1 17 ? 43.914 43.479 29.138 1.00 17.74 1253 LEU D CA 1
ATOM 3123 C C . LEU D 1 17 ? 43.484 43.650 27.678 1.00 17.57 1253 LEU D C 1
ATOM 3124 O O . LEU D 1 17 ? 42.347 44.020 27.449 1.00 18.00 1253 LEU D O 1
ATOM 3129 N N . VAL D 1 18 ? 44.377 43.374 26.737 1.00 18.13 1254 VAL D N 1
ATOM 3130 C CA . VAL D 1 18 ? 43.979 43.402 25.303 1.00 19.09 1254 VAL D CA 1
ATOM 3131 C C . VAL D 1 18 ? 42.982 42.265 25.077 1.00 18.74 1254 VAL D C 1
ATOM 3132 O O . VAL D 1 18 ? 41.963 42.491 24.434 1.00 19.62 1254 VAL D O 1
ATOM 3136 N N . ASN D 1 19 ? 43.305 41.089 25.596 1.00 16.17 1255 ASN D N 1
ATOM 3137 C CA . ASN D 1 19 ? 42.384 39.936 25.492 1.00 16.76 1255 ASN D CA 1
ATOM 3138 C C . ASN D 1 19 ? 41.029 40.261 26.140 1.00 16.28 1255 ASN D C 1
ATOM 3139 O O . ASN D 1 19 ? 40.014 39.838 25.609 1.00 17.38 1255 ASN D O 1
ATOM 3144 N N . GLN D 1 20 ? 41.049 40.949 27.281 1.00 15.02 1256 GLN D N 1
ATOM 3145 C CA . GLN D 1 20 ? 39.784 41.311 27.954 1.00 15.27 1256 GLN D CA 1
ATOM 3146 C C . GLN D 1 20 ? 38.903 42.071 26.962 1.00 16.69 1256 GLN D C 1
ATOM 3147 O O . GLN D 1 20 ? 37.719 41.801 26.884 1.00 16.74 1256 GLN D O 1
ATOM 3153 N N . GLU D 1 21 ? 39.507 43.008 26.252 1.00 16.39 1257 GLU D N 1
ATOM 3154 C CA . GLU D 1 21 ? 38.723 43.848 25.319 1.00 18.18 1257 GLU D CA 1
ATOM 3155 C C . GLU D 1 21 ? 38.237 43.003 24.135 1.00 17.95 1257 GLU D C 1
ATOM 3156 O O . GLU D 1 21 ? 37.128 43.241 23.661 1.00 18.85 1257 GLU D O 1
ATOM 3162 N N . VAL D 1 22 ? 39.050 42.052 23.697 1.00 17.72 1258 VAL D N 1
ATOM 3163 C CA . VAL D 1 22 ? 38.648 41.246 22.552 1.00 17.63 1258 VAL D CA 1
ATOM 3164 C C . VAL D 1 22 ? 37.456 40.372 22.942 1.00 17.85 1258 VAL D C 1
ATOM 3165 O O . VAL D 1 22 ? 36.464 40.294 22.200 1.00 18.50 1258 VAL D O 1
ATOM 3169 N N . ILE D 1 23 ? 37.534 39.721 24.108 1.00 17.41 1259 ILE D N 1
ATOM 3170 C CA . ILE D 1 23 ? 36.451 38.854 24.553 1.00 18.79 1259 ILE D CA 1
ATOM 3171 C C . ILE D 1 23 ? 35.213 39.701 24.831 1.00 17.13 1259 ILE D C 1
ATOM 3172 O O . ILE D 1 23 ? 34.092 39.279 24.552 1.00 17.69 1259 ILE D O 1
ATOM 3177 N N . SER D 1 24 ? 35.411 40.896 25.395 1.00 17.84 1260 SER D N 1
ATOM 3178 C CA A SER D 1 24 ? 34.285 41.763 25.687 0.50 17.25 1260 SER D CA 1
ATOM 3179 C CA B SER D 1 24 ? 34.310 41.804 25.682 0.50 17.43 1260 SER D CA 1
ATOM 3180 C C . SER D 1 24 ? 33.556 42.127 24.399 1.00 18.31 1260 SER D C 1
ATOM 3181 O O . SER D 1 24 ? 32.326 42.048 24.337 1.00 18.53 1260 SER D O 1
ATOM 3186 N N . ARG D 1 25 ? 34.308 42.496 23.366 1.00 18.45 1261 ARG D N 1
ATOM 3187 C CA . ARG D 1 25 ? 33.692 42.823 22.089 1.00 19.74 1261 ARG D CA 1
ATOM 3188 C C . ARG D 1 25 ? 32.904 41.630 21.550 1.00 18.62 1261 ARG D C 1
ATOM 3189 O O . ARG D 1 25 ? 31.779 41.798 21.076 1.00 17.51 1261 ARG D O 1
ATOM 3197 N N . MET D 1 26 ? 33.474 40.422 21.618 1.00 18.37 1262 MET D N 1
ATOM 3198 C CA . MET D 1 26 ? 32.808 39.236 21.105 1.00 19.48 1262 MET D CA 1
ATOM 3199 C C . MET D 1 26 ? 31.510 38.967 21.858 1.00 18.60 1262 MET D C 1
ATOM 3200 O O . MET D 1 26 ? 30.471 38.681 21.259 1.00 20.54 1262 MET D O 1
ATOM 3205 N N . LEU D 1 27 ? 31.553 39.063 23.190 1.00 18.69 1263 LEU D N 1
ATOM 3206 C CA . LEU D 1 27 ? 30.364 38.822 23.984 1.00 17.84 1263 LEU D CA 1
ATOM 3207 C C . LEU D 1 27 ? 29.293 39.872 23.697 1.00 18.04 1263 LEU D C 1
ATOM 3208 O O . LEU D 1 27 ? 28.105 39.533 23.562 1.00 19.28 1263 LEU D O 1
ATOM 3213 N N . LYS D 1 28 ? 29.697 41.139 23.538 1.00 17.93 1264 LYS D N 1
ATOM 3214 C CA . LYS D 1 28 ? 28.732 42.198 23.252 1.00 18.46 1264 LYS D CA 1
ATOM 3215 C C . LYS D 1 28 ? 28.102 41.987 21.877 1.00 19.20 1264 LYS D C 1
ATOM 3216 O O . LYS D 1 28 ? 26.916 42.272 21.708 1.00 18.82 1264 LYS D O 1
ATOM 3222 N N . GLN D 1 29 ? 28.869 41.481 20.904 1.00 20.76 1265 GLN D N 1
ATOM 3223 C CA . GLN D 1 29 ? 28.338 41.208 19.572 1.00 22.94 1265 GLN D CA 1
ATOM 3224 C C . GLN D 1 29 ? 27.225 40.163 19.624 1.00 24.33 1265 GLN D C 1
ATOM 3225 O O . GLN D 1 29 ? 26.312 40.197 18.800 1.00 24.52 1265 GLN D O 1
ATOM 3231 N N . GLU D 1 30 ? 27.301 39.224 20.581 1.00 24.72 1266 GLU D N 1
ATOM 3232 C CA . GLU D 1 30 ? 26.305 38.173 20.743 1.00 25.42 1266 GLU D CA 1
ATOM 3233 C C . GLU D 1 30 ? 25.101 38.651 21.552 1.00 25.78 1266 GLU D C 1
ATOM 3234 O O . GLU D 1 30 ? 24.079 37.950 21.631 1.00 26.72 1266 GLU D O 1
ATOM 3240 N N . GLY D 1 31 ? 25.208 39.846 22.146 1.00 22.09 1267 GLY D N 1
ATOM 3241 C CA . GLY D 1 31 ? 24.098 40.468 22.845 1.00 23.50 1267 GLY D CA 1
ATOM 3242 C C . GLY D 1 31 ? 24.307 40.596 24.354 1.00 22.59 1267 GLY D C 1
ATOM 3243 O O . GLY D 1 31 ? 23.423 41.102 25.048 1.00 23.20 1267 GLY D O 1
ATOM 3244 N N . ILE D 1 32 ? 25.487 40.203 24.865 1.00 19.40 1268 ILE D N 1
ATOM 3245 C CA . ILE D 1 32 ? 25.794 40.388 26.280 1.00 20.11 1268 ILE D CA 1
ATOM 3246 C C . ILE D 1 32 ? 25.916 41.883 26.553 1.00 20.14 1268 ILE D C 1
ATOM 3247 O O . ILE D 1 32 ? 26.555 42.625 25.793 1.00 22.94 1268 ILE D O 1
ATOM 3252 N N . THR D 1 33 ? 25.327 42.315 27.664 1.00 19.33 1269 THR D N 1
ATOM 3253 C CA . THR D 1 33 ? 25.318 43.715 28.052 1.00 18.85 1269 THR D CA 1
ATOM 3254 C C . THR D 1 33 ? 26.017 43.948 29.390 1.00 20.16 1269 THR D C 1
ATOM 3255 O O . THR D 1 33 ? 26.436 45.066 29.671 1.00 23.28 1269 THR D O 1
ATOM 3259 N N . ASN D 1 34 ? 26.180 42.897 30.206 1.00 17.69 1270 ASN D N 1
ATOM 3260 C CA . ASN D 1 34 ? 26.563 43.073 31.590 1.00 16.76 1270 ASN D CA 1
ATOM 3261 C C . ASN D 1 34 ? 27.778 42.196 31.875 1.00 16.87 1270 ASN D C 1
ATOM 3262 O O . ASN D 1 34 ? 27.633 40.995 32.126 1.00 17.26 1270 ASN D O 1
ATOM 3267 N N . LEU D 1 35 ? 28.951 42.830 31.826 1.00 17.84 1271 LEU D N 1
ATOM 3268 C CA . LEU D 1 35 ? 30.250 42.155 31.867 1.00 18.29 1271 LEU D CA 1
ATOM 3269 C C . LEU D 1 35 ? 31.075 42.760 32.999 1.00 18.21 1271 LEU D C 1
ATOM 3270 O O . LEU D 1 35 ? 31.079 43.980 33.189 1.00 20.49 1271 LEU D O 1
ATOM 3275 N N . THR D 1 36 ? 31.768 41.924 33.777 1.00 15.79 1272 THR D N 1
ATOM 3276 C CA . THR D 1 36 ? 32.737 42.325 34.781 1.00 15.75 1272 THR D CA 1
ATOM 3277 C C . THR D 1 36 ? 34.060 41.672 34.425 1.00 15.66 1272 THR D C 1
ATOM 3278 O O . THR D 1 36 ? 34.070 40.476 34.117 1.00 15.16 1272 THR D O 1
ATOM 3282 N N . MET D 1 37 ? 35.142 42.451 34.522 1.00 15.74 1273 MET D N 1
ATOM 3283 C CA . MET D 1 37 ? 36.485 41.981 34.219 1.00 16.25 1273 MET D CA 1
ATOM 3284 C C . MET D 1 37 ? 37.269 41.797 35.503 1.00 16.18 1273 MET D C 1
ATOM 3285 O O . MET D 1 37 ? 37.271 42.661 36.380 1.00 17.42 1273 MET D O 1
ATOM 3290 N N . ALA D 1 38 ? 38.049 40.717 35.571 1.00 14.84 1274 ALA D N 1
ATOM 3291 C CA . ALA D 1 38 ? 38.960 40.460 36.673 1.00 15.55 1274 ALA D CA 1
ATOM 3292 C C . ALA D 1 38 ? 40.346 40.187 36.106 1.00 16.55 1274 ALA D C 1
ATOM 3293 O O . ALA D 1 38 ? 40.461 39.475 35.113 1.00 14.96 1274 ALA D O 1
ATOM 3295 N N . CYS D 1 39 ? 41.398 40.767 36.692 1.00 16.49 1275 CYS D N 1
ATOM 3296 C CA . CYS D 1 39 ? 42.730 40.604 36.117 1.00 18.14 1275 CYS D CA 1
ATOM 3297 C C . CYS D 1 39 ? 43.564 39.534 36.814 1.00 16.08 1275 CYS D C 1
ATOM 3298 O O . CYS D 1 39 ? 44.665 39.243 36.354 1.00 16.21 1275 CYS D O 1
ATOM 3301 N N . ASN D 1 40 ? 43.029 38.900 37.855 1.00 15.91 1276 ASN D N 1
ATOM 3302 C CA . ASN D 1 40 ? 43.684 37.725 38.420 1.00 16.11 1276 ASN D CA 1
ATOM 3303 C C . ASN D 1 40 ? 42.648 36.914 39.190 1.00 15.57 1276 ASN D C 1
ATOM 3304 O O . ASN D 1 40 ? 41.474 37.293 39.295 1.00 15.84 1276 ASN D O 1
ATOM 3309 N N . GLY D 1 41 ? 43.061 35.753 39.692 1.00 15.49 1277 GLY D N 1
ATOM 3310 C CA . GLY D 1 41 ? 42.137 34.839 40.346 1.00 16.51 1277 GLY D CA 1
ATOM 3311 C C . GLY D 1 41 ? 41.583 35.369 41.672 1.00 15.62 1277 GLY D C 1
ATOM 3312 O O . GLY D 1 41 ? 40.470 35.021 42.048 1.00 15.86 1277 GLY D O 1
ATOM 3313 N N . ALA D 1 42 ? 42.385 36.162 42.383 1.00 17.16 1278 ALA D N 1
ATOM 3314 C CA . ALA D 1 42 ? 41.963 36.750 43.645 1.00 17.54 1278 ALA D CA 1
ATOM 3315 C C . ALA D 1 42 ? 40.812 37.724 43.393 1.00 17.25 1278 ALA D C 1
ATOM 3316 O O . ALA D 1 42 ? 39.792 37.690 44.088 1.00 16.82 1278 ALA D O 1
ATOM 3318 N N . LYS D 1 43 ? 40.957 38.562 42.360 1.00 16.78 1279 LYS D N 1
ATOM 3319 C CA . LYS D 1 43 ? 39.923 39.510 41.980 1.00 17.72 1279 LYS D CA 1
ATOM 3320 C C . LYS D 1 43 ? 38.674 38.749 41.535 1.00 16.29 1279 LYS D C 1
ATOM 3321 O O . LYS D 1 43 ? 37.542 39.168 41.793 1.00 16.02 1279 LYS D O 1
ATOM 3327 N N . ALA D 1 44 ? 38.857 37.637 40.811 1.00 14.98 1280 ALA D N 1
ATOM 3328 C CA . ALA D 1 44 ? 37.718 36.841 40.391 1.00 14.91 1280 ALA D CA 1
ATOM 3329 C C . ALA D 1 44 ? 36.929 36.324 41.586 1.00 15.17 1280 ALA D C 1
ATOM 3330 O O . ALA D 1 44 ? 35.711 36.449 41.605 1.00 15.19 1280 ALA D O 1
ATOM 3332 N N . ILE D 1 45 ? 37.637 35.758 42.568 1.00 15.42 1281 ILE D N 1
ATOM 3333 C CA . ILE D 1 45 ? 36.987 35.293 43.781 1.00 14.75 1281 ILE D CA 1
ATOM 3334 C C . ILE D 1 45 ? 36.225 36.453 44.429 1.00 15.38 1281 ILE D C 1
ATOM 3335 O O . ILE D 1 45 ? 35.087 36.266 44.863 1.00 15.00 1281 ILE D O 1
ATOM 3340 N N . ASP D 1 46 ? 36.853 37.631 44.511 1.00 15.76 1282 ASP D N 1
ATOM 3341 C CA . ASP D 1 46 ? 36.239 38.755 45.215 1.00 17.01 1282 ASP D CA 1
ATOM 3342 C C . ASP D 1 46 ? 34.955 39.185 44.513 1.00 16.04 1282 ASP D C 1
ATOM 3343 O O . ASP D 1 46 ? 33.969 39.495 45.174 1.00 16.61 1282 ASP D O 1
ATOM 3348 N N . PHE D 1 47 ? 34.937 39.175 43.171 1.00 14.39 1283 PHE D N 1
ATOM 3349 C CA . PHE D 1 47 ? 33.734 39.554 42.462 1.00 14.87 1283 PHE D CA 1
ATOM 3350 C C . PHE D 1 47 ? 32.644 38.507 42.662 1.00 13.99 1283 PHE D C 1
ATOM 3351 O O . PHE D 1 47 ? 31.461 38.843 42.709 1.00 14.81 1283 PHE D O 1
ATOM 3359 N N . VAL D 1 48 ? 33.006 37.221 42.706 1.00 14.20 1284 VAL D N 1
ATOM 3360 C CA . VAL D 1 48 ? 31.971 36.217 42.911 1.00 13.72 1284 VAL D CA 1
ATOM 3361 C C . VAL D 1 48 ? 31.403 36.379 44.326 1.00 13.55 1284 VAL D C 1
ATOM 3362 O O . VAL D 1 48 ? 30.185 36.320 44.492 1.00 13.51 1284 VAL D O 1
ATOM 3366 N N . LYS D 1 49 ? 32.254 36.645 45.315 1.00 15.27 1285 LYS D N 1
ATOM 3367 C CA . LYS D 1 49 ? 31.758 36.865 46.670 1.00 15.77 1285 LYS D CA 1
ATOM 3368 C C . LYS D 1 49 ? 30.791 38.035 46.701 1.00 16.81 1285 LYS D C 1
ATOM 3369 O O . LYS D 1 49 ? 29.711 37.920 47.280 1.00 17.22 1285 LYS D O 1
ATOM 3375 N N . GLU D 1 50 ? 31.170 39.156 46.076 1.00 15.87 1286 GLU D N 1
ATOM 3376 C CA . GLU D 1 50 ? 30.323 40.338 46.049 1.00 17.96 1286 GLU D CA 1
ATOM 3377 C C . GLU D 1 50 ? 29.010 39.989 45.354 1.00 16.50 1286 GLU D C 1
ATOM 3378 O O . GLU D 1 50 ? 27.930 40.410 45.784 1.00 17.51 1286 GLU D O 1
ATOM 3384 N N . SER D 1 51 ? 29.064 39.213 44.258 1.00 16.15 1287 SER D N 1
ATOM 3385 C CA . SER D 1 51 ? 27.879 38.903 43.485 1.00 15.41 1287 SER D CA 1
ATOM 3386 C C . SER D 1 51 ? 26.873 38.111 44.326 1.00 14.82 1287 SER D C 1
ATOM 3387 O O . SER D 1 51 ? 25.662 38.217 44.116 1.00 15.84 1287 SER D O 1
ATOM 3390 N N . ILE D 1 52 ? 27.390 37.304 45.257 1.00 15.82 1288 ILE D N 1
ATOM 3391 C CA . ILE D 1 52 ? 26.549 36.519 46.138 1.00 15.66 1288 ILE D CA 1
ATOM 3392 C C . ILE D 1 52 ? 25.984 37.397 47.246 1.00 16.30 1288 ILE D C 1
ATOM 3393 O O . ILE D 1 52 ? 24.801 37.314 47.536 1.00 17.34 1288 ILE D O 1
ATOM 3398 N N . GLU D 1 53 ? 26.847 38.207 47.854 1.00 17.32 1289 GLU D N 1
ATOM 3399 C CA . GLU D 1 53 ? 26.440 39.139 48.902 1.00 19.48 1289 GLU D CA 1
ATOM 3400 C C . GLU D 1 53 ? 25.303 40.032 48.417 1.00 20.62 1289 GLU D C 1
ATOM 3401 O O . GLU D 1 53 ? 24.407 40.375 49.201 1.00 20.95 1289 GLU D O 1
ATOM 3407 N N . ASN D 1 54 ? 25.355 40.422 47.139 1.00 19.54 1290 ASN D N 1
ATOM 3408 C CA . ASN D 1 54 ? 24.458 41.412 46.557 1.00 20.23 1290 ASN D CA 1
ATOM 3409 C C . ASN D 1 54 ? 23.297 40.775 45.799 1.00 18.86 1290 ASN D C 1
ATOM 3410 O O . ASN D 1 54 ? 22.467 41.495 45.264 1.00 20.89 1290 ASN D O 1
ATOM 3415 N N . ASN D 1 55 ? 23.220 39.439 45.741 1.00 18.75 1291 ASN D N 1
ATOM 3416 C CA . ASN D 1 55 ? 22.154 38.746 45.031 1.00 18.78 1291 ASN D CA 1
ATOM 3417 C C . ASN D 1 55 ? 22.085 39.202 43.567 1.00 18.83 1291 ASN D C 1
ATOM 3418 O O . ASN D 1 55 ? 21.002 39.421 43.011 1.00 21.65 1291 ASN D O 1
ATOM 3423 N N . GLU D 1 56 ? 23.265 39.285 42.943 1.00 18.60 1292 GLU D N 1
ATOM 3424 C CA . GLU D 1 56 ? 23.417 39.575 41.524 1.00 19.15 1292 GLU D CA 1
ATOM 3425 C C . GLU D 1 56 ? 24.422 38.585 40.944 1.00 16.21 1292 GLU D C 1
ATOM 3426 O O . GLU D 1 56 ? 25.524 38.948 40.514 1.00 16.85 1292 GLU D O 1
ATOM 3432 N N . ASN D 1 57 ? 24.007 37.325 40.953 1.00 16.54 1293 ASN D N 1
ATOM 3433 C CA . ASN D 1 57 ? 24.910 36.218 40.694 1.00 17.35 1293 ASN D CA 1
ATOM 3434 C C . ASN D 1 57 ? 25.299 36.200 39.221 1.00 16.28 1293 ASN D C 1
ATOM 3435 O O . ASN D 1 57 ? 24.525 36.582 38.359 1.00 17.17 1293 ASN D O 1
ATOM 3440 N N . PHE D 1 58 ? 26.528 35.764 38.966 1.00 15.09 1294 PHE D N 1
ATOM 3441 C CA . PHE D 1 58 ? 26.982 35.564 37.599 1.00 14.61 1294 PHE D CA 1
ATOM 3442 C C . PHE D 1 58 ? 26.355 34.328 36.972 1.00 14.84 1294 PHE D C 1
ATOM 3443 O O . PHE D 1 58 ? 26.270 33.256 37.586 1.00 16.34 1294 PHE D O 1
ATOM 3451 N N . ASP D 1 59 ? 25.967 34.472 35.705 1.00 14.05 1295 ASP D N 1
ATOM 3452 C CA . ASP D 1 59 ? 25.396 33.378 34.928 1.00 15.70 1295 ASP D CA 1
ATOM 3453 C C . ASP D 1 59 ? 26.486 32.497 34.320 1.00 14.28 1295 ASP D C 1
ATOM 3454 O O . ASP D 1 59 ? 26.251 31.315 34.104 1.00 15.60 1295 ASP D O 1
ATOM 3459 N N . LEU D 1 60 ? 27.669 33.064 34.025 1.00 14.72 1296 LEU D N 1
ATOM 3460 C CA . LEU D 1 60 ? 28.780 32.315 33.438 1.00 16.34 1296 LEU D CA 1
ATOM 3461 C C . LEU D 1 60 ? 30.060 32.994 33.854 1.00 14.38 1296 LEU D C 1
ATOM 3462 O O . LEU D 1 60 ? 30.086 34.198 33.980 1.00 14.44 1296 LEU D O 1
ATOM 3467 N N . ILE D 1 61 ? 31.122 32.211 33.964 1.00 12.72 1297 ILE D N 1
ATOM 3468 C CA . ILE D 1 61 ? 32.459 32.712 34.197 1.00 12.56 1297 ILE D CA 1
ATOM 3469 C C . ILE D 1 61 ? 33.377 32.156 33.118 1.00 13.33 1297 ILE D C 1
ATOM 3470 O O . ILE D 1 61 ? 33.413 30.943 32.897 1.00 13.02 1297 ILE D O 1
ATOM 3475 N N . PHE D 1 62 ? 34.131 33.051 32.483 1.00 12.91 1298 PHE D N 1
ATOM 3476 C CA . PHE D 1 62 ? 35.237 32.654 31.620 1.00 12.95 1298 PHE D CA 1
ATOM 3477 C C . PHE D 1 62 ? 36.502 32.842 32.439 1.00 12.81 1298 PHE D C 1
ATOM 3478 O O . PHE D 1 62 ? 36.754 33.961 32.879 1.00 14.24 1298 PHE D O 1
ATOM 3486 N N . MET D 1 63 ? 37.291 31.777 32.626 1.00 12.04 1299 MET D N 1
ATOM 3487 C CA . MET D 1 63 ? 38.403 31.790 33.568 1.00 13.16 1299 MET D CA 1
ATOM 3488 C C . MET D 1 63 ? 39.706 31.453 32.859 1.00 13.29 1299 MET D C 1
ATOM 3489 O O . MET D 1 63 ? 39.949 30.313 32.472 1.00 13.68 1299 MET D O 1
ATOM 3494 N N . ASP D 1 64 ? 40.548 32.461 32.688 1.00 12.92 1300 ASP D N 1
ATOM 3495 C CA . ASP D 1 64 ? 41.898 32.246 32.194 1.00 14.23 1300 ASP D CA 1
ATOM 3496 C C . ASP D 1 64 ? 42.617 31.332 33.173 1.00 14.17 1300 ASP D C 1
ATOM 3497 O O . ASP D 1 64 ? 42.549 31.522 34.393 1.00 15.42 1300 ASP D O 1
ATOM 3502 N N . VAL D 1 65 ? 43.337 30.339 32.658 1.00 13.67 1301 VAL D N 1
ATOM 3503 C CA . VAL D 1 65 ? 43.965 29.370 33.534 1.00 13.87 1301 VAL D CA 1
ATOM 3504 C C . VAL D 1 65 ? 45.224 29.961 34.166 1.00 14.78 1301 VAL D C 1
ATOM 3505 O O . VAL D 1 65 ? 45.399 29.820 35.377 1.00 16.11 1301 VAL D O 1
ATOM 3509 N N . GLN D 1 66 ? 46.098 30.579 33.362 1.00 14.22 1302 GLN D N 1
ATOM 3510 C CA . GLN D 1 66 ? 47.348 31.168 33.840 1.00 15.75 1302 GLN D CA 1
ATOM 3511 C C . GLN D 1 66 ? 47.166 32.669 34.049 1.00 15.54 1302 GLN D C 1
ATOM 3512 O O . GLN D 1 66 ? 47.011 33.446 33.095 1.00 16.60 1302 GLN D O 1
ATOM 3518 N N . MET D 1 67 ? 47.194 33.039 35.332 1.00 18.29 1303 MET D N 1
ATOM 3519 C CA . MET D 1 67 ? 47.161 34.415 35.793 1.00 18.09 1303 MET D CA 1
ATOM 3520 C C . MET D 1 67 ? 48.102 34.525 36.992 1.00 20.64 1303 MET D C 1
ATOM 3521 O O . MET D 1 67 ? 48.227 33.592 37.777 1.00 20.74 1303 MET D O 1
ATOM 3526 N N . PRO D 1 68 ? 48.675 35.720 37.217 1.00 27.26 1304 PRO D N 1
ATOM 3527 C CA . PRO D 1 68 ? 49.523 35.965 38.389 1.00 29.02 1304 PRO D CA 1
ATOM 3528 C C . PRO D 1 68 ? 48.809 35.909 39.738 1.00 34.00 1304 PRO D C 1
ATOM 3529 O O . PRO D 1 68 ? 47.596 36.118 39.830 1.00 31.40 1304 PRO D O 1
ATOM 3533 N N . GLU D 1 69 ? 49.602 35.610 40.782 1.00 34.98 1305 GLU D N 1
ATOM 3534 C CA . GLU D 1 69 ? 49.194 35.689 42.178 1.00 36.77 1305 GLU D CA 1
ATOM 3535 C C . GLU D 1 69 ? 48.233 34.563 42.545 1.00 36.68 1305 GLU D C 1
ATOM 3536 O O . GLU D 1 69 ? 48.534 33.756 43.419 1.00 35.42 1305 GLU D O 1
ATOM 3538 N N . VAL D 1 70 ? 47.047 34.551 41.928 1.00 30.00 1306 VAL D N 1
ATOM 3539 C CA . VAL D 1 70 ? 46.109 33.456 42.066 1.00 28.68 1306 VAL D CA 1
ATOM 3540 C C . VAL D 1 70 ? 45.695 33.090 40.649 1.00 25.69 1306 VAL D C 1
ATOM 3541 O O . VAL D 1 70 ? 45.181 33.932 39.917 1.00 26.41 1306 VAL D O 1
ATOM 3545 N N . ASP D 1 71 ? 45.974 31.847 40.268 1.00 22.09 1307 ASP D N 1
ATOM 3546 C CA . ASP D 1 71 ? 45.717 31.426 38.904 1.00 20.89 1307 ASP D CA 1
ATOM 3547 C C . ASP D 1 71 ? 44.266 30.968 38.822 1.00 20.81 1307 ASP D C 1
ATOM 3548 O O . ASP D 1 71 ? 43.520 30.995 39.806 1.00 21.46 1307 ASP D O 1
ATOM 3553 N N . GLY D 1 72 ? 43.857 30.537 37.634 1.00 18.95 1308 GLY D N 1
ATOM 3554 C CA . GLY D 1 72 ? 42.472 30.175 37.405 1.00 19.03 1308 GLY D CA 1
ATOM 3555 C C . GLY D 1 72 ? 42.065 28.860 38.065 1.00 18.03 1308 GLY D C 1
ATOM 3556 O O . GLY D 1 72 ? 40.874 28.623 38.312 1.00 17.75 1308 GLY D O 1
ATOM 3557 N N . LEU D 1 73 ? 43.027 27.955 38.283 1.00 17.55 1309 LEU D N 1
ATOM 3558 C CA . LEU D 1 73 ? 42.730 26.687 38.926 1.00 19.68 1309 LEU D CA 1
ATOM 3559 C C . LEU D 1 73 ? 42.358 26.914 40.388 1.00 19.52 1309 LEU D C 1
ATOM 3560 O O . LEU D 1 73 ? 41.353 26.376 40.839 1.00 20.94 1309 LEU D O 1
ATOM 3565 N N . LYS D 1 74 ? 43.176 27.709 41.062 1.00 22.38 1310 LYS D N 1
ATOM 3566 C CA . LYS D 1 74 ? 42.931 28.041 42.461 1.00 23.15 1310 LYS D CA 1
ATOM 3567 C C . LYS D 1 74 ? 41.614 28.805 42.591 1.00 21.21 1310 LYS D C 1
ATOM 3568 O O . LYS D 1 74 ? 40.820 28.506 43.481 1.00 21.81 1310 LYS D O 1
ATOM 3574 N N . ALA D 1 75 ? 41.362 29.744 41.677 1.00 18.45 1311 ALA D N 1
ATOM 3575 C CA . ALA D 1 75 ? 40.137 30.532 41.739 1.00 16.70 1311 ALA D CA 1
ATOM 3576 C C . ALA D 1 75 ? 38.928 29.626 41.541 1.00 17.95 1311 ALA D C 1
ATOM 3577 O O . ALA D 1 75 ? 37.930 29.735 42.261 1.00 16.71 1311 ALA D O 1
ATOM 3579 N N . THR D 1 76 ? 39.005 28.717 40.559 1.00 16.25 1312 THR D N 1
ATOM 3580 C CA . THR D 1 76 ? 37.882 27.852 40.248 1.00 15.37 1312 THR D CA 1
ATOM 3581 C C . THR D 1 76 ? 37.542 26.944 41.437 1.00 15.90 1312 THR D C 1
ATOM 3582 O O . THR D 1 76 ? 36.371 26.740 41.779 1.00 16.77 1312 THR D O 1
ATOM 3586 N N . LYS D 1 77 ? 38.581 26.400 42.088 1.00 18.66 1313 LYS D N 1
ATOM 3587 C CA . LYS D 1 77 ? 38.335 25.492 43.188 1.00 21.97 1313 LYS D CA 1
ATOM 3588 C C . LYS D 1 77 ? 37.605 26.221 44.320 1.00 19.24 1313 LYS D C 1
ATOM 3589 O O . LYS D 1 77 ? 36.661 25.682 44.890 1.00 18.91 1313 LYS D O 1
ATOM 3595 N N . MET D 1 78 ? 38.044 27.438 44.618 1.00 20.38 1314 MET D N 1
ATOM 3596 C CA . MET D 1 78 ? 37.416 28.256 45.653 1.00 20.35 1314 MET D CA 1
ATOM 3597 C C . MET D 1 78 ? 35.967 28.586 45.299 1.00 18.50 1314 MET D C 1
ATOM 3598 O O . MET D 1 78 ? 35.077 28.558 46.146 1.00 18.32 1314 MET D O 1
ATOM 3603 N N . ILE D 1 79 ? 35.736 28.984 44.044 1.00 17.57 1315 ILE D N 1
ATOM 3604 C CA . ILE D 1 79 ? 34.425 29.400 43.599 1.00 16.71 1315 ILE D CA 1
ATOM 3605 C C . ILE D 1 79 ? 33.473 28.204 43.649 1.00 17.49 1315 ILE D C 1
ATOM 3606 O O . ILE D 1 79 ? 32.308 28.344 44.018 1.00 16.54 1315 ILE D O 1
ATOM 3611 N N . ARG D 1 80 ? 33.947 27.002 43.287 1.00 18.25 1316 ARG D N 1
ATOM 3612 C CA . ARG D 1 80 ? 33.095 25.821 43.320 1.00 19.88 1316 ARG D CA 1
ATOM 3613 C C . ARG D 1 80 ? 32.781 25.329 44.731 1.00 21.17 1316 ARG D C 1
ATOM 3614 O O . ARG D 1 80 ? 31.649 24.949 45.008 1.00 23.34 1316 ARG D O 1
ATOM 3622 N N . LYS D 1 81 ? 33.810 25.237 45.564 1.00 22.60 1317 LYS D N 1
ATOM 3623 C CA . LYS D 1 81 ? 33.677 24.641 46.885 1.00 25.62 1317 LYS D CA 1
ATOM 3624 C C . LYS D 1 81 ? 33.126 25.672 47.862 1.00 25.76 1317 LYS D C 1
ATOM 3625 O O . LYS D 1 81 ? 31.991 25.558 48.324 1.00 30.09 1317 LYS D O 1
ATOM 3631 N N . ASN D 1 82 ? 33.921 26.696 48.167 1.00 23.01 1318 ASN D N 1
ATOM 3632 C CA . ASN D 1 82 ? 33.535 27.634 49.205 1.00 23.44 1318 ASN D CA 1
ATOM 3633 C C . ASN D 1 82 ? 32.310 28.424 48.764 1.00 21.13 1318 ASN D C 1
ATOM 3634 O O . ASN D 1 82 ? 31.463 28.747 49.586 1.00 21.11 1318 ASN D O 1
ATOM 3639 N N . LEU D 1 83 ? 32.238 28.798 47.478 1.00 18.41 1319 LEU D N 1
ATOM 3640 C CA . LEU D 1 83 ? 31.183 29.708 47.051 1.00 16.25 1319 LEU D CA 1
ATOM 3641 C C . LEU D 1 83 ? 30.046 28.968 46.346 1.00 15.82 1319 LEU D C 1
ATOM 3642 O O . LEU D 1 83 ? 29.083 29.595 45.921 1.00 17.69 1319 LEU D O 1
ATOM 3647 N N . GLN D 1 84 ? 30.130 27.633 46.249 1.00 16.12 1320 GLN D N 1
ATOM 3648 C CA . GLN D 1 84 ? 29.031 26.790 45.804 1.00 17.60 1320 GLN D CA 1
ATOM 3649 C C . GLN D 1 84 ? 28.512 27.203 44.417 1.00 17.42 1320 GLN D C 1
ATOM 3650 O O . GLN D 1 84 ? 27.345 27.022 44.098 1.00 18.81 1320 GLN D O 1
ATOM 3656 N N . TYR D 1 85 ? 29.409 27.686 43.551 1.00 16.49 1321 TYR D N 1
ATOM 3657 C CA . TYR D 1 85 ? 29.018 28.098 42.210 1.00 16.70 1321 TYR D CA 1
ATOM 3658 C C . TYR D 1 85 ? 28.712 26.860 41.365 1.00 17.22 1321 TYR D C 1
ATOM 3659 O O . TYR D 1 85 ? 29.561 25.960 41.267 1.00 18.77 1321 TYR D O 1
ATOM 3668 N N . ASN D 1 86 ? 27.530 26.819 40.746 1.00 18.48 1322 ASN D N 1
ATOM 3669 C CA . ASN D 1 86 ? 27.088 25.644 40.009 1.00 20.32 1322 ASN D CA 1
ATOM 3670 C C . ASN D 1 86 ? 26.943 25.897 38.515 1.00 20.70 1322 ASN D C 1
ATOM 3671 O O . ASN D 1 86 ? 26.622 24.966 37.786 1.00 24.78 1322 ASN D O 1
ATOM 3676 N N . LYS D 1 87 ? 27.234 27.112 38.049 1.00 16.14 1323 LYS D N 1
ATOM 3677 C CA . LYS D 1 87 ? 27.021 27.466 36.654 1.00 16.93 1323 LYS D CA 1
ATOM 3678 C C . LYS D 1 87 ? 28.335 27.295 35.899 1.00 15.19 1323 LYS D C 1
ATOM 3679 O O . LYS D 1 87 ? 29.345 26.900 36.473 1.00 14.88 1323 LYS D O 1
ATOM 3685 N N . PRO D 1 88 ? 28.352 27.499 34.567 1.00 16.13 1324 PRO D N 1
ATOM 3686 C CA . PRO D 1 88 ? 29.559 27.190 33.807 1.00 15.24 1324 PRO D CA 1
ATOM 3687 C C . PRO D 1 88 ? 30.760 28.020 34.205 1.00 14.08 1324 PRO D C 1
ATOM 3688 O O . PRO D 1 88 ? 30.643 29.230 34.381 1.00 14.39 1324 PRO D O 1
ATOM 3692 N N . ILE D 1 89 ? 31.907 27.344 34.297 1.00 13.22 1325 ILE D N 1
ATOM 3693 C CA . ILE D 1 89 ? 33.204 27.988 34.388 1.00 13.41 1325 ILE D CA 1
ATOM 3694 C C . ILE D 1 89 ? 34.025 27.442 33.218 1.00 13.79 1325 ILE D C 1
ATOM 3695 O O . ILE D 1 89 ? 34.338 26.256 33.195 1.00 14.81 1325 ILE D O 1
ATOM 3700 N N . ILE D 1 90 ? 34.289 28.304 32.235 1.00 13.05 1326 ILE D N 1
ATOM 3701 C CA . ILE D 1 90 ? 34.942 27.925 30.994 1.00 12.90 1326 ILE D CA 1
ATOM 3702 C C . ILE D 1 90 ? 36.411 28.318 31.096 1.00 12.47 1326 ILE D C 1
ATOM 3703 O O . ILE D 1 90 ? 36.742 29.505 31.151 1.00 13.28 1326 ILE D O 1
ATOM 3708 N N . ALA D 1 91 ? 37.290 27.310 31.044 1.00 12.38 1327 ALA D N 1
ATOM 3709 C CA . ALA D 1 91 ? 38.729 27.532 31.069 1.00 12.42 1327 ALA D CA 1
ATOM 3710 C C . ALA D 1 91 ? 39.203 28.113 29.739 1.00 12.87 1327 ALA D C 1
ATOM 3711 O O . ALA D 1 91 ? 38.861 27.601 28.677 1.00 14.28 1327 ALA D O 1
ATOM 3713 N N . LEU D 1 92 ? 40.001 29.189 29.802 1.00 12.71 1328 LEU D N 1
ATOM 3714 C CA . LEU D 1 92 ? 40.719 29.702 28.652 1.00 12.90 1328 LEU D CA 1
ATOM 3715 C C . LEU D 1 92 ? 42.149 29.210 28.800 1.00 13.31 1328 LEU D C 1
ATOM 3716 O O . LEU D 1 92 ? 42.873 29.640 29.694 1.00 13.37 1328 LEU D O 1
ATOM 3721 N N . THR D 1 93 ? 42.549 28.262 27.957 1.00 14.04 1329 THR D N 1
ATOM 3722 C CA . THR D 1 93 ? 43.819 27.574 28.127 1.00 13.58 1329 THR D CA 1
ATOM 3723 C C . THR D 1 93 ? 44.696 27.803 26.908 1.00 14.49 1329 THR D C 1
ATOM 3724 O O . THR D 1 93 ? 44.235 27.745 25.787 1.00 14.54 1329 THR D O 1
ATOM 3728 N N . ALA D 1 94 ? 45.998 27.931 27.173 1.00 14.81 1330 ALA D N 1
ATOM 3729 C CA . ALA D 1 94 ? 46.999 28.106 26.145 1.00 16.84 1330 ALA D CA 1
ATOM 3730 C C . ALA D 1 94 ? 47.467 26.763 25.606 1.00 17.08 1330 ALA D C 1
ATOM 3731 O O . ALA D 1 94 ? 48.091 26.727 24.549 1.00 18.65 1330 ALA D O 1
ATOM 3733 N N . PHE D 1 95 ? 47.192 25.684 26.337 1.00 15.69 1331 PHE D N 1
ATOM 3734 C CA . PHE D 1 95 ? 47.707 24.372 25.996 1.00 15.31 1331 PHE D CA 1
ATOM 3735 C C . PHE D 1 95 ? 47.006 23.316 26.829 1.00 15.38 1331 PHE D C 1
ATOM 3736 O O . PHE D 1 95 ? 47.091 23.327 28.066 1.00 15.11 1331 PHE D O 1
ATOM 3744 N N . ALA D 1 96 ? 46.343 22.386 26.131 1.00 14.61 1332 ALA D N 1
ATOM 3745 C CA . ALA D 1 96 ? 45.551 21.350 26.760 1.00 15.31 1332 ALA D CA 1
ATOM 3746 C C . ALA D 1 96 ? 46.190 19.996 26.495 1.00 17.92 1332 ALA D C 1
ATOM 3747 O O . ALA D 1 96 ? 46.187 19.516 25.351 1.00 18.59 1332 ALA D O 1
ATOM 3749 N N . ASP D 1 97 ? 46.758 19.395 27.539 1.00 18.43 1333 ASP D N 1
ATOM 3750 C CA . ASP D 1 97 ? 47.216 18.023 27.457 1.00 18.33 1333 ASP D CA 1
ATOM 3751 C C . ASP D 1 97 ? 46.536 17.193 28.535 1.00 18.90 1333 ASP D C 1
ATOM 3752 O O . ASP D 1 97 ? 45.789 17.695 29.373 1.00 18.42 1333 ASP D O 1
ATOM 3757 N N . GLU D 1 98 ? 46.761 15.884 28.493 1.00 19.21 1334 GLU D N 1
ATOM 3758 C CA . GLU D 1 98 ? 46.021 14.978 29.352 1.00 23.30 1334 GLU D CA 1
ATOM 3759 C C . GLU D 1 98 ? 46.191 15.387 30.819 1.00 22.28 1334 GLU D C 1
ATOM 3760 O O . GLU D 1 98 ? 45.203 15.448 31.551 1.00 21.23 1334 GLU D O 1
ATOM 3766 N N . SER D 1 99 ? 47.437 15.646 31.237 1.00 22.70 1335 SER D N 1
ATOM 3767 C CA . SER D 1 99 ? 47.744 15.938 32.633 1.00 22.71 1335 SER D CA 1
ATOM 3768 C C . SER D 1 99 ? 47.057 17.226 33.076 1.00 21.74 1335 SER D C 1
ATOM 3769 O O . SER D 1 99 ? 46.384 17.234 34.113 1.00 23.77 1335 SER D O 1
ATOM 3772 N N . ASN D 1 100 ? 47.231 18.304 32.307 1.00 20.33 1336 ASN D N 1
ATOM 3773 C CA . ASN D 1 100 ? 46.745 19.613 32.747 1.00 20.57 1336 ASN D CA 1
ATOM 3774 C C . ASN D 1 100 ? 45.232 19.718 32.567 1.00 21.52 1336 ASN D C 1
ATOM 3775 O O . ASN D 1 100 ? 44.599 20.510 33.268 1.00 21.64 1336 ASN D O 1
ATOM 3780 N N . VAL D 1 101 ? 44.629 18.909 31.685 1.00 19.22 1337 VAL D N 1
ATOM 3781 C CA . VAL D 1 101 ? 43.181 18.875 31.558 1.00 19.85 1337 VAL D CA 1
ATOM 3782 C C . VAL D 1 101 ? 42.586 18.176 32.775 1.00 21.87 1337 VAL D C 1
ATOM 3783 O O . VAL D 1 101 ? 41.543 18.584 33.274 1.00 21.57 1337 VAL D O 1
ATOM 3787 N N . LYS D 1 102 ? 43.260 17.135 33.266 1.00 23.40 1338 LYS D N 1
ATOM 3788 C CA . LYS D 1 102 ? 42.809 16.467 34.482 1.00 27.51 1338 LYS D CA 1
ATOM 3789 C C . LYS D 1 102 ? 42.881 17.422 35.673 1.00 26.06 1338 LYS D C 1
ATOM 3790 O O . LYS D 1 102 ? 41.977 17.413 36.504 1.00 27.88 1338 LYS D O 1
ATOM 3796 N N . GLU D 1 103 ? 43.925 18.250 35.744 1.00 26.60 1339 GLU D N 1
ATOM 3797 C CA . GLU D 1 103 ? 44.023 19.280 36.770 1.00 28.54 1339 GLU D CA 1
ATOM 3798 C C . GLU D 1 103 ? 42.821 20.222 36.690 1.00 25.67 1339 GLU D C 1
ATOM 3799 O O . GLU D 1 103 ? 42.195 20.530 37.707 1.00 25.83 1339 GLU D O 1
ATOM 3805 N N . CYS D 1 104 ? 42.532 20.695 35.471 1.00 22.61 1340 CYS D N 1
ATOM 3806 C CA . CYS D 1 104 ? 41.453 21.644 35.238 1.00 22.18 1340 CYS D CA 1
ATOM 3807 C C . CYS D 1 104 ? 40.121 21.033 35.670 1.00 21.50 1340 CYS D C 1
ATOM 3808 O O . CYS D 1 104 ? 39.331 21.698 36.330 1.00 19.82 1340 CYS D O 1
ATOM 3811 N N . LEU D 1 105 ? 39.862 19.765 35.315 1.00 21.50 1341 LEU D N 1
ATOM 3812 C CA . LEU D 1 105 ? 38.626 19.083 35.663 1.00 23.26 1341 LEU D CA 1
ATOM 3813 C C . LEU D 1 105 ? 38.503 18.949 37.176 1.00 24.56 1341 LEU D C 1
ATOM 3814 O O . LEU D 1 105 ? 37.446 19.218 37.744 1.00 23.98 1341 LEU D O 1
ATOM 3819 N N . ASN D 1 106 ? 39.613 18.562 37.806 1.00 25.98 1342 ASN D N 1
ATOM 3820 C CA . ASN D 1 106 ? 39.640 18.389 39.250 1.00 28.37 1342 ASN D CA 1
ATOM 3821 C C . ASN D 1 106 ? 39.356 19.708 39.962 1.00 26.52 1342 ASN D C 1
ATOM 3822 O O . ASN D 1 106 ? 38.757 19.688 41.033 1.00 29.35 1342 ASN D O 1
ATOM 3827 N N . SER D 1 107 ? 39.774 20.841 39.386 1.00 23.88 1343 SER D N 1
ATOM 3828 C CA . SER D 1 107 ? 39.569 22.136 40.021 1.00 23.68 1343 SER D CA 1
ATOM 3829 C C . SER D 1 107 ? 38.114 22.586 39.878 1.00 23.30 1343 SER D C 1
ATOM 3830 O O . SER D 1 107 ? 37.666 23.461 40.622 1.00 23.99 1343 SER D O 1
ATOM 3833 N N . GLY D 1 108 ? 37.408 22.037 38.886 1.00 21.14 1344 GLY D N 1
ATOM 3834 C CA . GLY D 1 108 ? 35.986 22.273 38.690 1.00 21.46 1344 GLY D CA 1
ATOM 3835 C C . GLY D 1 108 ? 35.633 23.030 37.404 1.00 20.02 1344 GLY D C 1
ATOM 3836 O O . GLY D 1 108 ? 34.506 23.493 37.282 1.00 19.70 1344 GLY D O 1
ATOM 3837 N N . MET D 1 109 ? 36.551 23.098 36.432 1.00 20.02 1345 MET D N 1
ATOM 3838 C CA . MET D 1 109 ? 36.222 23.687 35.137 1.00 18.58 1345 MET D CA 1
ATOM 3839 C C . MET D 1 109 ? 35.161 22.840 34.454 1.00 17.84 1345 MET D C 1
ATOM 3840 O O . MET D 1 109 ? 35.239 21.613 34.509 1.00 20.81 1345 MET D O 1
ATOM 3845 N N . SER D 1 110 ? 34.182 23.470 33.796 1.00 17.32 1346 SER D N 1
ATOM 3846 C CA . SER D 1 110 ? 33.124 22.705 33.150 1.00 18.83 1346 SER D CA 1
ATOM 3847 C C . SER D 1 110 ? 33.199 22.769 31.629 1.00 18.37 1346 SER D C 1
ATOM 3848 O O . SER D 1 110 ? 32.513 22.016 30.946 1.00 17.95 1346 SER D O 1
ATOM 3851 N N . GLY D 1 111 ? 34.030 23.685 31.129 1.00 19.85 1347 GLY D N 1
ATOM 3852 C CA . GLY D 1 111 ? 34.184 23.952 29.711 1.00 19.98 1347 GLY D CA 1
ATOM 3853 C C . GLY D 1 111 ? 35.625 24.380 29.448 1.00 18.58 1347 GLY D C 1
ATOM 3854 O O . GLY D 1 111 ? 36.325 24.758 30.389 1.00 16.21 1347 GLY D O 1
ATOM 3855 N N . PHE D 1 112 ? 36.072 24.249 28.186 1.00 17.90 1348 PHE D N 1
ATOM 3856 C CA . PHE D 1 112 ? 37.411 24.660 27.808 1.00 17.31 1348 PHE D CA 1
ATOM 3857 C C . PHE D 1 112 ? 37.441 25.252 26.407 1.00 16.16 1348 PHE D C 1
ATOM 3858 O O . PHE D 1 112 ? 36.789 24.717 25.513 1.00 17.19 1348 PHE D O 1
ATOM 3866 N N . ILE D 1 113 ? 38.234 26.318 26.224 1.00 13.88 1349 ILE D N 1
ATOM 3867 C CA . ILE D 1 113 ? 38.531 26.855 24.907 1.00 14.47 1349 ILE D CA 1
ATOM 3868 C C . ILE D 1 113 ? 40.032 27.053 24.839 1.00 14.59 1349 ILE D C 1
ATOM 3869 O O . ILE D 1 113 ? 40.589 27.724 25.712 1.00 14.04 1349 ILE D O 1
ATOM 3874 N N . THR D 1 114 ? 40.697 26.468 23.835 1.00 13.38 1350 THR D N 1
ATOM 3875 C CA . THR D 1 114 ? 42.101 26.798 23.600 1.00 13.67 1350 THR D CA 1
ATOM 3876 C C . THR D 1 114 ? 42.200 28.174 22.941 1.00 12.74 1350 THR D C 1
ATOM 3877 O O . THR D 1 114 ? 41.482 28.509 21.993 1.00 12.86 1350 THR D O 1
ATOM 3881 N N . LYS D 1 115 ? 43.089 29.000 23.502 1.00 14.40 1351 LYS D N 1
ATOM 3882 C CA . LYS D 1 115 ? 43.347 30.330 22.997 1.00 15.16 1351 LYS D CA 1
ATOM 3883 C C . LYS D 1 115 ? 44.042 30.240 21.647 1.00 15.27 1351 LYS D C 1
ATOM 3884 O O . LYS D 1 115 ? 44.721 29.255 21.368 1.00 17.11 1351 LYS D O 1
ATOM 3890 N N . PRO D 1 116 ? 43.848 31.227 20.746 1.00 15.78 1352 PRO D N 1
ATOM 3891 C CA . PRO D 1 116 ? 42.924 32.337 20.983 1.00 17.99 1352 PRO D CA 1
ATOM 3892 C C . PRO D 1 116 ? 41.453 31.973 20.813 1.00 19.65 1352 PRO D C 1
ATOM 3893 O O . PRO D 1 116 ? 41.107 31.070 20.047 1.00 16.50 1352 PRO D O 1
ATOM 3897 N N . ILE D 1 117 ? 40.594 32.666 21.551 1.00 20.24 1353 ILE D N 1
ATOM 3898 C CA . ILE D 1 117 ? 39.162 32.443 21.479 1.00 22.06 1353 ILE D CA 1
ATOM 3899 C C . ILE D 1 117 ? 38.650 32.881 20.104 1.00 20.80 1353 ILE D C 1
ATOM 3900 O O . ILE D 1 117 ? 39.116 33.860 19.537 1.00 22.19 1353 ILE D O 1
ATOM 3905 N N . SER D 1 118 ? 37.701 32.117 19.560 1.00 18.10 1354 SER D N 1
ATOM 3906 C CA . SER D 1 118 ? 36.981 32.498 18.354 1.00 18.17 1354 SER D CA 1
ATOM 3907 C C . SER D 1 118 ? 35.535 32.817 18.711 1.00 18.39 1354 SER D C 1
ATOM 3908 O O . SER D 1 118 ? 35.002 32.274 19.668 1.00 17.34 1354 SER D O 1
ATOM 3911 N N . LYS D 1 119 ? 34.899 33.674 17.912 1.00 19.23 1355 LYS D N 1
ATOM 3912 C CA . LYS D 1 119 ? 33.481 33.963 18.022 1.00 21.88 1355 LYS D CA 1
ATOM 3913 C C . LYS D 1 119 ? 32.661 32.670 18.040 1.00 19.23 1355 LYS D C 1
ATOM 3914 O O . LYS D 1 119 ? 31.667 32.555 18.753 1.00 21.13 1355 LYS D O 1
ATOM 3920 N N . THR D 1 120 ? 33.068 31.687 17.236 1.00 18.47 1356 THR D N 1
ATOM 3921 C CA . THR D 1 120 ? 32.325 30.441 17.130 1.00 19.33 1356 THR D CA 1
ATOM 3922 C C . THR D 1 120 ? 32.302 29.714 18.470 1.00 17.83 1356 THR D C 1
ATOM 3923 O O . THR D 1 120 ? 31.302 29.093 18.825 1.00 17.88 1356 THR D O 1
ATOM 3927 N N . ASN D 1 121 ? 33.410 29.779 19.210 1.00 17.13 1357 ASN D N 1
ATOM 3928 C CA . ASN D 1 121 ? 33.486 29.175 20.530 1.00 16.08 1357 ASN D CA 1
ATOM 3929 C C . ASN D 1 121 ? 32.559 29.867 21.524 1.00 16.35 1357 ASN D C 1
ATOM 3930 O O . ASN D 1 121 ? 31.878 29.209 22.301 1.00 15.92 1357 ASN D O 1
ATOM 3935 N N . ILE D 1 122 ? 32.548 31.203 21.489 1.00 16.54 1358 ILE D N 1
ATOM 3936 C CA . ILE D 1 122 ? 31.670 31.958 22.360 1.00 16.62 1358 ILE D CA 1
ATOM 3937 C C . ILE D 1 122 ? 30.210 31.616 22.066 1.00 16.74 1358 ILE D C 1
ATOM 3938 O O . ILE D 1 122 ? 29.437 31.416 22.993 1.00 17.44 1358 ILE D O 1
ATOM 3943 N N . LYS D 1 123 ? 29.846 31.562 20.786 1.00 18.69 1359 LYS D N 1
ATOM 3944 C CA . LYS D 1 123 ? 28.474 31.238 20.425 1.00 18.45 1359 LYS D CA 1
ATOM 3945 C C . LYS D 1 123 ? 28.082 29.881 20.995 1.00 18.35 1359 LYS D C 1
ATOM 3946 O O . LYS D 1 123 ? 26.993 29.740 21.569 1.00 18.97 1359 LYS D O 1
ATOM 3952 N N . LYS D 1 124 ? 28.957 28.884 20.824 1.00 17.78 1360 LYS D N 1
ATOM 3953 C CA . LYS D 1 124 ? 28.637 27.547 21.288 1.00 18.47 1360 LYS D CA 1
ATOM 3954 C C . LYS D 1 124 ? 28.448 27.504 22.803 1.00 17.35 1360 LYS D C 1
ATOM 3955 O O . LYS D 1 124 ? 27.555 26.819 23.292 1.00 16.98 1360 LYS D O 1
ATOM 3961 N N . VAL D 1 125 ? 29.321 28.181 23.568 1.00 14.82 1361 VAL D N 1
ATOM 3962 C CA . VAL D 1 125 ? 29.200 28.211 25.013 1.00 15.16 1361 VAL D CA 1
ATOM 3963 C C . VAL D 1 125 ? 27.848 28.806 25.408 1.00 15.18 1361 VAL D C 1
ATOM 3964 O O . VAL D 1 125 ? 27.205 28.307 26.321 1.00 16.73 1361 VAL D O 1
ATOM 3968 N N . LEU D 1 126 ? 27.442 29.874 24.716 1.00 15.47 1362 LEU D N 1
ATOM 3969 C CA . LEU D 1 126 ? 26.207 30.568 25.060 1.00 16.77 1362 LEU D CA 1
ATOM 3970 C C . LEU D 1 126 ? 24.986 29.702 24.769 1.00 17.79 1362 LEU D C 1
ATOM 3971 O O . LEU D 1 126 ? 24.074 29.685 25.604 1.00 18.92 1362 LEU D O 1
ATOM 3976 N N . VAL D 1 127 ? 24.987 28.997 23.636 1.00 18.03 1363 VAL D N 1
ATOM 3977 C CA . VAL D 1 127 ? 23.892 28.077 23.305 1.00 18.27 1363 VAL D CA 1
ATOM 3978 C C . VAL D 1 127 ? 23.818 26.988 24.374 1.00 20.09 1363 VAL D C 1
ATOM 3979 O O . VAL D 1 127 ? 22.737 26.686 24.895 1.00 19.41 1363 VAL D O 1
ATOM 3983 N N . GLU D 1 128 ? 24.962 26.401 24.737 1.00 20.39 1364 GLU D N 1
ATOM 3984 C CA . GLU D 1 128 ? 24.971 25.302 25.700 1.00 20.46 1364 GLU D CA 1
ATOM 3985 C C . GLU D 1 128 ? 24.441 25.763 27.057 1.00 20.89 1364 GLU D C 1
ATOM 3986 O O . GLU D 1 128 ? 23.735 25.016 27.739 1.00 22.43 1364 GLU D O 1
ATOM 3992 N N . PHE D 1 129 ? 24.762 26.985 27.466 1.00 20.29 1365 PHE D N 1
ATOM 3993 C CA . PHE D 1 129 ? 24.381 27.474 28.783 1.00 23.50 1365 PHE D CA 1
ATOM 3994 C C . PHE D 1 129 ? 22.876 27.733 28.915 1.00 25.90 1365 PHE D C 1
ATOM 3995 O O . PHE D 1 129 ? 22.295 27.506 29.981 1.00 23.36 1365 PHE D O 1
ATOM 4003 N N . LEU D 1 130 ? 22.240 28.254 27.860 1.00 29.14 1366 LEU D N 1
ATOM 4004 C CA . LEU D 1 130 ? 20.847 28.666 27.959 1.00 34.01 1366 LEU D CA 1
ATOM 4005 C C . LEU D 1 130 ? 19.956 27.426 28.108 1.00 33.79 1366 LEU D C 1
ATOM 4006 O O . LEU D 1 130 ? 19.364 27.309 29.207 1.00 43.49 1366 LEU D O 1
#

InterPro domains:
  IPR001789 Signal transduction response regulator, receiver domain [PF00072] (1246-1361)
  IPR001789 Signal transduction response regulator, receiver domain [PS50110] (1245-1366)
  IPR001789 Signal transduction response regulator, receiver domain [SM00448] (1244-1362)
  IPR003594 Histidine kinase/HSP90-like ATPase domain [PF02518] (969-1043)
  IPR003594 Histidine kinase/HSP90-like ATPase domain [SM00387] (619-1044)
  IPR003660 HAMP domain [PS50885] (445-479)
  IPR003660 HAMP domain [SM00304] (362-479)
  IPR003661 Signal transduction histidine kinase, dimerisation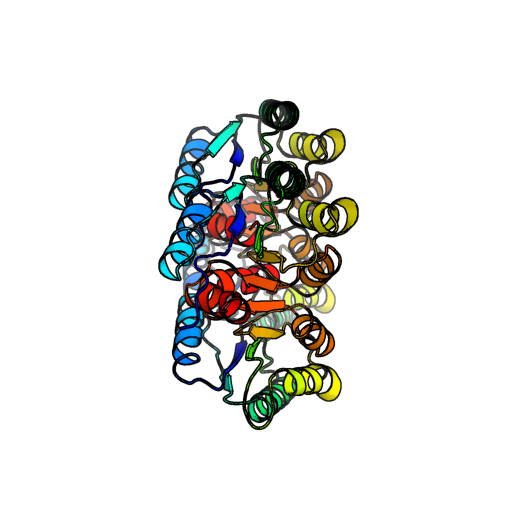/phosphoacceptor domain [PF00512] (506-567)
  IPR003661 Signal transduction histidine kinase, dimerisation/phosphoacceptor domain [SM00388] (505-570)
  IPR003661 Signal transduction histidine kinase, dimerisation/phosphoacceptor domain [cd00082] (503-551)
  IPR004358 Signal transduction histidine kinase-related protein, C-terminal [PR00344] (969-983)
  IPR004358 Signal transduction histidine kinase-related protein, C-terminal [PR00344] (987-997)
  IPR004358 Signal transduction histidine kinase-related protein, C-terminal [PR00344] (1004-1022)
  IPR004358 Signal transduction histidine kinase-related protein, C-terminal [PR00344] (1028-1041)
  IPR005467 Histidine kinase domain [PS50109] (512-1044)
  IPR011006 CheY-like superfamily [SSF52172] (1243-1367)
  IPR036097 Signal transduction histidine kinase, dimerisation/phosphoacceptor domain superfamily [SSF47384] (492-567)
  IPR036890 Histidine kinase/HSP90-like ATPase superfamily [G3DSA:3.30.565.10] (571-692)
  IPR036890 Histidine kinase/HSP90-like ATPase superfamily [G3DSA:3.30.565.10] (902-1046)
  IPR036890 Histidine kinase/HSP90-like ATPase superfamily [SSF55874] (560-654)

Nearest PDB structures (foldseek):
  8phx-assembly1_A  TM=9.841E-01  e=1.289E-23  Candida albicans SC5314
  2r25-assembly1_B  TM=9.460E-01  e=6.187E-17  Saccharomyces cerevisiae
  8pdc-assembly1_A  TM=9.724E-01  e=3.247E-16  Thermochaetoides thermophila
  1oxk-assembly1_B  TM=9.741E-01  e=5.164E-16  Saccharomyces cerevisiae
  8e9g-assembly1_O  TM=8.042E-01  e=6.088E-07  Mycolicibacterium smegmatis MC2 155

Organism: Candida albicans (strain SC5314 / ATCC MYA-2876) (NCBI:txid237561)